Protein AF-A0A4Q5TQE7-F1 (afdb_monomer)

pLDDT: mean 91.33, std 13.81, range [28.2, 98.81]

Radius of gyration: 34.15 Å; Cα contacts (8 Å, |Δi|>4): 765; chains: 1; bounding box: 81×43×86 Å

Structure (mmCIF, N/CA/C/O backbone):
data_AF-A0A4Q5TQE7-F1
#
_entry.id   AF-A0A4Q5TQE7-F1
#
loop_
_atom_site.group_PDB
_atom_site.id
_atom_site.type_symbol
_atom_site.label_atom_id
_atom_site.label_alt_id
_atom_site.label_comp_id
_atom_site.label_asym_id
_atom_site.label_entity_id
_atom_site.label_seq_id
_atom_site.pdbx_PDB_ins_code
_atom_site.Cartn_x
_atom_site.Cartn_y
_atom_site.Cartn_z
_atom_site.occupancy
_atom_site.B_iso_or_equiv
_atom_site.auth_seq_id
_atom_site.auth_comp_id
_atom_site.auth_asym_id
_atom_site.auth_atom_id
_atom_site.pdbx_PDB_model_num
ATOM 1 N N . ASN A 1 1 ? -11.757 -1.627 -10.798 1.00 28.20 1 ASN A N 1
ATOM 2 C CA . ASN A 1 1 ? -10.310 -1.887 -10.986 1.00 28.20 1 ASN A CA 1
ATOM 3 C C . ASN A 1 1 ? -9.568 -0.627 -11.418 1.00 28.20 1 ASN A C 1
ATOM 5 O O . ASN A 1 1 ? -8.958 -0.612 -12.473 1.00 28.20 1 ASN A O 1
ATOM 9 N N . GLY A 1 2 ? -9.623 0.434 -10.612 1.00 31.34 2 GLY A N 1
ATOM 10 C CA . GLY A 1 2 ? -8.894 1.675 -10.873 1.00 31.34 2 GLY A CA 1
ATOM 11 C C . GLY A 1 2 ? -8.555 2.325 -9.541 1.00 31.34 2 GLY A C 1
ATOM 12 O O . GLY A 1 2 ? -9.414 2.954 -8.931 1.00 31.34 2 GLY A O 1
ATOM 13 N N . ILE A 1 3 ? -7.339 2.070 -9.067 1.00 38.50 3 ILE A N 1
ATOM 14 C CA . ILE A 1 3 ? -6.726 2.737 -7.919 1.00 38.50 3 ILE A CA 1
ATOM 15 C C . ILE A 1 3 ? -6.162 4.043 -8.476 1.00 38.50 3 ILE A C 1
ATOM 17 O O . ILE A 1 3 ? -5.287 4.001 -9.335 1.00 38.50 3 ILE A O 1
ATOM 21 N N . ASN A 1 4 ? -6.691 5.188 -8.051 1.00 32.50 4 ASN A N 1
ATOM 22 C CA . ASN A 1 4 ? -6.177 6.493 -8.465 1.00 32.50 4 ASN A CA 1
ATOM 23 C C . ASN A 1 4 ? -5.589 7.206 -7.241 1.00 32.50 4 ASN A C 1
ATOM 25 O O . ASN A 1 4 ? -6.216 8.098 -6.673 1.00 32.50 4 ASN A O 1
ATOM 29 N N . LEU A 1 5 ? -4.416 6.737 -6.803 1.00 35.62 5 LEU A N 1
ATOM 30 C CA . LEU A 1 5 ? -3.681 7.266 -5.644 1.00 35.62 5 LEU A CA 1
ATOM 31 C C . LEU A 1 5 ? -2.597 8.294 -6.020 1.00 35.62 5 LEU A C 1
ATOM 33 O O . LEU A 1 5 ? -1.941 8.823 -5.134 1.00 35.62 5 LEU A O 1
ATOM 37 N N . PHE A 1 6 ? -2.417 8.642 -7.300 1.00 34.91 6 PHE A N 1
ATOM 38 C CA . PHE A 1 6 ? -1.355 9.569 -7.715 1.00 34.91 6 PHE A CA 1
ATOM 39 C C . PHE A 1 6 ? -1.934 10.846 -8.333 1.00 34.91 6 PHE A C 1
ATOM 41 O O . PHE A 1 6 ? -2.705 10.803 -9.290 1.00 34.91 6 PHE A O 1
ATOM 48 N N . SER A 1 7 ? -1.612 12.010 -7.759 1.00 37.62 7 SER A N 1
ATOM 49 C CA . SER A 1 7 ? -1.875 13.312 -8.380 1.00 37.62 7 SER A CA 1
ATOM 50 C C . SER A 1 7 ? -0.689 13.754 -9.219 1.00 37.62 7 SER A C 1
ATOM 52 O O . SER A 1 7 ? 0.422 13.857 -8.707 1.00 37.62 7 SER A O 1
ATOM 54 N N . GLN A 1 8 ? -0.963 14.132 -10.462 1.00 31.59 8 GLN A N 1
ATOM 55 C CA . GLN A 1 8 ? -0.310 15.296 -11.046 1.00 31.59 8 GLN A CA 1
ATOM 56 C C . GLN A 1 8 ? -1.082 16.525 -10.582 1.00 31.59 8 GLN A C 1
ATOM 58 O O . GLN A 1 8 ? -2.304 16.560 -10.736 1.00 31.59 8 GLN A O 1
ATOM 63 N N . ASP A 1 9 ? -0.381 17.493 -9.999 1.00 33.38 9 ASP A N 1
ATOM 64 C C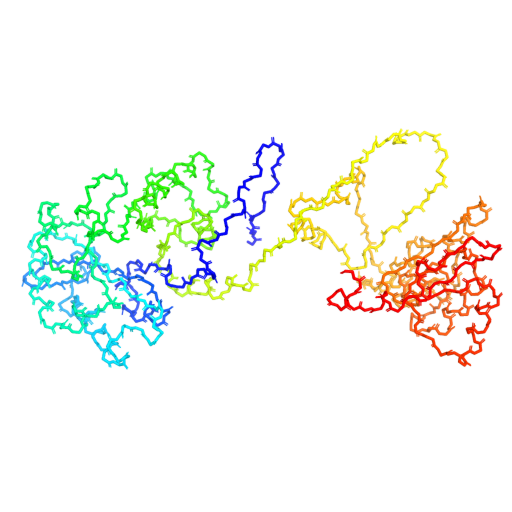A . ASP A 1 9 ? -0.919 18.830 -9.787 1.00 33.38 9 ASP A CA 1
ATOM 65 C C . ASP A 1 9 ? -0.184 19.801 -10.716 1.00 33.38 9 ASP A C 1
ATOM 67 O O . ASP A 1 9 ? 1.046 19.899 -10.691 1.00 33.38 9 ASP A O 1
ATOM 71 N N . ASN A 1 10 ? -0.939 20.490 -11.570 1.00 34.06 10 ASN A N 1
ATOM 72 C CA . ASN A 1 10 ? -0.434 21.429 -12.573 1.00 34.06 10 ASN A CA 1
ATOM 73 C C . ASN A 1 10 ? -0.220 22.820 -11.959 1.00 34.06 10 ASN A C 1
ATOM 75 O O . ASN A 1 10 ? -0.750 23.819 -12.440 1.00 34.06 10 ASN A O 1
ATOM 79 N N . GLY A 1 11 ? 0.613 22.885 -10.920 1.00 33.53 11 GLY A N 1
ATOM 80 C CA . GLY A 1 11 ? 1.135 24.149 -10.410 1.00 33.53 11 GLY A CA 1
ATOM 81 C C . GLY A 1 11 ? 0.276 24.836 -9.352 1.00 33.53 11 GLY A C 1
ATOM 82 O O . GLY A 1 11 ? -0.170 25.956 -9.552 1.00 33.53 11 GLY A O 1
ATOM 83 N N . SER A 1 12 ? 0.164 24.228 -8.175 1.00 32.38 12 SER A N 1
ATOM 84 C CA . SER A 1 12 ? 0.087 24.940 -6.892 1.00 32.38 12 SER A CA 1
ATOM 85 C C . SER A 1 12 ? 0.246 23.911 -5.785 1.00 32.38 12 SER A C 1
ATOM 87 O O . SER A 1 12 ? -0.692 23.174 -5.544 1.00 32.38 12 SER A O 1
ATOM 89 N N . SER A 1 13 ? 1.429 23.842 -5.158 1.00 31.39 13 SER A N 1
ATOM 90 C CA . SER A 1 13 ? 1.765 22.929 -4.049 1.00 31.39 13 SER A CA 1
ATOM 91 C C . SER A 1 13 ? 1.321 21.479 -4.261 1.00 31.39 13 SER A C 1
ATOM 93 O O . SER A 1 13 ? 0.159 21.159 -4.044 1.00 31.39 13 SER A O 1
ATOM 95 N N . LEU A 1 14 ? 2.273 20.593 -4.588 1.00 31.75 14 LEU A N 1
ATOM 96 C CA . LEU A 1 14 ? 2.092 19.143 -4.443 1.00 31.75 14 LEU A CA 1
ATOM 97 C C . LEU A 1 14 ? 1.197 18.872 -3.220 1.00 31.75 14 LEU A C 1
ATOM 99 O O . LEU A 1 14 ? 1.532 19.385 -2.139 1.00 31.75 14 LEU A O 1
ATOM 103 N N . PRO A 1 15 ? 0.085 18.117 -3.333 1.00 32.72 15 PRO A N 1
ATOM 104 C CA . PRO A 1 15 ? -0.553 17.627 -2.127 1.00 32.72 15 PRO A CA 1
ATOM 105 C C . PRO A 1 15 ? 0.552 16.946 -1.331 1.00 32.72 15 PRO A C 1
ATOM 107 O O . PRO A 1 15 ? 1.422 16.297 -1.915 1.00 32.72 15 PRO A O 1
ATOM 110 N N . LYS A 1 16 ? 0.583 17.179 -0.019 1.00 37.72 16 LYS A N 1
ATOM 111 C CA . LYS A 1 16 ? 1.512 16.523 0.898 1.00 37.72 16 LYS A CA 1
ATOM 112 C C . LYS A 1 16 ? 1.279 15.006 0.825 1.00 37.72 16 LYS A C 1
ATOM 114 O O . LYS A 1 16 ? 0.685 14.431 1.718 1.00 37.72 16 LYS A O 1
ATOM 119 N N . THR A 1 17 ? 1.751 14.343 -0.225 1.00 36.19 17 THR A N 1
ATOM 120 C CA . THR A 1 17 ? 1.826 12.884 -0.336 1.00 36.19 17 THR A CA 1
ATOM 121 C C . THR A 1 17 ? 2.969 12.344 0.522 1.00 36.19 17 THR A C 1
ATOM 123 O O . THR A 1 17 ? 3.237 11.152 0.529 1.00 36.19 17 THR A O 1
ATOM 126 N N . GLY A 1 18 ? 3.642 13.218 1.276 1.00 36.81 18 GLY A N 1
ATOM 127 C CA . GLY A 1 18 ? 4.531 12.869 2.371 1.00 36.81 18 GLY A CA 1
ATOM 128 C C . GLY A 1 18 ? 3.796 12.772 3.705 1.00 36.81 18 GLY A C 1
ATOM 129 O O . GLY A 1 18 ? 4.273 13.353 4.678 1.00 36.81 18 GLY A O 1
ATOM 130 N N . PHE A 1 19 ? 2.660 12.067 3.783 1.00 38.88 19 PHE A N 1
ATOM 131 C CA . PHE A 1 19 ? 2.235 11.562 5.088 1.00 38.88 19 PHE A CA 1
ATOM 132 C C . PHE A 1 19 ? 3.173 10.414 5.462 1.00 38.88 19 PHE A C 1
ATOM 134 O O . PHE A 1 19 ? 2.956 9.247 5.150 1.00 38.88 19 PHE A O 1
ATOM 141 N N . THR A 1 20 ? 4.290 10.762 6.091 1.00 39.00 20 THR A N 1
ATOM 142 C CA . THR A 1 20 ? 5.040 9.809 6.899 1.00 39.00 20 THR A CA 1
ATOM 143 C C . THR A 1 20 ? 4.219 9.579 8.156 1.00 39.00 20 THR A C 1
ATOM 145 O O . THR A 1 20 ? 4.071 10.504 8.959 1.00 39.00 20 THR A O 1
ATOM 148 N N . TRP A 1 21 ? 3.666 8.375 8.314 1.00 41.41 21 TRP A N 1
ATOM 149 C CA . TRP A 1 21 ? 2.956 8.007 9.536 1.00 41.41 21 TRP A CA 1
ATOM 150 C C . TRP A 1 21 ? 3.863 8.313 10.747 1.00 41.41 21 TRP A C 1
ATOM 152 O O . TRP A 1 21 ? 5.041 7.940 10.721 1.00 41.41 21 TRP A O 1
ATOM 162 N N . PRO A 1 22 ? 3.388 9.035 11.778 1.00 36.44 22 PRO A N 1
ATOM 163 C CA . PRO A 1 22 ? 4.200 9.378 12.942 1.00 36.44 22 PRO A CA 1
ATOM 164 C C . PRO A 1 22 ? 4.472 8.127 13.796 1.00 36.44 22 PRO A C 1
ATOM 166 O O . PRO A 1 22 ? 3.787 7.849 14.773 1.00 36.44 22 PRO A O 1
ATOM 169 N N . GLY A 1 23 ? 5.473 7.337 13.406 1.00 46.06 23 GLY A N 1
ATOM 170 C CA . GLY A 1 23 ? 5.858 6.081 14.051 1.00 46.06 23 GLY A CA 1
ATOM 171 C C . GLY A 1 23 ? 6.638 5.175 13.095 1.00 46.06 23 GLY A C 1
ATOM 172 O O . GLY A 1 23 ? 6.450 5.223 11.886 1.00 46.06 23 GLY A O 1
ATOM 173 N N . ALA A 1 24 ? 7.542 4.350 13.621 1.00 49.88 24 ALA A N 1
ATOM 174 C CA . ALA A 1 24 ? 8.486 3.549 12.832 1.00 49.88 24 ALA A CA 1
ATOM 175 C C . ALA A 1 24 ? 7.873 2.297 12.148 1.00 49.88 24 ALA A C 1
ATOM 177 O O . ALA A 1 24 ? 8.554 1.280 12.028 1.00 49.88 24 ALA A O 1
ATOM 178 N N . GLY A 1 25 ? 6.605 2.325 11.715 1.00 66.94 25 GLY A N 1
ATOM 179 C CA . GLY A 1 25 ? 5.953 1.164 11.096 1.00 66.94 25 GLY A CA 1
ATOM 180 C C . GLY A 1 25 ? 4.619 1.463 10.409 1.00 66.94 25 GLY A C 1
ATOM 181 O O . GLY A 1 25 ? 3.989 2.487 10.661 1.00 66.94 25 GLY A O 1
ATOM 182 N N . PHE A 1 26 ? 4.194 0.549 9.532 1.00 80.69 26 PHE A N 1
ATOM 183 C CA . PHE A 1 26 ? 2.882 0.602 8.883 1.00 80.69 26 PHE A CA 1
ATOM 184 C C . PHE A 1 26 ? 1.746 0.436 9.908 1.00 80.69 26 PHE A C 1
ATOM 186 O O . PHE A 1 26 ? 1.907 -0.326 10.868 1.00 80.69 26 PHE A O 1
ATOM 193 N N . PRO A 1 27 ? 0.589 1.098 9.711 1.00 89.88 27 PRO A N 1
ATOM 194 C CA . PRO A 1 27 ? -0.587 0.852 10.532 1.00 89.88 27 PRO A CA 1
ATOM 195 C C . PRO A 1 27 ? -1.030 -0.608 10.394 1.00 89.88 27 PRO A C 1
ATOM 197 O O . PRO A 1 27 ? -0.822 -1.255 9.366 1.00 89.88 27 PRO A O 1
ATOM 200 N N . THR A 1 28 ? -1.630 -1.137 11.456 1.00 94.75 28 THR A N 1
ATOM 201 C CA . THR A 1 28 ? -2.046 -2.544 11.532 1.00 94.75 28 THR A CA 1
ATOM 202 C C . THR A 1 28 ? -3.508 -2.635 11.949 1.00 94.75 28 THR A C 1
ATOM 204 O O . THR A 1 28 ? -4.171 -1.624 12.165 1.00 94.75 28 THR A O 1
ATOM 207 N N . THR A 1 29 ? -4.017 -3.843 12.173 1.00 97.38 29 THR A N 1
ATOM 208 C CA . THR A 1 29 ? -5.332 -4.043 12.795 1.00 97.38 29 THR A CA 1
ATOM 209 C C . THR A 1 29 ? -5.450 -3.398 14.190 1.00 97.38 29 THR A C 1
ATOM 211 O O . THR A 1 29 ? -6.561 -3.144 14.648 1.00 97.38 29 THR A O 1
ATOM 214 N N . ALA A 1 30 ? -4.347 -2.995 14.838 1.00 96.81 30 ALA A N 1
ATOM 215 C CA . ALA A 1 30 ? -4.381 -2.125 16.021 1.00 96.81 30 ALA A CA 1
ATOM 216 C C . ALA A 1 30 ? -5.012 -0.737 15.755 1.00 96.81 30 ALA A C 1
ATOM 218 O O . ALA A 1 30 ? -5.426 -0.064 16.696 1.00 96.81 30 ALA A O 1
ATOM 219 N N . ASN A 1 31 ? -5.106 -0.320 14.491 1.00 97.19 31 ASN A N 1
ATOM 220 C CA . ASN A 1 31 ? -5.781 0.888 14.014 1.00 97.19 31 ASN A CA 1
ATOM 221 C C . ASN A 1 31 ? -7.196 0.602 13.483 1.00 97.19 31 ASN A C 1
ATOM 223 O O . ASN A 1 31 ? -7.820 1.484 12.904 1.00 97.19 31 ASN A O 1
ATOM 227 N N . ALA A 1 32 ? -7.718 -0.615 13.640 1.00 98.38 32 ALA A N 1
ATOM 228 C CA . ALA A 1 32 ? -9.077 -0.960 13.238 1.00 98.38 32 ALA A CA 1
ATOM 229 C C . ALA A 1 32 ? -10.036 -0.907 14.433 1.00 98.38 32 ALA A C 1
ATOM 231 O O . ALA A 1 32 ? -9.680 -1.270 15.561 1.00 98.38 32 ALA A O 1
ATOM 232 N N . HIS A 1 33 ? -11.266 -0.481 14.159 1.00 98.69 33 HIS A N 1
ATOM 233 C CA . HIS A 1 33 ? -12.383 -0.513 15.090 1.00 98.69 33 HIS A CA 1
ATOM 234 C C . HIS A 1 33 ? -13.510 -1.375 14.505 1.00 98.69 33 HIS A C 1
ATOM 236 O O . HIS A 1 33 ? -14.077 -1.025 13.468 1.00 98.69 33 HIS A O 1
ATOM 242 N N . SER A 1 34 ? -13.805 -2.506 15.159 1.00 98.56 34 SER A N 1
ATOM 243 C CA . SER A 1 34 ? -14.894 -3.415 14.775 1.00 98.56 34 SER A CA 1
ATOM 244 C C . SER A 1 34 ? -16.223 -2.806 15.211 1.00 98.56 34 SER A C 1
ATOM 246 O O . SER A 1 34 ? -16.585 -2.870 16.388 1.00 98.56 34 SER A O 1
ATOM 248 N N . HIS A 1 35 ? -16.904 -2.170 14.266 1.00 98.00 35 HIS A N 1
ATOM 249 C CA . HIS A 1 35 ? -18.215 -1.572 14.457 1.00 98.00 35 HIS A CA 1
ATOM 250 C C . HIS A 1 35 ? -19.307 -2.634 14.304 1.00 98.00 35 HIS A C 1
ATOM 252 O O . HIS A 1 35 ? -19.145 -3.608 13.550 1.00 98.00 35 HIS A O 1
ATOM 258 N N . ASN A 1 36 ? -20.403 -2.465 15.056 1.00 97.00 36 ASN A N 1
ATOM 259 C CA . ASN A 1 36 ? -21.481 -3.450 15.161 1.00 97.00 36 ASN A CA 1
ATOM 260 C C . ASN A 1 36 ? -20.934 -4.879 15.311 1.00 97.00 36 ASN A C 1
ATOM 262 O O . ASN A 1 36 ? -21.361 -5.811 14.624 1.00 97.00 36 ASN A O 1
ATOM 266 N N . ASP A 1 37 ? -19.910 -5.051 16.148 1.00 98.25 37 ASP A N 1
ATOM 267 C CA . ASP A 1 37 ? -19.210 -6.329 16.275 1.00 98.25 37 ASP A CA 1
ATOM 268 C C . ASP A 1 37 ? -20.153 -7.438 16.776 1.00 98.25 37 ASP A C 1
ATOM 270 O O . ASP A 1 37 ? -20.055 -8.604 16.397 1.00 98.25 37 ASP A O 1
ATOM 274 N N . TYR A 1 38 ? -21.152 -7.043 17.556 1.00 97.00 38 TYR A N 1
ATOM 275 C CA . TYR A 1 38 ? -22.182 -7.920 18.084 1.00 97.00 38 TYR A CA 1
ATOM 276 C C . TYR A 1 38 ? -23.117 -8.489 17.005 1.00 97.00 38 TYR A C 1
ATOM 278 O O . TYR A 1 38 ? -23.716 -9.540 17.228 1.00 97.00 38 TYR A O 1
ATOM 286 N N . GLU A 1 39 ? -23.210 -7.856 15.832 1.00 96.12 39 GLU A N 1
ATOM 287 C CA . GLU A 1 39 ? -23.959 -8.357 14.669 1.00 96.12 39 GLU A CA 1
ATOM 288 C C . GLU A 1 39 ? -23.159 -9.393 13.859 1.00 96.12 39 GLU A C 1
ATOM 290 O O . GLU A 1 39 ? -23.687 -10.025 12.938 1.00 96.12 39 GLU A O 1
ATOM 295 N N . LYS A 1 40 ? -21.862 -9.583 14.152 1.00 94.12 40 LYS A N 1
ATOM 296 C CA . LYS A 1 40 ? -21.052 -10.592 13.457 1.00 94.12 40 LYS A CA 1
ATOM 297 C C . LYS A 1 40 ? -21.422 -11.996 13.943 1.00 94.12 40 LYS A C 1
ATOM 299 O O . LYS A 1 40 ? -21.982 -12.195 15.018 1.00 94.12 40 LYS A O 1
ATOM 304 N N . LYS A 1 41 ? -21.064 -13.007 13.143 1.00 93.12 41 LYS A N 1
ATOM 305 C CA . LYS A 1 41 ? -21.345 -14.420 13.459 1.00 93.12 41 LYS A CA 1
ATOM 306 C C . LYS A 1 41 ? -20.666 -14.886 14.747 1.00 93.12 41 LYS A C 1
ATOM 308 O O . LYS A 1 41 ? -21.235 -15.707 15.458 1.00 93.12 41 LYS A O 1
ATOM 313 N N . ALA A 1 42 ? -19.467 -14.378 15.021 1.00 94.50 42 ALA A N 1
ATOM 314 C CA . ALA A 1 42 ? -18.714 -14.664 16.231 1.00 94.50 42 ALA A CA 1
ATOM 315 C C . ALA A 1 42 ? -18.295 -13.341 16.898 1.00 94.50 42 ALA A C 1
ATOM 317 O O . ALA A 1 42 ? -17.152 -12.906 16.711 1.00 94.50 42 ALA A O 1
ATOM 318 N N . PRO A 1 43 ? -19.211 -12.692 17.653 1.00 97.19 43 PRO A N 1
ATOM 319 C CA . PRO A 1 43 ? -18.910 -11.473 18.398 1.00 97.19 43 PRO A CA 1
ATOM 320 C C . PRO A 1 43 ? -17.650 -11.641 19.239 1.00 97.19 43 PRO A C 1
ATOM 322 O O . PRO A 1 43 ? -17.370 -12.739 19.735 1.00 97.19 43 PRO A O 1
ATOM 325 N N . PHE A 1 44 ? -16.881 -10.562 19.354 1.00 98.44 44 PHE A N 1
ATOM 326 C CA . PHE A 1 44 ? -15.541 -10.469 19.925 1.00 98.44 44 PHE A CA 1
ATOM 327 C C . PHE A 1 44 ? -14.471 -11.283 19.180 1.00 98.44 44 PHE A C 1
ATOM 329 O O . PHE A 1 44 ? -13.382 -10.779 18.918 1.00 98.44 44 PHE A O 1
ATOM 336 N N . THR A 1 45 ? -14.769 -12.529 18.820 1.00 97.88 45 THR A N 1
ATOM 337 C CA . THR A 1 45 ? -13.798 -13.547 18.411 1.00 97.88 45 THR A CA 1
ATOM 338 C C . THR A 1 45 ? -13.080 -13.195 17.116 1.00 97.88 45 THR A C 1
ATOM 340 O O . THR A 1 45 ? -11.855 -13.286 17.073 1.00 97.88 45 THR A O 1
ATOM 343 N N . ASP A 1 46 ? -13.803 -12.773 16.076 1.00 97.56 46 ASP A N 1
ATOM 344 C CA . ASP A 1 46 ? -13.197 -12.510 14.764 1.00 97.56 46 ASP A CA 1
ATOM 345 C C . ASP A 1 46 ? -12.244 -11.303 14.819 1.00 97.56 46 ASP A C 1
ATOM 347 O O . ASP A 1 46 ? -11.098 -11.375 14.365 1.00 97.56 46 ASP A O 1
ATOM 351 N N . ALA A 1 47 ? -12.688 -10.201 15.430 1.00 98.31 47 ALA A N 1
ATOM 352 C CA . ALA A 1 47 ? -11.879 -8.995 15.596 1.00 98.31 47 ALA A CA 1
ATOM 353 C C . ALA A 1 47 ? -10.708 -9.216 16.571 1.00 98.31 47 ALA A C 1
ATOM 355 O O . ALA A 1 47 ? -9.589 -8.763 16.313 1.00 98.31 47 ALA A O 1
ATOM 356 N N . TYR A 1 48 ? -10.931 -9.967 17.655 1.00 98.44 48 TYR A N 1
ATOM 357 C CA . TYR A 1 48 ? -9.885 -10.375 18.592 1.00 98.44 48 TYR A CA 1
ATOM 358 C C . TYR A 1 48 ? -8.817 -11.242 17.915 1.00 98.44 48 TYR A C 1
ATOM 360 O O . TYR A 1 48 ? -7.626 -10.971 18.055 1.00 98.44 48 TYR A O 1
ATOM 368 N N . ALA A 1 49 ? -9.214 -12.253 17.139 1.00 97.44 49 ALA A N 1
ATOM 369 C CA . ALA A 1 49 ? -8.281 -13.117 16.418 1.00 97.44 49 ALA A CA 1
ATOM 370 C C . ALA A 1 49 ? -7.450 -12.329 15.393 1.00 97.44 49 ALA A C 1
ATOM 372 O O . ALA A 1 49 ? -6.267 -12.609 15.212 1.00 97.44 49 ALA A O 1
ATOM 373 N N . ALA A 1 50 ? -8.043 -11.300 14.781 1.00 97.25 50 ALA A N 1
ATOM 374 C CA . ALA A 1 50 ? -7.346 -10.361 13.907 1.00 97.25 50 ALA A CA 1
ATOM 375 C C . ALA A 1 50 ? -6.483 -9.321 14.657 1.00 97.25 50 ALA A C 1
ATOM 377 O O . ALA A 1 50 ? -5.777 -8.535 14.023 1.00 97.25 50 ALA A O 1
ATOM 378 N N . GLY A 1 51 ? -6.518 -9.293 15.993 1.00 97.50 51 GLY A N 1
ATOM 379 C CA . GLY A 1 51 ? -5.728 -8.398 16.840 1.00 97.50 51 GLY A CA 1
ATOM 380 C C . GLY A 1 51 ? -6.198 -6.941 16.833 1.00 97.50 51 GLY A C 1
ATOM 381 O O . GLY A 1 51 ? -5.363 -6.036 16.924 1.00 97.50 51 GLY A O 1
ATOM 382 N N . PHE A 1 52 ? -7.504 -6.701 16.682 1.00 98.44 52 PHE A N 1
ATOM 383 C CA . PHE A 1 52 ? -8.073 -5.355 16.588 1.00 98.44 52 PHE A CA 1
ATOM 384 C C . PHE A 1 52 ? -7.753 -4.481 17.803 1.00 98.44 52 PHE A C 1
ATOM 386 O O . PHE A 1 52 ? -7.751 -4.937 18.949 1.00 98.44 52 PHE A O 1
ATOM 393 N N . GLY A 1 53 ? -7.521 -3.192 17.551 1.00 98.12 53 GLY A N 1
ATOM 394 C CA . GLY A 1 53 ? -7.291 -2.216 18.615 1.00 98.12 53 GLY A CA 1
ATOM 395 C C . GLY A 1 53 ? -8.572 -1.770 19.317 1.00 98.12 53 GLY A C 1
ATOM 396 O O . GLY A 1 53 ? -8.517 -1.365 20.479 1.00 98.12 53 GLY A O 1
ATOM 397 N N . SER A 1 54 ? -9.729 -1.857 18.652 1.00 98.62 54 SER A N 1
ATOM 398 C CA . SER A 1 54 ? -11.018 -1.514 19.252 1.00 98.62 54 SER A CA 1
ATOM 399 C C . SER A 1 54 ? -12.174 -2.375 18.734 1.00 98.62 54 SER A C 1
ATOM 401 O O . SER A 1 54 ? -12.201 -2.754 17.564 1.00 98.62 54 SER A O 1
ATOM 403 N N . ILE A 1 55 ? -13.126 -2.678 19.618 1.00 98.81 55 ILE A N 1
ATOM 404 C CA . ILE A 1 55 ? -14.339 -3.460 19.342 1.00 98.81 55 ILE A CA 1
ATOM 405 C C . ILE A 1 55 ? -15.531 -2.769 20.015 1.00 98.81 55 ILE A C 1
ATOM 407 O O . ILE A 1 55 ? -15.391 -2.326 21.156 1.00 98.81 55 ILE A O 1
ATOM 411 N N . GLU A 1 56 ? -16.671 -2.673 19.330 1.00 98.62 56 GLU A N 1
ATOM 412 C CA . GLU A 1 56 ? -17.887 -2.004 19.814 1.00 98.62 56 GLU A CA 1
ATOM 413 C C . GLU A 1 56 ? -19.015 -2.976 20.190 1.00 98.62 56 GLU A C 1
ATOM 415 O O . GLU A 1 56 ? -19.308 -3.918 19.455 1.00 98.62 56 GLU A O 1
ATOM 420 N N . ALA A 1 57 ? -19.698 -2.691 21.302 1.00 98.62 57 ALA A N 1
ATOM 421 C CA . ALA A 1 57 ? -20.942 -3.336 21.705 1.00 98.62 57 ALA A CA 1
ATOM 422 C C . ALA A 1 57 ? -22.025 -2.296 22.032 1.00 98.62 57 ALA A C 1
ATOM 424 O O . ALA A 1 57 ? -21.827 -1.465 22.921 1.00 98.62 57 ALA A O 1
ATOM 425 N N . ASP A 1 58 ? -23.183 -2.397 21.379 1.00 98.69 58 ASP A N 1
ATOM 426 C CA . ASP A 1 58 ? -24.379 -1.636 21.747 1.00 98.69 58 ASP A CA 1
ATOM 427 C C . ASP A 1 58 ? -25.052 -2.289 22.953 1.00 98.69 58 ASP A C 1
ATOM 429 O O . ASP A 1 58 ? -25.376 -3.475 22.915 1.00 98.69 58 ASP A O 1
ATOM 433 N N . VAL A 1 59 ? -25.260 -1.530 24.031 1.00 98.75 59 VAL A N 1
ATOM 434 C CA . VAL A 1 59 ? -25.759 -2.060 25.306 1.00 98.75 59 VAL A CA 1
ATOM 435 C C . VAL A 1 59 ? -27.009 -1.333 25.779 1.00 98.75 59 VAL A C 1
ATOM 437 O O . VAL A 1 59 ? -27.041 -0.108 25.929 1.00 98.75 59 VAL A O 1
ATOM 440 N N . PHE A 1 60 ? -28.024 -2.130 26.102 1.00 98.62 60 PHE A N 1
ATOM 441 C CA . PHE A 1 60 ? -29.256 -1.711 26.754 1.00 98.62 60 PHE A CA 1
ATOM 442 C C . PHE A 1 60 ? -29.306 -2.249 28.187 1.00 98.62 60 PHE A C 1
ATOM 444 O O . PHE A 1 60 ? -29.078 -3.437 28.419 1.00 98.62 60 PHE A O 1
ATOM 451 N N . LEU A 1 61 ? -29.669 -1.397 29.146 1.00 98.19 61 LEU A N 1
ATOM 452 C CA . LEU A 1 61 ? -30.068 -1.831 30.482 1.00 98.19 61 LEU A CA 1
ATOM 453 C C . LEU A 1 61 ? -31.558 -2.195 30.482 1.00 98.19 61 LEU A C 1
ATOM 455 O O . LEU A 1 61 ? -32.415 -1.318 30.386 1.00 98.19 61 LEU A O 1
ATOM 459 N N . GLU A 1 62 ? -31.868 -3.479 30.644 1.00 97.25 62 GLU A N 1
ATOM 460 C CA . GLU A 1 62 ? -33.239 -3.994 30.689 1.00 97.25 62 GLU A CA 1
ATOM 461 C C . GLU A 1 62 ? -33.388 -4.946 31.881 1.00 97.25 62 GLU A C 1
ATOM 463 O O . GLU A 1 62 ? -32.698 -5.959 31.976 1.00 97.25 62 GLU A O 1
ATOM 468 N N . LYS A 1 63 ? -34.286 -4.619 32.822 1.00 93.50 63 LYS A N 1
ATOM 469 C CA . LYS A 1 63 ? -34.570 -5.434 34.026 1.00 93.50 63 LYS A CA 1
ATOM 470 C C . LYS A 1 63 ? -33.312 -5.840 34.820 1.00 93.50 63 LYS A C 1
ATOM 472 O O . LYS A 1 63 ? -33.246 -6.932 35.374 1.00 93.50 63 LYS A O 1
ATOM 477 N N . GLY A 1 64 ? -32.316 -4.952 34.874 1.00 92.50 64 GLY A N 1
ATOM 478 C CA . GLY A 1 64 ? -31.044 -5.179 35.570 1.00 92.50 64 GLY A CA 1
ATOM 479 C C . GLY A 1 64 ? -29.991 -5.948 34.764 1.00 92.50 64 GLY A C 1
ATOM 480 O O . GLY A 1 64 ? -28.873 -6.106 35.245 1.00 92.50 64 GLY A O 1
ATOM 481 N N . LEU A 1 65 ? -30.310 -6.395 33.545 1.00 96.69 65 LEU A N 1
ATOM 482 C CA . LEU A 1 65 ? -29.371 -7.038 32.628 1.00 96.69 65 LEU A CA 1
ATOM 483 C C . LEU A 1 65 ? -28.807 -6.024 31.629 1.00 96.69 65 LEU A C 1
ATOM 485 O O . LEU A 1 65 ? -29.523 -5.144 31.156 1.00 96.69 65 LEU A O 1
ATOM 489 N N . LEU A 1 66 ? -27.530 -6.186 31.281 1.00 98.50 66 LEU A N 1
ATOM 490 C CA . LEU A 1 66 ? -26.870 -5.456 30.198 1.00 98.50 66 LEU A CA 1
ATOM 491 C C . LEU A 1 66 ? -26.955 -6.300 28.925 1.00 98.50 66 LEU A C 1
ATOM 493 O O . LEU A 1 66 ? -26.105 -7.161 28.688 1.00 98.50 66 LEU A O 1
ATOM 497 N N . LEU A 1 67 ? -28.020 -6.098 28.153 1.00 98.62 67 LEU A N 1
ATOM 498 C CA . LEU A 1 67 ? -28.278 -6.824 26.911 1.00 98.62 67 LEU A CA 1
ATOM 499 C C . LEU A 1 67 ? -27.554 -6.159 25.743 1.00 98.62 67 LEU A C 1
ATOM 501 O O . LEU A 1 67 ? -27.508 -4.931 25.667 1.00 98.62 67 LEU A O 1
ATOM 505 N N . VAL A 1 68 ? -27.018 -6.971 24.833 1.00 98.56 68 VAL A N 1
ATOM 506 C CA . VAL A 1 68 ? -26.318 -6.509 23.631 1.00 98.56 68 VAL A CA 1
ATOM 507 C C . VAL A 1 68 ? -27.195 -6.718 22.403 1.00 98.56 68 VAL A C 1
ATOM 509 O O . VAL A 1 68 ? -27.507 -7.858 22.048 1.00 98.56 68 VAL A O 1
ATOM 512 N N . ALA A 1 69 ? -27.570 -5.624 21.750 1.00 96.69 69 ALA A N 1
ATOM 513 C CA . ALA A 1 69 ? -28.454 -5.622 20.586 1.00 96.69 69 ALA A CA 1
ATOM 514 C C . ALA A 1 69 ? -28.359 -4.288 19.837 1.00 96.69 69 ALA A C 1
ATOM 516 O O . ALA A 1 69 ? -28.001 -3.282 20.444 1.00 96.69 69 ALA A O 1
ATOM 517 N N . HIS A 1 70 ? -28.760 -4.253 18.564 1.00 94.38 70 HIS A N 1
ATOM 518 C CA . HIS A 1 70 ? -28.922 -2.997 17.826 1.00 94.38 70 HIS A CA 1
ATOM 519 C C . HIS A 1 70 ? -30.201 -2.260 18.253 1.00 94.38 70 HIS A C 1
ATOM 521 O O . HIS A 1 70 ? -30.236 -1.037 18.406 1.00 94.38 70 HIS A O 1
ATOM 527 N N . SER A 1 71 ? -31.273 -3.022 18.476 1.00 94.19 71 SER A N 1
ATOM 528 C CA . SER A 1 71 ? -32.601 -2.513 18.814 1.00 94.19 71 SER A CA 1
ATOM 529 C C . SER A 1 71 ? -33.346 -3.450 19.769 1.00 94.19 71 SER A C 1
ATOM 531 O O . SER A 1 71 ? -32.995 -4.616 19.947 1.00 94.19 71 SER A O 1
ATOM 533 N N . LYS A 1 72 ? -34.397 -2.933 20.422 1.00 93.81 72 LYS A N 1
ATOM 534 C CA . LYS A 1 72 ? -35.127 -3.659 21.479 1.00 93.81 72 LYS A CA 1
ATOM 535 C C . LYS A 1 72 ? -35.814 -4.944 21.005 1.00 93.81 72 LYS A C 1
ATOM 537 O O . LYS A 1 72 ? -36.013 -5.855 21.799 1.00 93.81 72 LYS A O 1
ATOM 542 N N . ASP A 1 73 ? -36.190 -5.024 19.734 1.00 94.25 73 ASP A N 1
ATOM 543 C CA . ASP A 1 73 ? -36.808 -6.206 19.123 1.00 94.25 73 ASP A CA 1
ATOM 544 C C . ASP A 1 73 ? -35.839 -7.389 18.963 1.00 94.25 73 ASP A C 1
ATOM 546 O O . ASP A 1 73 ? -36.287 -8.522 18.806 1.00 94.25 73 ASP A O 1
ATOM 550 N N . GLN A 1 74 ? -34.530 -7.150 19.078 1.00 93.44 74 GLN A N 1
ATOM 551 C CA . GLN A 1 74 ? -33.489 -8.179 19.030 1.00 93.44 74 GLN A CA 1
ATOM 552 C C . GLN A 1 74 ? -33.064 -8.674 20.423 1.00 93.44 74 GLN A C 1
ATOM 554 O O . GLN A 1 74 ? -32.070 -9.390 20.550 1.00 93.44 74 GLN A O 1
ATOM 559 N N . PHE A 1 75 ? -33.766 -8.266 21.486 1.00 96.75 75 PHE A N 1
ATOM 560 C CA . PHE A 1 75 ? -33.414 -8.664 22.845 1.00 96.75 75 PHE A CA 1
ATOM 561 C C . PHE A 1 75 ? -33.453 -10.181 23.016 1.00 96.75 75 PHE A C 1
ATOM 563 O O . PHE A 1 75 ? -34.488 -10.827 22.861 1.00 96.75 75 PHE A O 1
ATOM 570 N N . ASP A 1 76 ? -32.314 -10.720 23.431 1.00 95.31 76 ASP A N 1
ATOM 571 C CA . ASP A 1 76 ? -32.132 -12.111 23.804 1.00 95.31 76 ASP A CA 1
ATOM 572 C C . ASP A 1 76 ? -31.452 -12.148 25.174 1.00 95.31 76 ASP A C 1
ATOM 574 O O . ASP A 1 76 ? -30.371 -11.588 25.364 1.00 95.31 76 ASP A O 1
ATOM 578 N N . ALA A 1 77 ? -32.089 -12.809 26.141 1.00 93.75 77 ALA A N 1
ATOM 579 C CA . ALA A 1 77 ? -31.577 -12.924 27.503 1.00 93.75 77 ALA A CA 1
ATOM 580 C C . ALA A 1 77 ? -30.229 -13.666 27.577 1.00 93.75 77 ALA A C 1
ATOM 582 O O . ALA A 1 77 ? -29.497 -13.493 28.550 1.00 93.75 77 ALA A O 1
ATOM 583 N N . ALA A 1 78 ? -29.887 -14.467 26.562 1.00 95.56 78 ALA A N 1
ATOM 584 C CA . ALA A 1 78 ? -28.589 -15.122 26.456 1.00 95.56 78 ALA A CA 1
ATOM 585 C C . ALA A 1 78 ? -27.488 -14.193 25.920 1.00 95.56 78 ALA A C 1
ATOM 587 O O . ALA A 1 78 ? -26.310 -14.486 26.105 1.00 95.56 78 ALA A O 1
ATOM 588 N N . ARG A 1 79 ? -27.842 -13.074 25.273 1.00 97.44 79 ARG A N 1
ATOM 589 C CA . ARG A 1 79 ? -26.902 -12.134 24.643 1.00 97.44 79 ARG A CA 1
ATOM 590 C C . ARG A 1 79 ? -26.634 -10.940 25.551 1.00 97.44 79 ARG A C 1
ATOM 592 O O . ARG A 1 79 ? -27.069 -9.817 25.312 1.00 97.44 79 ARG A O 1
ATOM 599 N N . THR A 1 80 ? -25.896 -11.202 26.620 1.00 98.50 80 THR A N 1
ATOM 600 C CA . THR A 1 80 ? -25.457 -10.180 27.581 1.00 98.50 80 THR A CA 1
ATOM 601 C C . THR A 1 80 ? -24.056 -9.668 27.259 1.00 98.50 80 THR A C 1
ATOM 603 O O . THR A 1 80 ? -23.256 -10.373 26.633 1.00 98.50 80 THR A O 1
ATOM 606 N N . LEU A 1 81 ? -23.719 -8.474 27.755 1.00 98.81 81 LEU A N 1
ATOM 607 C CA . LEU A 1 81 ? -22.364 -7.918 27.671 1.00 98.81 81 LEU A CA 1
ATOM 608 C C . LEU A 1 81 ? -21.326 -8.881 28.272 1.00 98.81 81 LEU A C 1
ATOM 610 O O . LEU A 1 81 ? -20.239 -9.047 27.719 1.00 98.81 81 LEU A O 1
ATOM 614 N N . GLN A 1 82 ? -21.681 -9.552 29.371 1.00 98.56 82 GLN A N 1
ATOM 615 C CA . GLN A 1 82 ? -20.877 -10.605 29.985 1.00 98.56 82 GLN A CA 1
ATOM 616 C C . GLN A 1 82 ? -20.585 -11.728 28.990 1.00 98.56 82 GLN A C 1
ATOM 618 O O . GLN A 1 82 ? -19.430 -11.936 28.627 1.00 98.56 82 GLN A O 1
ATOM 623 N N . SER A 1 83 ? -21.639 -12.373 28.485 1.00 98.25 83 SER A N 1
ATOM 624 C CA . SER A 1 83 ? -21.521 -13.563 27.636 1.00 98.25 83 SER A CA 1
ATOM 625 C C . SER A 1 83 ? -20.793 -13.315 26.313 1.00 98.25 83 SER A C 1
ATOM 627 O O . SER A 1 83 ? -20.053 -14.181 25.851 1.00 98.25 83 SER A O 1
ATOM 629 N N . LEU A 1 84 ? -20.993 -12.146 25.694 1.00 98.56 84 LEU A N 1
ATOM 630 C CA . LEU A 1 84 ? -20.431 -11.851 24.376 1.00 98.56 84 LEU A CA 1
ATOM 631 C C . LEU A 1 84 ? -19.044 -11.209 24.447 1.00 98.56 84 LEU A C 1
ATOM 633 O O . LEU A 1 84 ? -18.267 -11.371 23.510 1.00 98.56 84 LEU A O 1
ATOM 637 N N . TYR A 1 85 ? -18.721 -10.493 25.531 1.00 98.81 85 TYR A N 1
ATOM 638 C CA . TYR A 1 85 ? -17.499 -9.689 25.605 1.00 98.81 85 TYR A CA 1
ATOM 639 C C . TYR A 1 85 ? -16.700 -9.897 26.888 1.00 98.81 85 TYR A C 1
ATOM 641 O O . TYR A 1 85 ? -15.521 -10.231 26.806 1.00 98.81 85 TYR A O 1
ATOM 649 N N . LEU A 1 86 ? -17.279 -9.715 28.078 1.00 98.81 86 LEU A N 1
ATOM 650 C CA . LEU A 1 86 ? -16.468 -9.726 29.307 1.00 98.81 86 LEU A CA 1
ATOM 651 C C . LEU A 1 86 ? -15.932 -11.123 29.645 1.00 98.81 86 LEU A C 1
ATOM 653 O O . LEU A 1 86 ? -14.755 -11.251 29.977 1.00 98.81 86 LEU A O 1
ATOM 657 N N . ASP A 1 87 ? -16.740 -12.171 29.500 1.00 98.69 87 ASP A N 1
ATOM 658 C CA . ASP A 1 87 ? -16.311 -13.557 29.708 1.00 98.69 87 ASP A CA 1
ATOM 659 C C . ASP A 1 87 ? -15.174 -13.961 28.749 1.00 98.69 87 ASP A C 1
ATOM 661 O O . ASP A 1 87 ? -14.124 -14.409 29.231 1.00 98.69 87 ASP A O 1
ATOM 665 N N . PRO A 1 88 ? -15.288 -13.765 27.416 1.00 98.62 88 PRO A N 1
ATOM 666 C CA . PRO A 1 88 ? -14.204 -14.126 26.509 1.00 98.62 88 PRO A CA 1
ATOM 667 C C . PRO A 1 88 ? -12.974 -13.209 26.628 1.00 98.62 88 PRO A C 1
ATOM 669 O O . PRO A 1 88 ? -11.852 -13.702 26.495 1.00 98.62 88 PRO A O 1
ATOM 672 N N . ILE A 1 89 ? -13.126 -11.919 26.967 1.00 98.75 89 ILE A N 1
ATOM 673 C CA . ILE A 1 89 ? -11.989 -11.038 27.300 1.00 98.75 89 ILE A CA 1
ATOM 674 C C . ILE A 1 89 ? -11.258 -11.561 28.539 1.00 98.75 89 ILE A C 1
ATOM 676 O O . ILE A 1 89 ? -10.030 -11.653 28.535 1.00 98.75 89 ILE A O 1
ATOM 680 N N . ASN A 1 90 ? -11.985 -11.927 29.595 1.00 98.56 90 ASN A N 1
ATOM 681 C CA . ASN A 1 90 ? -11.392 -12.453 30.820 1.00 98.56 90 ASN A CA 1
ATOM 682 C C . ASN A 1 90 ? -10.640 -13.766 30.553 1.00 98.56 90 ASN A C 1
ATOM 684 O O . ASN A 1 90 ? -9.496 -13.918 30.981 1.00 98.56 90 ASN A O 1
ATOM 688 N N . ALA A 1 91 ? -11.226 -14.669 29.759 1.00 98.50 91 ALA A N 1
ATOM 689 C CA . ALA A 1 91 ? -10.570 -15.902 29.328 1.00 98.50 91 ALA A CA 1
ATOM 690 C C . ALA A 1 91 ? -9.296 -15.636 28.503 1.00 98.50 91 ALA A C 1
ATOM 692 O O . ALA A 1 91 ? -8.267 -16.277 28.728 1.00 98.50 91 ALA A O 1
ATOM 693 N N . ALA A 1 92 ? -9.333 -14.666 27.584 1.00 98.56 92 ALA A N 1
ATOM 694 C CA . ALA A 1 92 ? -8.173 -14.250 26.800 1.00 98.56 92 ALA A CA 1
ATOM 695 C C . ALA A 1 92 ? -7.049 -13.680 27.683 1.00 98.56 92 ALA A C 1
ATOM 697 O O . ALA A 1 92 ? -5.887 -14.051 27.510 1.00 98.56 92 ALA A O 1
ATOM 698 N N . ILE A 1 93 ? -7.394 -12.850 28.674 1.00 98.50 93 ILE A N 1
ATOM 699 C CA . ILE A 1 93 ? -6.446 -12.309 29.658 1.00 98.50 93 ILE A CA 1
ATOM 700 C C . ILE A 1 93 ? -5.782 -13.429 30.457 1.00 98.50 93 ILE A C 1
ATOM 702 O O . ILE A 1 93 ? -4.556 -13.446 30.589 1.00 98.50 93 ILE A O 1
ATOM 706 N N . SER A 1 94 ? -6.566 -14.383 30.967 1.00 97.25 94 SER A N 1
ATOM 707 C CA . SER A 1 94 ? -6.033 -15.535 31.700 1.00 97.25 94 SER A CA 1
ATOM 708 C C . SER A 1 94 ? -5.109 -16.387 30.828 1.00 97.25 94 SER A C 1
ATOM 710 O O . SER A 1 94 ? -4.029 -16.770 31.275 1.00 97.25 94 SER A O 1
ATOM 712 N N . LYS A 1 95 ? -5.491 -16.637 29.570 1.00 97.56 95 LYS A N 1
ATOM 713 C CA . LYS A 1 95 ? -4.697 -17.417 28.611 1.00 97.56 95 LYS A CA 1
ATOM 714 C C . LYS A 1 95 ? -3.348 -16.767 28.291 1.00 97.56 95 LYS A C 1
ATOM 716 O O . LYS A 1 95 ? -2.356 -17.471 28.134 1.00 97.56 95 LYS A O 1
ATOM 721 N N . ASN A 1 96 ? -3.304 -15.441 28.207 1.00 97.56 96 ASN A N 1
ATOM 722 C CA . ASN A 1 96 ? -2.131 -14.681 27.767 1.00 97.56 96 ASN A CA 1
ATOM 723 C C . ASN A 1 96 ? -1.361 -14.045 28.942 1.00 97.56 96 ASN A C 1
ATOM 725 O O . ASN A 1 96 ? -0.737 -12.994 28.791 1.00 97.56 96 ASN A O 1
ATOM 729 N N . GLY A 1 97 ? -1.413 -14.657 30.131 1.00 95.50 97 GLY A N 1
ATOM 730 C CA . GLY A 1 97 ? -0.585 -14.254 31.272 1.00 95.50 97 GLY A CA 1
ATOM 731 C C . GLY A 1 97 ? -0.904 -12.863 31.833 1.00 95.50 97 GLY A C 1
ATOM 732 O O . GLY A 1 97 ? 0.004 -12.141 32.233 1.00 95.50 97 GLY A O 1
ATOM 733 N N . GLY A 1 98 ? -2.181 -12.465 31.848 1.00 96.94 98 GLY A N 1
ATOM 734 C CA . GLY A 1 98 ? -2.635 -11.179 32.398 1.00 96.94 98 GLY A CA 1
ATOM 735 C C . GLY A 1 98 ? -2.786 -10.052 31.368 1.00 96.94 98 GLY A C 1
ATOM 736 O O . GLY A 1 98 ? -3.022 -8.896 31.739 1.00 96.94 98 GLY A O 1
ATOM 737 N N . ARG A 1 99 ? -2.684 -10.366 30.072 1.00 97.50 99 ARG A N 1
ATOM 738 C CA . ARG A 1 99 ? -2.813 -9.408 28.963 1.00 97.50 99 ARG A CA 1
ATOM 739 C C . ARG A 1 99 ? -3.874 -9.845 27.967 1.00 97.50 99 ARG A C 1
ATOM 741 O O . ARG A 1 99 ? -4.042 -11.028 27.756 1.00 97.50 99 ARG A O 1
ATOM 748 N N . ILE A 1 100 ? -4.547 -8.925 27.284 1.00 98.00 100 ILE A N 1
ATOM 749 C CA . ILE A 1 100 ? -5.559 -9.310 26.286 1.00 98.00 100 ILE A CA 1
ATOM 750 C C . ILE A 1 100 ? -4.959 -10.065 25.090 1.00 98.00 100 ILE A C 1
ATOM 752 O O . ILE A 1 100 ? -5.512 -11.072 24.651 1.00 98.00 100 ILE A O 1
ATOM 756 N N . TYR A 1 101 ? -3.785 -9.644 24.622 1.00 98.19 101 TYR A N 1
ATOM 757 C CA . TYR A 1 101 ? -3.045 -10.266 23.525 1.00 98.19 101 TYR A CA 1
ATOM 758 C C . TYR A 1 101 ? -1.702 -10.815 24.016 1.00 98.19 101 TYR A C 1
ATOM 760 O O . TYR A 1 101 ? -1.092 -10.248 24.926 1.00 98.19 101 TYR A O 1
ATOM 768 N N . ALA A 1 102 ? -1.228 -11.890 23.377 1.00 96.50 102 ALA A N 1
ATOM 769 C CA . ALA A 1 102 ? 0.106 -12.444 23.619 1.00 96.50 102 ALA A CA 1
ATOM 770 C C . ALA A 1 102 ? 1.226 -11.471 23.198 1.00 96.50 102 ALA A C 1
ATOM 772 O O . ALA A 1 102 ? 2.253 -11.377 23.866 1.00 96.50 102 ALA A O 1
ATOM 773 N N . ASP A 1 103 ? 1.007 -10.711 22.122 1.00 95.00 103 ASP A N 1
ATOM 774 C CA . ASP A 1 103 ? 1.876 -9.607 21.713 1.00 95.00 103 ASP A CA 1
ATOM 775 C C . ASP A 1 103 ? 1.745 -8.436 22.703 1.00 95.00 103 ASP A C 1
ATOM 777 O O . ASP A 1 103 ? 0.680 -7.831 22.869 1.00 95.00 103 ASP A O 1
ATOM 781 N N . SER A 1 104 ? 2.849 -8.108 23.376 1.00 93.56 104 SER A N 1
ATOM 782 C CA . SER A 1 104 ? 2.894 -7.083 24.419 1.00 93.56 104 SER A CA 1
ATOM 783 C C . SER A 1 104 ? 2.790 -5.649 23.894 1.00 93.56 104 SER A C 1
ATOM 785 O O . SER A 1 104 ? 2.508 -4.741 24.681 1.00 93.56 104 SER A O 1
ATOM 787 N N . SER A 1 105 ? 2.948 -5.435 22.587 1.00 91.94 105 SER A N 1
ATOM 788 C CA . SER A 1 105 ? 2.716 -4.137 21.948 1.00 91.94 105 SER A CA 1
ATOM 789 C C . SER A 1 105 ? 1.227 -3.843 21.725 1.00 91.94 105 SER A C 1
ATOM 791 O O . SER A 1 105 ? 0.843 -2.693 21.505 1.00 91.94 105 SER A O 1
ATOM 793 N N . ARG A 1 106 ? 0.365 -4.865 21.824 1.00 94.94 106 ARG A N 1
ATOM 794 C CA . ARG A 1 106 ? -1.069 -4.752 21.551 1.00 94.94 106 ARG A CA 1
ATOM 795 C C . ARG A 1 106 ? -1.879 -4.495 22.819 1.00 94.94 106 ARG A C 1
ATOM 797 O O . ARG A 1 106 ? -1.565 -4.966 23.916 1.00 94.94 106 ARG A O 1
ATOM 804 N N . SER A 1 107 ? -2.974 -3.768 22.631 1.00 96.88 107 SER A N 1
ATOM 805 C CA . SER A 1 107 ? -4.006 -3.501 23.634 1.00 96.88 107 SER A CA 1
ATOM 806 C C . SER A 1 107 ? -5.374 -3.464 22.958 1.00 96.88 107 SER A C 1
ATOM 808 O O . SER A 1 107 ? -5.448 -3.308 21.739 1.00 96.88 107 SER A O 1
ATOM 810 N N . LEU A 1 108 ? -6.439 -3.618 23.742 1.00 98.38 108 LEU A N 1
ATOM 811 C CA . LEU A 1 108 ? -7.815 -3.598 23.264 1.00 98.38 108 LEU A CA 1
ATOM 812 C C . LEU A 1 108 ? -8.616 -2.496 23.957 1.00 98.38 108 LEU A C 1
ATOM 814 O O . LEU A 1 108 ? -8.631 -2.378 25.181 1.00 98.38 108 LEU A O 1
ATOM 818 N N . GLN A 1 109 ? -9.349 -1.728 23.164 1.00 98.38 109 GLN A N 1
ATOM 819 C CA . GLN A 1 109 ? -10.433 -0.878 23.624 1.00 98.38 109 GLN A CA 1
ATOM 820 C C . GLN A 1 109 ? -11.775 -1.576 23.397 1.00 98.38 109 GLN A C 1
ATOM 822 O O . GLN A 1 109 ? -12.226 -1.676 22.255 1.00 98.38 109 GLN A O 1
ATOM 827 N N . LEU A 1 110 ? -12.431 -1.997 24.480 1.00 98.75 110 LEU A N 1
ATOM 828 C CA . LEU A 1 110 ? -13.843 -2.368 24.438 1.00 98.75 110 LEU A CA 1
ATOM 829 C C . LEU A 1 110 ? -14.670 -1.084 24.529 1.00 98.75 110 LEU A C 1
ATOM 831 O O . LEU A 1 110 ? -14.725 -0.447 25.584 1.00 98.75 110 LEU A O 1
ATOM 835 N N . MET A 1 111 ? -15.264 -0.684 23.410 1.00 98.81 111 MET A N 1
ATOM 836 C CA . MET A 1 111 ? -16.193 0.433 23.351 1.00 98.81 111 MET A CA 1
ATOM 837 C C . MET A 1 111 ? -17.604 -0.073 23.643 1.00 98.81 111 MET A C 1
ATOM 839 O O . MET A 1 111 ? -18.088 -0.978 22.974 1.00 98.81 111 MET A O 1
ATOM 843 N N . ILE A 1 112 ? -18.248 0.497 24.654 1.00 98.81 112 ILE A N 1
ATOM 844 C CA . ILE A 1 112 ? -19.610 0.151 25.050 1.00 98.81 112 ILE A CA 1
ATOM 845 C C . ILE A 1 112 ? -20.492 1.357 24.750 1.00 98.81 112 ILE A C 1
ATOM 847 O O . ILE A 1 112 ? -20.370 2.396 25.403 1.00 98.81 112 ILE A O 1
ATOM 851 N N . ASP A 1 113 ? -21.354 1.233 23.751 1.00 98.62 113 ASP A N 1
ATOM 852 C CA . ASP A 1 113 ? -22.281 2.284 23.354 1.00 98.62 113 ASP A CA 1
ATOM 853 C C . ASP A 1 113 ? -23.593 2.130 24.129 1.00 98.62 113 ASP A C 1
ATOM 855 O O . ASP A 1 113 ? -24.325 1.148 23.988 1.00 98.62 113 ASP A O 1
ATOM 859 N N . PHE A 1 114 ? -23.871 3.074 25.027 1.00 98.62 114 PHE A N 1
ATOM 860 C CA . PHE A 1 114 ? -25.081 3.027 25.840 1.00 98.62 114 PHE A CA 1
ATOM 861 C C . PHE A 1 114 ? -26.300 3.476 25.037 1.00 98.62 114 PHE A C 1
ATOM 863 O O . PHE A 1 114 ? -26.388 4.629 24.610 1.00 98.62 114 PHE A O 1
ATOM 870 N N . LYS A 1 115 ? -27.292 2.589 24.924 1.00 98.06 115 LYS A N 1
ATOM 871 C CA . LYS A 1 115 ? -28.586 2.866 24.277 1.00 98.06 115 LYS A CA 1
ATOM 872 C C . LYS A 1 115 ? -29.700 3.241 25.256 1.00 98.06 115 LYS A C 1
ATOM 874 O O . LYS A 1 115 ? -30.768 3.693 24.847 1.00 98.06 115 LYS A O 1
ATOM 879 N N . THR A 1 116 ? -29.454 3.088 26.553 1.00 97.50 116 THR A N 1
ATOM 880 C CA . THR A 1 116 ? -30.331 3.503 27.663 1.00 97.50 116 THR A CA 1
ATOM 881 C C . THR A 1 116 ? -29.717 4.665 28.444 1.00 97.50 116 THR A C 1
ATOM 883 O O . THR A 1 116 ? -28.673 5.177 28.056 1.00 97.50 116 THR A O 1
ATOM 886 N N . ASP A 1 117 ? -30.373 5.135 29.509 1.00 97.69 117 ASP A N 1
ATOM 887 C CA . ASP A 1 117 ? -29.871 6.243 30.331 1.00 97.69 117 ASP A CA 1
ATOM 888 C C . ASP A 1 117 ? -28.450 5.976 30.860 1.00 97.69 117 ASP A C 1
ATOM 890 O O . ASP A 1 117 ? -28.163 4.913 31.416 1.00 97.69 117 ASP A O 1
ATOM 894 N N . GLY A 1 118 ? -27.561 6.957 30.709 1.00 96.81 118 GLY A N 1
ATOM 895 C CA . GLY A 1 118 ? -26.140 6.779 30.983 1.00 96.81 118 GLY A CA 1
ATOM 896 C C . GLY A 1 118 ? -25.800 6.551 32.447 1.00 96.81 118 GLY A C 1
ATOM 897 O O . GLY A 1 118 ? -24.920 5.748 32.749 1.00 96.81 118 GLY A O 1
ATOM 898 N N . GLY A 1 119 ? -26.494 7.228 33.365 1.00 96.50 119 GLY A N 1
ATOM 899 C CA . GLY A 1 119 ? -26.226 7.111 34.798 1.00 96.50 119 GLY A CA 1
ATOM 900 C C . GLY A 1 119 ? -26.588 5.728 35.334 1.00 96.50 119 GLY A C 1
ATOM 901 O O . GLY A 1 119 ? -25.764 5.060 35.960 1.00 96.50 119 GLY A O 1
ATOM 902 N N . THR A 1 120 ? -27.806 5.274 35.039 1.00 97.25 120 THR A N 1
ATOM 903 C CA . THR A 1 120 ? -28.303 3.955 35.460 1.00 97.25 120 THR A CA 1
ATOM 904 C C . THR A 1 120 ? -27.558 2.810 34.774 1.00 97.25 120 THR A C 1
ATOM 906 O O . THR A 1 120 ? -27.160 1.854 35.444 1.00 97.25 120 THR A O 1
ATOM 909 N N . THR A 1 121 ? -27.282 2.926 33.471 1.00 98.38 121 THR A N 1
ATOM 910 C CA . THR A 1 121 ? -26.516 1.915 32.718 1.00 98.38 121 THR A CA 1
ATOM 911 C C . THR A 1 121 ? -25.073 1.823 33.218 1.00 98.38 121 THR A C 1
ATOM 913 O O . THR A 1 121 ? -24.565 0.719 33.409 1.00 98.38 121 THR A O 1
ATOM 916 N N . MET A 1 122 ? -24.427 2.957 33.527 1.00 98.00 122 MET A N 1
ATOM 917 C CA . MET A 1 122 ? -23.096 2.972 34.145 1.00 98.00 122 MET A CA 1
ATOM 918 C C . MET A 1 122 ? -23.096 2.274 35.506 1.00 98.00 122 MET A C 1
ATOM 920 O O . MET A 1 122 ? -22.214 1.463 35.768 1.00 98.00 122 MET A O 1
ATOM 924 N N . ALA A 1 123 ? -24.073 2.558 36.374 1.00 97.25 123 ALA A N 1
ATOM 925 C CA . ALA A 1 123 ? -24.151 1.918 37.687 1.00 97.25 123 ALA A CA 1
ATOM 926 C C . ALA A 1 123 ? -24.257 0.385 37.572 1.00 97.25 123 ALA A C 1
ATOM 928 O O . ALA A 1 123 ? -23.536 -0.334 38.264 1.00 97.25 123 ALA A O 1
ATOM 929 N N . ALA A 1 124 ? -25.087 -0.111 36.648 1.00 98.44 124 ALA A N 1
ATOM 930 C CA . ALA A 1 124 ? -25.200 -1.541 36.364 1.00 98.44 124 ALA A CA 1
ATOM 931 C C . ALA A 1 124 ? -23.897 -2.132 35.791 1.00 98.44 124 ALA A C 1
ATOM 933 O O . ALA A 1 124 ? -23.464 -3.199 36.226 1.00 98.44 124 ALA A O 1
ATOM 934 N N . LEU A 1 125 ? -23.229 -1.426 34.870 1.00 98.56 125 LEU A N 1
ATOM 935 C CA . LEU A 1 125 ? -21.930 -1.838 34.328 1.00 98.56 125 LEU A CA 1
ATOM 936 C C . LEU A 1 125 ? -20.867 -1.957 35.423 1.00 98.56 125 LEU A C 1
ATOM 938 O O . LEU A 1 125 ? -20.145 -2.951 35.469 1.00 98.56 125 LEU A O 1
ATOM 942 N N . LEU A 1 126 ? -20.779 -0.976 36.320 1.00 98.06 126 LEU A N 1
ATOM 943 C CA . LEU A 1 126 ? -19.826 -1.007 37.427 1.00 98.06 126 LEU A CA 1
ATOM 944 C C . LEU A 1 126 ? -20.087 -2.176 38.381 1.00 98.06 126 LEU A C 1
ATOM 946 O O . LEU A 1 126 ? -19.128 -2.774 38.863 1.00 98.06 126 LEU A O 1
ATOM 950 N N . GLU A 1 127 ? -21.350 -2.532 38.627 1.00 98.12 127 GLU A N 1
ATOM 951 C CA . GLU A 1 127 ? -21.694 -3.707 39.433 1.00 98.12 127 GLU A CA 1
ATOM 952 C C . GLU A 1 127 ? -21.226 -5.004 38.767 1.00 98.12 127 GLU A C 1
ATOM 954 O O . GLU A 1 127 ? -20.582 -5.833 39.407 1.00 98.12 127 GLU A O 1
ATOM 959 N N . VAL A 1 128 ? -21.472 -5.150 37.462 1.00 98.31 128 VAL A N 1
ATOM 960 C CA . VAL A 1 128 ? -21.013 -6.309 36.685 1.00 98.31 128 VAL A CA 1
ATOM 961 C C . VAL A 1 128 ? -19.486 -6.415 36.708 1.00 98.31 128 VAL A C 1
ATOM 963 O O . VAL A 1 128 ? -18.955 -7.493 36.973 1.00 98.31 128 VAL A O 1
ATOM 966 N N . LEU A 1 129 ? -18.772 -5.305 36.491 1.00 98.38 129 LEU A N 1
ATOM 967 C CA . LEU A 1 129 ? -17.308 -5.273 36.399 1.00 98.38 129 LEU A CA 1
ATOM 968 C C . LEU A 1 129 ? -16.583 -5.642 37.699 1.00 98.38 129 LEU A C 1
ATOM 970 O O . LEU A 1 129 ? -15.431 -6.071 37.629 1.00 98.38 129 LEU A O 1
ATOM 974 N N . LYS A 1 130 ? -17.239 -5.569 38.867 1.00 97.62 130 LYS A N 1
ATOM 975 C CA . LYS A 1 130 ? -16.675 -6.088 40.131 1.00 97.62 130 LYS A CA 1
ATOM 976 C C . LYS A 1 130 ? -16.307 -7.570 40.041 1.00 97.62 130 LYS A C 1
ATOM 978 O O . LYS A 1 130 ? -15.371 -8.004 40.707 1.00 97.62 130 LYS A O 1
ATOM 983 N N . ASN A 1 131 ? -16.999 -8.326 39.187 1.00 98.19 131 ASN A N 1
ATOM 984 C CA . ASN A 1 131 ? -16.743 -9.748 38.967 1.00 98.19 131 ASN A CA 1
ATOM 985 C C . ASN A 1 131 ? -15.608 -10.020 37.962 1.00 98.19 131 ASN A C 1
ATOM 987 O O . ASN A 1 131 ? -15.250 -11.176 37.751 1.00 98.19 131 ASN A O 1
ATOM 991 N N . TYR A 1 132 ? -15.010 -8.980 37.367 1.00 98.38 132 TYR A N 1
ATOM 992 C CA . TYR A 1 132 ? -13.972 -9.096 36.335 1.00 98.38 132 TYR A CA 1
ATOM 993 C C . TYR A 1 132 ? -12.677 -8.356 36.719 1.00 98.38 132 TYR A C 1
ATOM 995 O O . TYR A 1 132 ? -12.218 -7.474 35.979 1.00 98.38 132 TYR A O 1
ATOM 1003 N N . PRO A 1 133 ? -12.029 -8.706 37.850 1.00 97.38 133 PRO A N 1
ATOM 1004 C CA . PRO A 1 133 ? -10.833 -8.010 38.316 1.00 97.38 133 PRO A CA 1
ATOM 1005 C C . PRO A 1 133 ? -9.715 -8.006 37.268 1.00 97.38 133 PRO A C 1
ATOM 1007 O O . PRO A 1 133 ? -9.088 -6.968 37.081 1.00 97.38 133 PRO A O 1
ATOM 1010 N N . ALA A 1 134 ? -9.536 -9.098 36.512 1.00 97.38 134 ALA A N 1
ATOM 1011 C CA . ALA A 1 134 ? -8.503 -9.199 35.479 1.00 97.38 134 ALA A CA 1
ATOM 1012 C C . ALA A 1 134 ? -8.664 -8.151 34.360 1.00 97.38 134 ALA A C 1
ATOM 1014 O O . ALA A 1 134 ? -7.666 -7.645 33.852 1.00 97.38 134 ALA A O 1
ATOM 1015 N N . ILE A 1 135 ? -9.909 -7.795 34.013 1.00 98.06 135 ILE A N 1
ATOM 1016 C CA . ILE A 1 135 ? -10.221 -6.725 33.053 1.00 98.06 135 ILE A CA 1
ATOM 1017 C C . ILE A 1 135 ? -9.937 -5.360 33.679 1.00 98.06 135 ILE A C 1
ATOM 1019 O O . ILE A 1 135 ? -9.290 -4.519 33.064 1.00 98.06 135 ILE A O 1
ATOM 1023 N N . THR A 1 136 ? -10.397 -5.138 34.911 1.00 96.94 136 THR A N 1
ATOM 1024 C CA . THR A 1 136 ? -10.283 -3.826 35.573 1.00 96.94 136 THR A CA 1
ATOM 1025 C C . THR A 1 136 ? -8.864 -3.473 36.032 1.00 96.94 136 THR A C 1
ATOM 1027 O O . THR A 1 136 ? -8.572 -2.297 36.243 1.00 96.94 136 THR A O 1
ATOM 1030 N N . SER A 1 137 ? -7.975 -4.462 36.187 1.00 95.38 137 SER A N 1
ATOM 1031 C CA . SER A 1 137 ? -6.601 -4.260 36.661 1.00 95.38 137 SER A CA 1
ATOM 1032 C C . SER A 1 137 ? -5.543 -4.292 35.557 1.00 95.38 137 SER A C 1
ATOM 1034 O O . SER A 1 137 ? -4.409 -3.879 35.796 1.00 95.38 137 SER A O 1
ATOM 1036 N N . THR A 1 138 ? -5.854 -4.818 34.366 1.00 95.31 138 THR A N 1
ATOM 1037 C CA . THR A 1 138 ? -4.873 -4.904 33.275 1.00 95.31 138 THR A CA 1
ATOM 1038 C C . THR A 1 138 ? -4.746 -3.570 32.542 1.00 95.31 138 THR A C 1
ATOM 1040 O O . THR A 1 138 ? -5.733 -2.938 32.189 1.00 95.31 138 THR A O 1
ATOM 1043 N N . ALA A 1 139 ? -3.516 -3.156 32.229 1.00 94.06 139 ALA A N 1
ATOM 1044 C CA . ALA A 1 139 ? -3.276 -1.989 31.371 1.00 94.06 139 ALA A CA 1
ATOM 1045 C C . ALA A 1 139 ? -3.541 -2.278 29.879 1.00 94.06 139 ALA A C 1
ATOM 1047 O O . ALA A 1 139 ? -3.519 -1.371 29.050 1.00 94.06 139 ALA A O 1
ATOM 1048 N N . SER A 1 140 ? -3.739 -3.552 29.523 1.00 96.06 140 SER A N 1
ATOM 1049 C CA . SER A 1 140 ? -3.895 -3.993 28.134 1.00 96.06 140 SER A CA 1
ATOM 1050 C C . SER A 1 140 ? -5.335 -3.917 27.618 1.00 96.06 140 SER A C 1
ATOM 1052 O O . SER A 1 140 ? -5.541 -4.036 26.413 1.00 96.06 140 SER A O 1
ATOM 1054 N N . VAL A 1 141 ? -6.314 -3.685 28.499 1.00 97.38 141 VAL A N 1
ATOM 1055 C CA . VAL A 1 141 ? -7.719 -3.460 28.147 1.00 97.38 141 VAL A CA 1
ATOM 1056 C C . VAL A 1 141 ? -8.154 -2.111 28.691 1.00 97.38 141 VAL A C 1
ATOM 1058 O O . VAL A 1 141 ? -7.846 -1.763 29.827 1.00 97.38 141 VAL A O 1
ATOM 1061 N N . ARG A 1 142 ? -8.906 -1.358 27.891 1.00 95.81 142 ARG A N 1
ATOM 1062 C CA . ARG A 1 142 ? -9.676 -0.213 28.379 1.00 95.81 142 ARG A CA 1
ATOM 1063 C C . ARG A 1 142 ? -11.145 -0.367 28.047 1.00 95.81 142 ARG A C 1
ATOM 1065 O O . ARG A 1 142 ? -11.487 -0.843 26.966 1.00 95.81 142 ARG A O 1
ATOM 1072 N N . ILE A 1 143 ? -11.989 0.105 28.955 1.00 98.56 143 ILE A N 1
ATOM 1073 C CA . ILE A 1 143 ? -13.428 0.208 28.741 1.00 98.56 143 ILE A CA 1
ATOM 1074 C C . ILE A 1 143 ? -13.736 1.662 28.408 1.00 98.56 143 ILE A C 1
ATOM 1076 O O . ILE A 1 143 ? -13.418 2.559 29.189 1.00 98.56 143 ILE A O 1
ATOM 1080 N N . VAL A 1 144 ? -14.316 1.897 27.235 1.00 98.62 144 VAL A N 1
ATOM 1081 C CA . VAL A 1 144 ? -14.641 3.235 26.731 1.00 98.62 144 VAL A CA 1
ATOM 1082 C C . VAL A 1 144 ? -16.136 3.333 26.513 1.00 98.62 144 VAL A C 1
ATOM 1084 O O . VAL A 1 144 ? -16.693 2.547 25.761 1.00 98.62 144 VAL A O 1
ATOM 1087 N N . ILE A 1 145 ? -16.789 4.298 27.148 1.00 98.69 145 ILE A N 1
ATOM 1088 C CA . ILE A 1 145 ? -18.234 4.478 27.015 1.00 98.69 145 ILE A CA 1
ATOM 1089 C C . ILE A 1 145 ? -18.540 5.479 25.908 1.00 98.69 145 ILE A C 1
ATOM 1091 O O . ILE A 1 145 ? -17.992 6.584 25.910 1.00 98.69 145 ILE A O 1
ATOM 1095 N N . SER A 1 146 ? -19.437 5.098 25.002 1.00 98.19 146 SER A N 1
ATOM 1096 C CA . SER A 1 146 ? -20.018 5.954 23.963 1.00 98.19 146 SER A CA 1
ATOM 1097 C C . SER A 1 146 ? -21.551 5.982 24.078 1.00 98.19 146 SER A C 1
ATOM 1099 O O . SER A 1 146 ? -22.108 5.573 25.102 1.00 98.19 146 SER A O 1
ATOM 1101 N N . GLY A 1 147 ? -22.244 6.533 23.084 1.00 96.88 147 GLY A N 1
ATOM 1102 C CA . GLY A 1 147 ? -23.700 6.687 23.102 1.00 96.88 147 GLY A CA 1
ATOM 1103 C C . GLY A 1 147 ? -24.175 7.652 24.193 1.00 96.88 147 GLY A C 1
ATOM 1104 O O . GLY A 1 147 ? -23.590 8.732 24.387 1.00 96.88 147 GLY A O 1
ATOM 1105 N N . ASN A 1 148 ? -25.219 7.251 24.925 1.00 97.19 148 ASN A N 1
ATOM 1106 C CA . ASN A 1 148 ? -25.806 7.969 26.062 1.00 97.19 148 ASN A CA 1
ATOM 1107 C C . ASN A 1 148 ? -24.877 7.940 27.290 1.00 97.19 148 ASN A C 1
ATOM 1109 O O . ASN A 1 148 ? -25.174 7.325 28.311 1.00 97.19 148 ASN A O 1
ATOM 1113 N N . ARG A 1 149 ? -23.718 8.591 27.192 1.00 96.06 149 ARG A N 1
ATOM 1114 C CA . ARG A 1 149 ? -22.721 8.700 28.267 1.00 96.06 149 ARG A CA 1
ATOM 1115 C C . ARG A 1 149 ? -23.318 9.366 29.522 1.00 96.06 149 ARG A C 1
ATOM 1117 O O . ARG A 1 149 ? -24.200 10.215 29.394 1.00 96.06 149 ARG A O 1
ATOM 1124 N N . PRO A 1 150 ? -22.822 9.044 30.734 1.00 94.81 150 PRO A N 1
ATOM 1125 C CA . PRO A 1 150 ? -23.167 9.803 31.936 1.00 94.81 150 PRO A CA 1
ATOM 1126 C C . PRO A 1 150 ? -22.833 11.290 31.785 1.00 94.81 150 PRO A C 1
ATOM 1128 O O . PRO A 1 150 ? -21.940 11.650 31.010 1.00 94.81 150 PRO A O 1
ATOM 1131 N N . ASP A 1 151 ? -23.492 12.135 32.582 1.00 92.94 151 ASP A N 1
ATOM 1132 C CA . ASP A 1 151 ? -23.221 13.575 32.617 1.00 92.94 151 ASP A CA 1
ATOM 1133 C C . ASP A 1 151 ? -21.722 13.861 32.806 1.00 92.94 151 ASP A C 1
ATOM 1135 O O . ASP A 1 151 ? -21.027 13.185 33.572 1.00 92.94 151 ASP A O 1
ATOM 1139 N N . VAL A 1 152 ? -21.222 14.879 32.105 1.00 90.62 152 VAL A N 1
ATOM 1140 C CA . VAL A 1 152 ? -19.802 15.251 32.103 1.00 90.62 152 VAL A CA 1
ATOM 1141 C C . VAL A 1 152 ? -19.283 15.557 33.515 1.00 90.62 152 VAL A C 1
ATOM 1143 O O . VAL A 1 152 ? -18.116 15.292 33.813 1.00 90.62 152 VAL A O 1
ATOM 1146 N N . ALA A 1 153 ? -20.133 16.057 34.416 1.00 89.75 153 ALA A N 1
ATOM 1147 C CA . ALA A 1 153 ? -19.781 16.304 35.812 1.00 89.75 153 ALA A CA 1
ATOM 1148 C C . ALA A 1 153 ? -19.418 15.018 36.580 1.00 89.75 153 ALA A C 1
ATOM 1150 O O . ALA A 1 153 ? -18.621 15.068 37.519 1.00 89.75 153 ALA A O 1
ATOM 1151 N N . ALA A 1 154 ? -19.943 13.857 36.172 1.00 90.50 154 ALA A N 1
ATOM 1152 C CA . ALA A 1 154 ? -19.648 12.574 36.809 1.00 90.50 154 ALA A CA 1
ATOM 1153 C C . ALA A 1 154 ? -18.296 11.974 36.383 1.00 90.50 154 ALA A C 1
ATOM 1155 O O . ALA A 1 154 ? -17.781 11.089 37.068 1.00 90.50 154 ALA A O 1
ATOM 1156 N N . TRP A 1 155 ? -17.683 12.448 35.291 1.00 93.25 155 TRP A N 1
ATOM 1157 C CA . TRP A 1 155 ? -16.518 11.786 34.688 1.00 93.25 155 TRP A CA 1
ATOM 1158 C C . TRP A 1 155 ? -15.285 11.761 35.594 1.00 93.25 155 TRP A C 1
ATOM 1160 O O . TRP A 1 155 ? -14.513 10.802 35.575 1.00 93.25 155 TRP A O 1
ATOM 1170 N N . ASN A 1 156 ? -15.111 12.788 36.428 1.00 87.62 156 ASN A N 1
ATOM 1171 C CA . ASN A 1 156 ? -13.976 12.872 37.347 1.00 87.62 156 ASN A CA 1
ATOM 1172 C C . ASN A 1 156 ? -14.002 11.768 38.415 1.00 87.62 156 ASN A C 1
ATOM 1174 O O . ASN A 1 156 ? -12.940 11.334 38.861 1.00 87.62 156 ASN A O 1
ATOM 1178 N N . ASN A 1 157 ? -15.194 11.273 38.759 1.00 89.62 157 ASN A N 1
ATOM 1179 C CA . ASN A 1 157 ? -15.409 10.267 39.799 1.00 89.62 157 ASN A CA 1
ATOM 1180 C C . ASN A 1 157 ? -15.444 8.832 39.251 1.00 89.62 157 ASN A C 1
ATOM 1182 O O . ASN A 1 157 ? -15.670 7.890 40.009 1.00 89.62 157 ASN A O 1
ATOM 1186 N N . LEU A 1 158 ? -15.237 8.645 37.943 1.00 93.19 158 LEU A N 1
ATOM 1187 C CA . LEU A 1 158 ? -15.228 7.317 37.341 1.00 93.19 158 LEU A CA 1
ATOM 1188 C C . LEU A 1 158 ? -13.997 6.514 37.792 1.00 93.19 158 LEU A C 1
ATOM 1190 O O . LEU A 1 158 ? -12.901 7.081 37.923 1.00 93.19 158 LEU A O 1
ATOM 1194 N N . PRO A 1 159 ? -14.127 5.185 37.963 1.00 94.12 159 PRO A N 1
ATOM 1195 C CA . PRO A 1 159 ? -12.978 4.320 38.199 1.00 94.12 159 PRO A CA 1
ATOM 1196 C C . PRO A 1 159 ? -11.887 4.506 37.129 1.00 94.12 159 PRO A C 1
ATOM 1198 O O . PRO A 1 159 ? -12.192 4.860 35.989 1.00 94.12 159 PRO A O 1
ATOM 1201 N N . PRO A 1 160 ? -10.603 4.284 37.454 1.00 91.69 160 PRO A N 1
ATOM 1202 C CA . PRO A 1 160 ? -9.484 4.577 36.549 1.00 91.69 160 PRO A CA 1
ATOM 1203 C C . PRO A 1 160 ? -9.485 3.748 35.252 1.00 91.69 160 PRO A C 1
ATOM 1205 O O . PRO A 1 160 ? -8.874 4.161 34.272 1.00 91.69 160 PRO A O 1
ATOM 1208 N N . TYR A 1 161 ? -10.177 2.606 35.232 1.00 91.50 161 TYR A N 1
ATOM 1209 C CA . TYR A 1 161 ? -10.315 1.731 34.062 1.00 91.50 161 TYR A CA 1
ATOM 1210 C C . TYR A 1 161 ? -11.495 2.100 33.141 1.00 91.50 161 TYR A C 1
ATOM 1212 O O . TYR A 1 161 ? -11.646 1.492 32.080 1.00 91.50 161 TYR A O 1
ATOM 1220 N N . ILE A 1 162 ? -12.321 3.083 33.528 1.00 96.88 162 ILE A N 1
ATOM 1221 C CA . ILE A 1 162 ? -13.424 3.605 32.716 1.00 96.88 162 ILE A CA 1
ATOM 1222 C C . ILE A 1 162 ? -13.003 4.915 32.051 1.00 96.88 162 ILE A C 1
ATOM 1224 O O . ILE A 1 162 ? -12.576 5.875 32.699 1.00 96.88 162 ILE A O 1
ATOM 1228 N N . PHE A 1 163 ? -13.186 4.946 30.740 1.00 97.88 163 PHE A N 1
ATOM 1229 C CA . PHE A 1 163 ? -12.886 6.058 29.854 1.00 97.88 163 PHE A CA 1
ATOM 1230 C C . PHE A 1 163 ? -14.128 6.433 29.042 1.00 97.88 163 PHE A C 1
ATOM 1232 O O . PHE A 1 163 ? -15.104 5.685 28.996 1.00 97.88 163 PHE A O 1
ATOM 1239 N N . ILE A 1 164 ? -14.088 7.587 28.383 1.00 98.19 164 ILE A N 1
ATOM 1240 C CA . ILE A 1 164 ? -15.208 8.129 27.612 1.00 98.19 164 ILE A CA 1
ATOM 1241 C C . ILE A 1 164 ? -14.770 8.404 26.174 1.00 98.19 164 ILE A C 1
ATOM 1243 O O . ILE A 1 164 ? -13.757 9.063 25.955 1.00 98.19 164 ILE A O 1
ATOM 1247 N N . ASP A 1 165 ? -15.541 7.931 25.198 1.00 98.19 165 ASP A N 1
ATOM 1248 C CA . ASP A 1 165 ? -15.443 8.392 23.813 1.00 98.19 165 ASP A CA 1
ATOM 1249 C C . ASP A 1 165 ? -15.970 9.830 23.763 1.00 98.19 165 ASP A C 1
ATOM 1251 O O . ASP A 1 165 ? -17.124 10.090 24.114 1.00 98.19 165 ASP A O 1
ATOM 1255 N N . GLY A 1 166 ? -15.113 10.796 23.440 1.00 97.19 166 GLY A N 1
ATOM 1256 C CA . GLY A 1 166 ? -15.505 12.204 23.400 1.00 97.19 166 GLY A CA 1
ATOM 1257 C C . GLY A 1 166 ? -16.089 12.591 22.041 1.00 97.19 166 GLY A C 1
ATOM 1258 O O . GLY A 1 166 ? -15.816 11.956 21.032 1.00 97.19 166 GLY A O 1
ATOM 1259 N N . GLU A 1 167 ? -16.881 13.656 21.998 1.00 96.12 167 GLU A N 1
ATOM 1260 C CA . GLU A 1 167 ? -17.388 14.226 20.744 1.00 96.12 167 GLU A CA 1
ATOM 1261 C C . GLU A 1 167 ? -16.392 15.238 20.197 1.00 96.12 167 GLU A C 1
ATOM 1263 O O . GLU A 1 167 ? -15.952 16.150 20.904 1.00 96.12 167 GLU A O 1
ATOM 1268 N N . LEU A 1 168 ? -16.045 15.089 18.926 1.00 95.31 168 LEU A N 1
ATOM 1269 C CA . LEU A 1 168 ? -14.984 15.859 18.289 1.00 95.31 168 LEU A CA 1
ATOM 1270 C C . LEU A 1 168 ? -15.343 17.354 18.138 1.00 95.31 168 LEU A C 1
ATOM 1272 O O . LEU A 1 168 ? -14.477 18.236 18.157 1.00 95.31 168 LEU A O 1
ATOM 1276 N N . GLU A 1 169 ? -16.633 17.669 18.083 1.00 92.19 169 GLU A N 1
ATOM 1277 C CA . GLU A 1 169 ? -17.192 19.019 18.017 1.00 92.19 169 GLU A CA 1
ATOM 1278 C C . GLU A 1 169 ? -17.075 19.762 19.346 1.00 92.19 169 GLU A C 1
ATOM 1280 O O . GLU A 1 169 ? -16.942 20.988 19.360 1.00 92.19 169 GLU A O 1
ATOM 1285 N N . LYS A 1 170 ? -17.082 19.037 20.468 1.00 92.94 170 LYS A N 1
ATOM 1286 C CA . LYS A 1 170 ? -17.067 19.631 21.806 1.00 92.94 170 LYS A CA 1
ATOM 1287 C C . LYS A 1 170 ? -15.664 20.094 22.206 1.00 92.94 170 LYS A C 1
ATOM 1289 O O . LYS A 1 170 ? -14.653 19.792 21.564 1.00 92.94 170 LYS A O 1
ATOM 1294 N N . SER A 1 171 ? -15.626 20.889 23.269 1.00 91.62 171 SER A N 1
ATOM 1295 C CA . SER A 1 171 ? -14.403 21.334 23.933 1.00 91.62 171 SER A CA 1
ATOM 1296 C C . SER A 1 171 ? -14.393 20.787 25.350 1.00 91.62 171 SER A C 1
ATOM 1298 O O . SER A 1 171 ? -15.422 20.778 26.024 1.00 91.62 171 SER A O 1
ATOM 1300 N N . TYR A 1 172 ? -13.220 20.354 25.795 1.00 93.44 172 TYR A N 1
ATOM 1301 C CA . TYR A 1 172 ? -13.037 19.689 27.076 1.00 93.44 172 TYR A CA 1
ATOM 1302 C C . TYR A 1 172 ? -11.917 20.368 27.856 1.00 93.44 172 TYR A C 1
ATOM 1304 O O . TYR A 1 172 ? -10.909 20.778 27.281 1.00 93.44 172 TYR A O 1
ATOM 1312 N N . ASN A 1 173 ? -12.083 20.475 29.172 1.00 93.38 173 ASN A N 1
ATOM 1313 C CA . ASN A 1 173 ? -11.002 20.906 30.054 1.00 93.38 173 ASN A CA 1
ATOM 1314 C C . ASN A 1 173 ? -9.998 19.763 30.295 1.00 93.38 173 ASN A C 1
ATOM 1316 O O . ASN A 1 173 ? -10.246 18.607 29.951 1.00 93.38 173 ASN A O 1
ATOM 1320 N N . THR A 1 174 ? -8.864 20.069 30.927 1.00 92.69 174 THR A N 1
ATOM 1321 C CA . THR A 1 174 ? -7.781 19.102 31.173 1.00 92.69 174 THR A CA 1
ATOM 1322 C C . THR A 1 174 ? -8.239 17.855 31.938 1.00 92.69 174 THR A C 1
ATOM 1324 O O . THR A 1 174 ? -7.839 16.743 31.592 1.00 92.69 174 THR A O 1
ATOM 1327 N N . ALA A 1 175 ? -9.101 18.012 32.949 1.00 92.00 175 ALA A N 1
ATOM 1328 C CA . ALA A 1 175 ? -9.601 16.888 33.740 1.00 92.00 175 ALA A CA 1
ATOM 1329 C C . ALA A 1 175 ? -10.479 15.954 32.891 1.00 92.00 175 ALA A C 1
ATOM 1331 O O . ALA A 1 175 ? -10.275 14.743 32.893 1.00 92.00 175 ALA A O 1
ATOM 1332 N N . GLN A 1 176 ? -11.379 16.515 32.082 1.00 94.25 176 GLN A N 1
ATOM 1333 C CA . GLN A 1 176 ? -12.211 15.754 31.146 1.00 94.25 176 GLN A CA 1
ATOM 1334 C C . GLN A 1 176 ? -11.363 15.069 30.069 1.00 94.25 176 GLN A C 1
ATOM 1336 O O . GLN A 1 176 ? -11.532 13.879 29.817 1.00 94.25 176 GLN A O 1
ATOM 1341 N N . LEU A 1 177 ? -10.394 15.783 29.484 1.00 94.38 177 LEU A N 1
ATOM 1342 C CA . LEU A 1 177 ? -9.474 15.218 28.495 1.00 94.38 177 LEU A CA 1
ATOM 1343 C C . LEU A 1 177 ? -8.688 14.033 29.058 1.00 94.38 177 LEU A C 1
ATOM 1345 O O . LEU A 1 177 ? -8.411 13.100 28.312 1.00 94.38 177 LEU A O 1
ATOM 1349 N N . SER A 1 178 ? -8.355 14.003 30.351 1.00 93.88 178 SER A N 1
ATOM 1350 C CA . SER A 1 178 ? -7.673 12.845 30.955 1.00 93.88 178 SER A CA 1
ATOM 1351 C C . SER A 1 178 ? -8.492 11.544 30.885 1.00 93.88 178 SER A C 1
ATOM 1353 O O . SER A 1 178 ? -7.916 10.458 30.874 1.00 93.88 178 SER A O 1
ATOM 1355 N N . ARG A 1 179 ? -9.825 11.647 30.764 1.00 95.56 179 ARG A N 1
ATOM 1356 C CA . ARG A 1 179 ? -10.758 10.515 30.631 1.00 95.56 179 ARG A CA 1
ATOM 1357 C C . ARG A 1 179 ? -11.096 10.156 29.189 1.00 95.56 179 ARG A C 1
ATOM 1359 O O . ARG A 1 179 ? -11.740 9.135 28.966 1.00 95.56 179 ARG A O 1
ATOM 1366 N N . ILE A 1 180 ? -10.651 10.955 28.223 1.00 96.88 180 ILE A N 1
ATOM 1367 C CA . ILE A 1 180 ? -10.930 10.757 26.801 1.00 96.88 180 ILE A CA 1
ATOM 1368 C C . ILE A 1 180 ? -9.691 10.156 26.125 1.00 96.88 180 ILE A C 1
ATOM 1370 O O . ILE A 1 180 ? -8.665 10.837 26.036 1.00 96.88 180 ILE A O 1
ATOM 1374 N N . PRO A 1 181 ? -9.733 8.907 25.630 1.00 96.75 181 PRO A N 1
ATOM 1375 C CA . PRO A 1 181 ? -8.653 8.334 24.834 1.00 96.75 181 PRO A CA 1
ATOM 1376 C C . PRO A 1 181 ? -8.812 8.644 23.337 1.00 96.75 181 PRO A C 1
ATOM 1378 O O . PRO A 1 181 ? -7.826 8.624 22.601 1.00 96.75 181 PRO A O 1
ATOM 1381 N N . MET A 1 182 ? -10.040 8.928 22.896 1.00 97.62 182 MET A N 1
ATOM 1382 C CA . MET A 1 182 ? -10.424 9.101 21.499 1.00 97.62 182 MET A CA 1
ATOM 1383 C C . MET A 1 182 ? -11.589 10.086 21.383 1.00 97.62 182 MET A C 1
ATOM 1385 O O . MET A 1 182 ? -12.447 10.131 22.262 1.00 97.62 182 MET A O 1
ATOM 1389 N N . LEU A 1 183 ? -11.595 10.863 20.303 1.00 98.31 183 LEU A N 1
ATOM 1390 C CA . LEU A 1 183 ? -12.696 11.720 19.891 1.00 98.31 183 LEU A CA 1
ATOM 1391 C C . LEU A 1 183 ? -13.348 11.134 18.636 1.00 98.31 183 LEU A C 1
ATOM 1393 O O . LEU A 1 183 ? -12.656 10.836 17.660 1.00 98.31 183 LEU A O 1
ATOM 1397 N N . SER A 1 184 ? -14.670 11.004 18.661 1.00 98.50 184 SER A N 1
ATOM 1398 C CA . SER A 1 184 ? -15.471 10.487 17.557 1.00 98.50 184 SER A CA 1
ATOM 1399 C C . SER A 1 184 ? -16.454 11.520 17.017 1.00 98.50 184 SER A C 1
ATOM 1401 O O . SER A 1 184 ? -16.940 12.382 17.751 1.00 98.50 184 SER A O 1
ATOM 1403 N N . THR A 1 185 ? -16.790 11.405 15.733 1.00 98.19 185 THR A N 1
ATOM 1404 C CA . THR A 1 185 ? -17.919 12.121 15.114 1.00 98.19 185 THR A CA 1
ATOM 1405 C C . THR A 1 185 ? -18.481 11.358 13.904 1.00 98.19 185 THR A C 1
ATOM 1407 O O . THR A 1 185 ? -17.859 10.426 13.390 1.00 98.19 185 THR A O 1
ATOM 1410 N N . ASN A 1 186 ? -19.674 11.752 13.459 1.00 98.12 186 ASN A N 1
ATOM 1411 C CA . ASN A 1 186 ? -20.325 11.280 12.245 1.00 98.12 186 ASN A CA 1
ATOM 1412 C C . ASN A 1 186 ? -19.624 11.845 11.006 1.00 98.12 186 ASN A C 1
ATOM 1414 O O . ASN A 1 186 ? -19.700 13.044 10.730 1.00 98.12 186 ASN A O 1
ATOM 1418 N N . PHE A 1 187 ? -19.022 10.981 10.195 1.00 98.38 187 PHE A N 1
ATOM 1419 C CA . PHE A 1 187 ? -18.436 11.386 8.920 1.00 98.38 187 PHE A CA 1
ATOM 1420 C C . PHE A 1 187 ? -19.459 12.064 7.996 1.00 98.38 187 PHE A C 1
ATOM 1422 O O . PHE A 1 187 ? -19.170 13.086 7.369 1.00 98.38 187 PHE A O 1
ATOM 1429 N N . ALA A 1 188 ? -20.682 11.527 7.946 1.00 97.75 188 ALA A N 1
ATOM 1430 C CA . ALA A 1 188 ? -21.721 11.961 7.016 1.00 97.75 188 ALA A CA 1
ATOM 1431 C C . ALA A 1 188 ? -22.272 13.371 7.299 1.00 97.75 188 ALA A C 1
ATOM 1433 O O . ALA A 1 188 ? -23.033 13.905 6.479 1.00 97.75 188 ALA A O 1
ATOM 1434 N N . THR A 1 189 ? -21.904 13.967 8.439 1.00 97.88 189 THR A N 1
ATOM 1435 C CA . THR A 1 189 ? -22.139 15.385 8.745 1.00 97.88 189 THR A CA 1
ATOM 1436 C C . THR A 1 189 ? -21.290 16.292 7.855 1.00 97.88 189 THR A C 1
ATOM 1438 O O . THR A 1 189 ? -21.759 17.354 7.451 1.00 97.88 189 THR A O 1
ATOM 1441 N N . TYR A 1 190 ? -20.069 15.872 7.518 1.00 97.31 190 TYR A N 1
ATOM 1442 C CA . TYR A 1 190 ? -19.071 16.713 6.846 1.00 97.31 190 TYR A CA 1
ATOM 1443 C C . TYR A 1 190 ? -18.877 16.372 5.375 1.00 97.31 190 TYR A C 1
ATOM 1445 O O . TYR A 1 190 ? -18.439 17.220 4.603 1.00 97.31 190 TYR A O 1
ATOM 1453 N N . SER A 1 191 ? -19.199 15.142 4.979 1.00 97.31 191 SER A N 1
ATOM 1454 C CA . SER A 1 191 ? -18.977 14.680 3.617 1.00 97.31 191 SER A CA 1
ATOM 1455 C C . SER A 1 191 ? -20.054 13.698 3.168 1.00 97.31 191 SER A C 1
ATOM 1457 O O . SER A 1 191 ? -20.539 12.872 3.940 1.00 97.31 191 SER A O 1
ATOM 1459 N N . LYS A 1 192 ? -20.431 13.779 1.887 1.00 96.38 192 LYS A N 1
ATOM 1460 C CA . LYS A 1 192 ? -21.250 12.759 1.202 1.00 96.38 192 LYS A CA 1
ATOM 1461 C C . LYS A 1 192 ? -20.405 11.837 0.327 1.00 96.38 192 LYS A C 1
ATOM 1463 O O . LYS A 1 192 ? -20.945 11.062 -0.465 1.00 96.38 192 LYS A O 1
ATOM 1468 N N . TRP A 1 193 ? -19.082 11.926 0.448 1.00 97.00 193 TRP A N 1
ATOM 1469 C CA . TRP A 1 193 ? -18.157 11.075 -0.271 1.00 97.00 193 TRP A CA 1
ATOM 1470 C C . TRP A 1 193 ? -18.429 9.611 0.054 1.00 97.00 193 TRP A C 1
ATOM 1472 O O . TRP A 1 193 ? -18.549 9.227 1.211 1.00 97.00 193 TRP A O 1
ATOM 1482 N N . ASN A 1 194 ? -18.523 8.785 -0.983 1.00 94.25 194 ASN A N 1
ATOM 1483 C CA . ASN A 1 194 ? -18.857 7.365 -0.872 1.00 94.25 194 ASN A CA 1
ATOM 1484 C C . ASN A 1 194 ? -17.612 6.459 -0.879 1.00 94.25 194 ASN A C 1
ATOM 1486 O O . ASN A 1 194 ? -17.719 5.264 -1.154 1.00 94.25 194 ASN A O 1
ATOM 1490 N N . GLY A 1 195 ? -16.425 7.032 -0.665 1.00 93.19 195 GLY A N 1
ATOM 1491 C CA . GLY A 1 195 ? -15.149 6.321 -0.712 1.00 93.19 195 GLY A CA 1
ATOM 1492 C C . GLY A 1 195 ? -14.583 6.107 -2.121 1.00 93.19 195 GLY A C 1
ATOM 1493 O O . GLY A 1 195 ? -13.484 5.577 -2.259 1.00 93.19 195 GLY A O 1
ATOM 1494 N N . LYS A 1 196 ? -15.298 6.470 -3.197 1.00 90.06 196 LYS A N 1
ATOM 1495 C CA . LYS A 1 196 ? -14.810 6.318 -4.581 1.00 90.06 196 LYS A CA 1
ATOM 1496 C C . LYS A 1 196 ? -14.202 7.619 -5.095 1.00 90.06 196 LYS A C 1
ATOM 1498 O O . LYS A 1 196 ? -14.732 8.700 -4.862 1.00 90.06 196 LYS A O 1
ATOM 1503 N N . GLY A 1 197 ? -13.118 7.510 -5.861 1.00 87.81 197 GLY A N 1
ATOM 1504 C CA . GLY A 1 197 ? -12.362 8.686 -6.294 1.00 87.81 197 GLY A CA 1
ATOM 1505 C C . GLY A 1 197 ? -11.701 9.381 -5.104 1.00 87.81 197 GLY A C 1
ATOM 1506 O O . GLY A 1 197 ? -11.385 8.728 -4.115 1.00 87.81 197 GLY A O 1
ATOM 1507 N N . ARG A 1 198 ? -11.492 10.693 -5.204 1.00 86.69 198 ARG A N 1
ATOM 1508 C CA . ARG A 1 198 ? -10.930 11.494 -4.112 1.00 86.69 198 ARG A CA 1
ATOM 1509 C C . ARG A 1 198 ? -12.029 12.082 -3.244 1.00 86.69 198 ARG A C 1
ATOM 1511 O O . ARG A 1 198 ? -13.086 12.447 -3.761 1.00 86.69 198 ARG A O 1
ATOM 1518 N N . LEU A 1 199 ? -11.733 12.221 -1.957 1.00 89.12 199 LEU A N 1
ATOM 1519 C CA . LEU A 1 199 ? -12.505 13.071 -1.061 1.00 89.12 199 LEU A CA 1
ATOM 1520 C C . LEU A 1 199 ? -12.475 14.511 -1.616 1.00 89.12 199 LEU A C 1
ATOM 1522 O O . LEU A 1 199 ? -11.381 14.998 -1.917 1.00 89.12 199 LEU A O 1
ATOM 1526 N N . PRO A 1 200 ? -13.627 15.181 -1.818 1.00 92.81 200 PRO A N 1
ATOM 1527 C CA . PRO A 1 200 ? -13.650 16.545 -2.340 1.00 92.81 200 PRO A CA 1
ATOM 1528 C C . PRO A 1 200 ? -12.806 17.486 -1.476 1.00 92.81 200 PRO A C 1
ATOM 1530 O O . PRO A 1 200 ? -12.955 17.494 -0.259 1.00 92.81 200 PRO A O 1
ATOM 1533 N N . GLU A 1 201 ? -11.942 18.295 -2.095 1.00 90.81 201 GLU A N 1
ATOM 1534 C CA . GLU A 1 201 ? -10.902 19.050 -1.372 1.00 90.81 201 GLU A CA 1
ATOM 1535 C C . GLU A 1 201 ? -11.470 19.979 -0.285 1.00 90.81 201 GLU A C 1
ATOM 1537 O O . GLU A 1 201 ? -10.919 20.069 0.808 1.00 90.81 201 GLU A O 1
ATOM 1542 N N . ALA A 1 202 ? -12.613 20.623 -0.537 1.00 94.25 202 ALA A N 1
ATOM 1543 C CA . ALA A 1 202 ? -13.272 21.466 0.460 1.00 94.25 202 ALA A CA 1
ATOM 1544 C C . ALA A 1 202 ? -13.746 20.673 1.694 1.00 94.25 202 ALA A C 1
ATOM 1546 O O . ALA A 1 202 ? -13.585 21.133 2.820 1.00 94.25 202 ALA A O 1
ATOM 1547 N N . GLU A 1 203 ? -14.301 19.476 1.488 1.00 96.25 203 GLU A N 1
ATOM 1548 C CA . GLU A 1 203 ? -14.752 18.583 2.565 1.00 96.25 203 GLU A CA 1
ATOM 1549 C C . GLU A 1 203 ? -13.552 17.985 3.306 1.00 96.25 203 GLU A C 1
ATOM 1551 O O . GLU A 1 203 ? -13.525 17.948 4.536 1.00 96.25 203 GLU A O 1
ATOM 1556 N N . ARG A 1 204 ? -12.524 17.587 2.548 1.00 95.50 204 ARG A N 1
ATOM 1557 C CA . ARG A 1 204 ? -11.241 17.110 3.060 1.00 95.50 204 ARG A CA 1
ATOM 1558 C C . ARG A 1 204 ? -10.617 18.118 4.014 1.00 95.50 204 ARG A C 1
ATOM 1560 O O . ARG A 1 204 ? -10.352 17.743 5.143 1.00 95.50 204 ARG A O 1
ATOM 1567 N N . MET A 1 205 ? -10.475 19.390 3.628 1.00 95.00 205 MET A N 1
ATOM 1568 C CA . MET A 1 205 ? -9.906 20.426 4.505 1.00 95.00 205 MET A CA 1
ATOM 1569 C C . MET A 1 205 ? -10.647 20.557 5.845 1.00 95.00 205 MET A C 1
ATOM 1571 O O . MET A 1 205 ? -10.016 20.777 6.880 1.00 95.00 205 MET A O 1
ATOM 1575 N N . VAL A 1 206 ? -11.977 20.412 5.847 1.00 95.75 206 VAL A N 1
ATOM 1576 C CA . VAL A 1 206 ? -12.772 20.414 7.086 1.00 95.75 206 VAL A CA 1
ATOM 1577 C C . VAL A 1 206 ? -12.436 19.189 7.936 1.00 95.75 206 VAL A C 1
ATOM 1579 O O . VAL A 1 206 ? -12.169 19.329 9.129 1.00 95.75 206 VAL A O 1
ATOM 1582 N N . ILE A 1 207 ? -12.399 18.004 7.326 1.00 96.19 207 ILE A N 1
ATOM 1583 C CA . ILE A 1 207 ? -12.050 16.744 7.994 1.00 96.19 207 ILE A CA 1
ATOM 1584 C C . ILE A 1 207 ? -10.618 16.786 8.550 1.00 96.19 207 ILE A C 1
ATOM 1586 O O . ILE A 1 207 ? -10.425 16.460 9.720 1.00 96.19 207 ILE A O 1
ATOM 1590 N N . SER A 1 208 ? -9.631 17.263 7.787 1.00 95.25 208 SER A N 1
ATOM 1591 C CA . SER A 1 208 ? -8.251 17.415 8.264 1.00 95.25 208 SER A CA 1
ATOM 1592 C C . SER A 1 208 ? -8.181 18.383 9.450 1.00 95.25 208 SER A C 1
ATOM 1594 O O . SER A 1 208 ? -7.513 18.105 10.439 1.00 95.25 208 SER A O 1
ATOM 1596 N N . GLY A 1 209 ? -8.929 19.494 9.414 1.00 95.06 209 GLY A N 1
ATOM 1597 C CA . GLY A 1 209 ? -8.988 20.444 10.531 1.00 95.06 209 GLY A CA 1
ATOM 1598 C C . GLY A 1 209 ? -9.574 19.846 11.819 1.00 95.06 209 GLY A C 1
ATOM 1599 O O . GLY A 1 209 ? -9.127 20.176 12.921 1.00 95.06 209 GLY A O 1
ATOM 1600 N N . LEU A 1 210 ? -10.550 18.943 11.691 1.00 95.75 210 LEU A N 1
ATOM 1601 C CA . LEU A 1 210 ? -11.105 18.167 12.802 1.00 95.75 210 LEU A CA 1
ATOM 1602 C C . LEU A 1 210 ? -10.064 17.193 13.376 1.00 95.75 210 LEU A C 1
ATOM 1604 O O . LEU A 1 210 ? -9.876 17.141 14.595 1.00 95.75 210 LEU A O 1
ATOM 1608 N N . ILE A 1 211 ? -9.349 16.477 12.508 1.00 96.25 211 ILE A N 1
ATOM 1609 C CA . ILE A 1 211 ? -8.276 15.558 12.909 1.00 96.25 211 ILE A CA 1
ATOM 1610 C C . ILE A 1 211 ? -7.168 16.322 13.649 1.00 96.25 211 ILE A C 1
ATOM 1612 O O . ILE A 1 211 ? -6.837 15.987 14.789 1.00 96.25 211 ILE A O 1
ATOM 1616 N N . ASP A 1 212 ? -6.700 17.435 13.082 1.00 94.56 212 ASP A N 1
ATOM 1617 C CA . ASP A 1 212 ? -5.695 18.312 13.688 1.00 94.56 212 ASP A CA 1
ATOM 1618 C C . ASP A 1 212 ? -6.115 18.812 15.077 1.00 94.56 212 ASP A C 1
ATOM 1620 O O . ASP A 1 212 ? -5.290 18.899 15.991 1.00 94.56 212 ASP A O 1
ATOM 1624 N N . LYS A 1 213 ? -7.395 19.162 15.268 1.00 93.31 213 LYS A N 1
ATOM 1625 C CA . LYS A 1 213 ? -7.928 19.604 16.569 1.00 93.31 213 LYS A CA 1
ATOM 1626 C C . LYS A 1 213 ? -7.774 18.508 17.630 1.00 93.31 213 LYS A C 1
ATOM 1628 O O . LYS A 1 213 ? -7.371 18.796 18.763 1.00 93.31 213 LYS A O 1
ATOM 1633 N N . ALA A 1 214 ? -8.087 17.265 17.276 1.00 95.00 214 ALA A N 1
ATOM 1634 C CA . ALA A 1 214 ? -7.970 16.127 18.178 1.00 95.00 214 ALA A CA 1
ATOM 1635 C C . ALA A 1 214 ? -6.505 15.787 18.482 1.00 95.00 214 ALA A C 1
ATOM 1637 O O . ALA A 1 214 ? -6.132 15.670 19.654 1.00 95.00 214 ALA A O 1
ATOM 1638 N N . HIS A 1 215 ? -5.654 15.733 17.455 1.00 95.75 215 HIS A N 1
ATOM 1639 C CA . HIS A 1 215 ? -4.225 15.450 17.606 1.00 95.75 215 HIS A CA 1
ATOM 1640 C C . HIS A 1 215 ? -3.497 16.521 18.423 1.00 95.75 215 HIS A C 1
ATOM 1642 O O . HIS A 1 215 ? -2.699 16.177 19.293 1.00 95.75 215 HIS A O 1
ATOM 1648 N N . LYS A 1 216 ? -3.835 17.811 18.262 1.00 93.75 216 LYS A N 1
ATOM 1649 C CA . LYS A 1 216 ? -3.332 18.903 19.128 1.00 93.75 216 LYS A CA 1
ATOM 1650 C C . LYS A 1 216 ? -3.697 18.722 20.603 1.00 93.75 216 LYS A C 1
ATOM 1652 O O . LYS A 1 216 ? -2.985 19.210 21.474 1.00 93.75 216 LYS A O 1
ATOM 1657 N N . SER A 1 217 ? -4.786 18.009 20.882 1.00 92.31 217 SER A N 1
ATOM 1658 C CA . SER A 1 217 ? -5.219 17.651 22.239 1.00 92.31 217 SER A CA 1
ATOM 1659 C C . SER A 1 217 ? -4.648 16.302 22.711 1.00 92.31 217 SER A C 1
ATOM 1661 O O . SER A 1 217 ? -5.022 15.808 23.778 1.00 92.31 217 SER A O 1
ATOM 1663 N N . GLY A 1 218 ? -3.766 15.682 21.916 1.00 94.50 218 GLY A N 1
ATOM 1664 C CA . GLY A 1 218 ? -3.170 14.371 22.174 1.00 94.50 218 GLY A CA 1
ATOM 1665 C C . GLY A 1 218 ? -4.169 13.215 22.103 1.00 94.50 218 GLY A C 1
ATOM 1666 O O . GLY A 1 218 ? -3.979 12.213 22.795 1.00 94.50 218 GLY A O 1
ATOM 1667 N N . LYS A 1 219 ? -5.272 13.368 21.357 1.00 96.06 219 LYS A N 1
ATOM 1668 C CA . LYS A 1 219 ? -6.373 12.393 21.286 1.00 96.06 219 LYS A CA 1
ATOM 1669 C C . LYS A 1 219 ? -6.429 11.715 19.933 1.00 96.06 219 LYS A C 1
ATOM 1671 O O . LYS A 1 219 ? -6.240 12.370 18.917 1.00 96.06 219 LYS A O 1
ATOM 1676 N N . LYS A 1 220 ? -6.745 10.418 19.951 1.00 97.56 220 LYS A N 1
ATOM 1677 C CA . LYS A 1 220 ? -7.027 9.640 18.741 1.00 97.56 220 LYS A CA 1
ATOM 1678 C C . LYS A 1 220 ? -8.351 10.071 18.108 1.00 97.56 220 LYS A C 1
ATOM 1680 O O . LYS A 1 220 ? -9.231 10.554 18.821 1.00 97.56 220 LYS A O 1
ATOM 1685 N N . VAL A 1 221 ? -8.518 9.818 16.814 1.00 98.06 221 VAL A N 1
ATOM 1686 C CA . VAL A 1 221 ? -9.735 10.127 16.052 1.00 98.06 221 VAL A CA 1
ATOM 1687 C C . VAL A 1 221 ? -10.380 8.874 15.470 1.00 98.06 221 VAL A C 1
ATOM 1689 O O . VAL A 1 221 ? -9.693 7.999 14.940 1.00 98.06 221 VAL A O 1
ATOM 1692 N N . ARG A 1 222 ? -11.715 8.827 15.519 1.00 98.38 222 ARG A N 1
ATOM 1693 C CA . ARG A 1 222 ? -12.551 7.874 14.778 1.00 98.38 222 ARG A CA 1
ATOM 1694 C C . ARG A 1 222 ? -13.704 8.609 14.100 1.00 98.38 222 ARG A C 1
ATOM 1696 O O . ARG A 1 222 ? -14.328 9.485 14.691 1.00 98.38 222 ARG A O 1
ATOM 1703 N N . PHE A 1 223 ? -14.046 8.199 12.887 1.00 98.50 223 PHE A N 1
ATOM 1704 C CA . PHE A 1 223 ? -15.273 8.632 12.227 1.00 98.50 223 PHE A CA 1
ATOM 1705 C C . PHE A 1 223 ? -16.240 7.454 12.087 1.00 98.50 223 PHE A C 1
ATOM 1707 O O . PHE A 1 223 ? -15.872 6.430 11.515 1.00 98.50 223 PHE A O 1
ATOM 1714 N N . TRP A 1 224 ? -17.469 7.591 12.589 1.00 97.81 224 TRP A N 1
ATOM 1715 C CA . TRP A 1 224 ? -18.546 6.620 12.355 1.00 97.81 224 TRP A CA 1
ATOM 1716 C C . TRP A 1 224 ? -19.420 7.051 11.172 1.00 97.81 224 TRP A C 1
ATOM 1718 O O . TRP A 1 224 ? -19.392 8.216 10.768 1.00 97.81 224 TRP A O 1
ATOM 1728 N N . ASN A 1 225 ? -20.170 6.109 10.582 1.00 97.12 225 ASN A N 1
ATOM 1729 C CA . ASN A 1 225 ? -20.941 6.323 9.343 1.00 97.12 225 ASN A CA 1
ATOM 1730 C C . ASN A 1 225 ? -20.076 6.881 8.188 1.00 97.12 225 ASN A C 1
ATOM 1732 O O . ASN A 1 225 ? -20.495 7.719 7.387 1.00 97.12 225 ASN A O 1
ATOM 1736 N N . ALA A 1 226 ? -18.827 6.416 8.148 1.00 97.00 226 ALA A N 1
ATOM 1737 C CA . ALA A 1 226 ? -17.863 6.669 7.091 1.00 97.00 226 ALA A CA 1
ATOM 1738 C C . ALA A 1 226 ? -17.936 5.556 6.028 1.00 97.00 226 ALA A C 1
ATOM 1740 O O . ALA A 1 226 ? -18.305 4.427 6.356 1.00 97.00 226 ALA A O 1
ATOM 1741 N N . PRO A 1 227 ? -17.561 5.821 4.764 1.00 97.56 227 PRO A N 1
ATOM 1742 C CA . PRO A 1 227 ? -17.411 4.767 3.769 1.00 97.56 227 PRO A CA 1
ATOM 1743 C C . PRO A 1 227 ? -16.431 3.684 4.228 1.00 97.56 227 PRO A C 1
ATOM 1745 O O . PRO A 1 227 ? -15.309 3.987 4.631 1.00 97.56 227 PRO A O 1
ATOM 1748 N N . ASP A 1 228 ? -16.826 2.423 4.087 1.00 97.50 228 ASP A N 1
ATOM 1749 C CA . ASP A 1 228 ? -16.050 1.259 4.523 1.00 97.50 228 ASP A CA 1
ATOM 1750 C C . ASP A 1 228 ? -15.605 0.428 3.309 1.00 97.50 228 ASP A C 1
ATOM 1752 O O . ASP A 1 228 ? -16.172 -0.614 2.993 1.00 97.50 228 ASP A O 1
ATOM 1756 N N . ILE A 1 229 ? -14.643 0.941 2.539 1.00 95.81 229 ILE A N 1
ATOM 1757 C CA . ILE A 1 229 ? -14.085 0.267 1.361 1.00 95.81 229 ILE A CA 1
ATOM 1758 C C . ILE A 1 229 ? -12.585 0.549 1.238 1.00 95.81 229 ILE A C 1
ATOM 1760 O O . ILE A 1 229 ? -12.076 1.526 1.775 1.00 95.81 229 ILE A O 1
ATOM 1764 N N . LEU A 1 230 ? -11.878 -0.252 0.435 1.00 93.38 230 LEU A N 1
ATOM 1765 C CA . LEU A 1 230 ? -10.423 -0.148 0.246 1.00 93.38 230 LEU A CA 1
ATOM 1766 C C . LEU A 1 230 ? -9.911 1.287 0.019 1.00 93.38 230 LEU A C 1
ATOM 1768 O O . LEU A 1 230 ? -8.941 1.710 0.639 1.00 93.38 230 LEU A O 1
ATOM 1772 N N . ASN A 1 231 ? -10.564 2.041 -0.867 1.00 91.44 231 ASN A N 1
ATOM 1773 C CA . ASN A 1 231 ? -10.145 3.403 -1.198 1.00 91.44 231 ASN A CA 1
ATOM 1774 C C . ASN A 1 231 ? -10.355 4.390 -0.039 1.00 91.44 231 ASN A C 1
ATOM 1776 O O . ASN A 1 231 ? -9.542 5.296 0.127 1.00 91.44 231 ASN A O 1
ATOM 1780 N N . SER A 1 232 ? -11.424 4.235 0.750 1.00 95.19 232 SER A N 1
ATOM 1781 C CA . SER A 1 232 ? -11.642 5.099 1.910 1.00 95.19 232 SER A CA 1
ATOM 1782 C C . SER A 1 232 ? -10.682 4.770 3.038 1.00 95.19 232 SER A C 1
ATOM 1784 O O . SER A 1 232 ? -10.203 5.693 3.682 1.00 95.19 232 SER A O 1
ATOM 1786 N N . TRP A 1 233 ? -10.308 3.501 3.221 1.00 95.31 233 TRP A N 1
ATOM 1787 C CA . TRP A 1 233 ? -9.275 3.136 4.190 1.00 95.31 233 TRP A CA 1
ATOM 1788 C C . TRP A 1 233 ? -7.928 3.785 3.864 1.00 95.31 233 TRP A C 1
ATOM 1790 O O . TRP A 1 233 ? -7.331 4.373 4.758 1.00 95.31 233 TRP A O 1
ATOM 1800 N N . TYR A 1 234 ? -7.484 3.763 2.599 1.00 91.56 234 TYR A N 1
ATOM 1801 C CA . TYR A 1 234 ? -6.289 4.513 2.185 1.00 91.56 234 TYR A CA 1
ATOM 1802 C C . TYR A 1 234 ? -6.421 6.008 2.497 1.00 91.56 234 TYR A C 1
ATOM 1804 O O . TYR A 1 234 ? -5.567 6.557 3.181 1.00 91.56 234 TYR A O 1
ATOM 1812 N N . ALA A 1 235 ? -7.516 6.646 2.073 1.00 91.19 235 ALA A N 1
ATOM 1813 C CA . ALA A 1 235 ? -7.705 8.079 2.298 1.00 91.19 235 ALA A CA 1
ATOM 1814 C C . ALA A 1 235 ? -7.733 8.449 3.789 1.00 91.19 235 ALA A C 1
ATOM 1816 O O . ALA A 1 235 ? -7.155 9.451 4.184 1.00 91.19 235 ALA A O 1
ATOM 1817 N N . PHE A 1 236 ? -8.379 7.645 4.633 1.00 94.62 236 PHE A N 1
ATOM 1818 C CA . PHE A 1 236 ? -8.418 7.898 6.071 1.00 94.62 236 PHE A CA 1
ATOM 1819 C C . PHE A 1 236 ? -7.060 7.702 6.738 1.00 94.62 236 PHE A C 1
ATOM 1821 O O . PHE A 1 236 ? -6.726 8.470 7.637 1.00 94.62 236 PHE A O 1
ATOM 1828 N N . LEU A 1 237 ? -6.264 6.726 6.295 1.00 90.06 237 LEU A N 1
ATOM 1829 C CA . LEU A 1 237 ? -4.886 6.595 6.762 1.00 90.06 237 LEU A CA 1
ATOM 1830 C C . LEU A 1 237 ? -4.028 7.792 6.334 1.00 90.06 237 LEU A C 1
ATOM 1832 O O . LEU A 1 237 ? -3.288 8.307 7.167 1.00 90.06 237 LEU A O 1
ATOM 1836 N N . ASP A 1 238 ? -4.163 8.254 5.088 1.00 85.81 238 ASP A N 1
ATOM 1837 C CA . ASP A 1 238 ? -3.428 9.413 4.560 1.00 85.81 238 ASP A CA 1
ATOM 1838 C C . ASP A 1 238 ? -3.801 10.720 5.285 1.00 85.81 238 ASP A C 1
ATOM 1840 O O . ASP A 1 238 ? -2.947 11.579 5.500 1.00 85.81 238 ASP A O 1
ATOM 1844 N N . GLU A 1 239 ? -5.064 10.864 5.696 1.00 89.62 239 GLU A N 1
ATOM 1845 C CA . GLU A 1 239 ? -5.546 11.999 6.496 1.00 89.62 239 GLU A CA 1
ATOM 1846 C C . GLU A 1 239 ? -5.186 11.897 7.989 1.00 89.62 239 GLU A C 1
ATOM 1848 O O . GLU A 1 239 ? -5.369 12.861 8.729 1.00 89.62 239 GLU A O 1
ATOM 1853 N N . GLY A 1 240 ? -4.667 10.755 8.451 1.00 92.00 240 GLY A N 1
ATOM 1854 C CA . GLY A 1 240 ? -4.250 10.560 9.842 1.00 92.00 240 GLY A CA 1
ATOM 1855 C C . GLY A 1 240 ? -5.359 10.108 10.799 1.00 92.00 240 GLY A C 1
ATOM 1856 O O . GLY A 1 240 ? -5.262 10.344 12.001 1.00 92.00 240 GLY A O 1
ATOM 1857 N N . VAL A 1 241 ? -6.411 9.446 10.313 1.00 96.19 241 VAL A N 1
ATOM 1858 C CA . VAL A 1 241 ? -7.414 8.808 11.184 1.00 96.19 241 VAL A CA 1
ATOM 1859 C C . VAL A 1 241 ? -6.777 7.648 11.958 1.00 96.19 241 VAL A C 1
ATOM 1861 O O . VAL A 1 241 ? -6.192 6.738 11.372 1.00 96.19 241 VAL A O 1
ATOM 1864 N N . ASP A 1 242 ? -6.913 7.654 13.286 1.00 96.81 242 ASP A N 1
ATOM 1865 C CA . ASP A 1 242 ? -6.242 6.685 14.162 1.00 96.81 242 ASP A CA 1
ATOM 1866 C C . ASP A 1 242 ? -6.949 5.329 14.243 1.00 96.81 242 ASP A C 1
ATOM 1868 O O . ASP A 1 242 ? -6.281 4.292 14.317 1.00 96.81 242 ASP A O 1
ATOM 1872 N N . TYR A 1 243 ? -8.287 5.351 14.272 1.00 97.75 243 TYR A N 1
ATOM 1873 C CA . TYR A 1 243 ? -9.137 4.165 14.245 1.00 97.75 243 TYR A CA 1
ATOM 1874 C C . TYR A 1 243 ? -10.066 4.189 13.034 1.00 97.75 243 TYR A C 1
ATOM 1876 O O . TYR A 1 243 ? -11.015 4.974 12.967 1.00 97.75 243 TYR A O 1
ATOM 1884 N N . ILE A 1 244 ? -9.819 3.280 12.096 1.00 98.31 244 ILE A N 1
ATOM 1885 C CA . ILE A 1 244 ? -10.675 3.063 10.937 1.00 98.31 244 ILE A CA 1
ATOM 1886 C C . ILE A 1 244 ? -11.888 2.246 11.375 1.00 98.31 244 ILE A C 1
ATOM 1888 O O . ILE A 1 244 ? -11.768 1.077 11.753 1.00 98.31 244 ILE A O 1
ATOM 1892 N N . ASN A 1 245 ? -13.056 2.883 11.343 1.00 98.25 245 ASN A N 1
ATOM 1893 C CA . ASN A 1 245 ? -14.334 2.238 11.608 1.00 98.25 245 ASN A CA 1
ATOM 1894 C C . ASN A 1 245 ? -14.675 1.270 10.471 1.00 98.25 245 ASN A C 1
ATOM 1896 O O . ASN A 1 245 ? -14.673 1.678 9.310 1.00 98.25 245 ASN A O 1
ATOM 1900 N N . THR A 1 246 ? -14.993 0.017 10.790 1.00 98.31 246 THR A N 1
ATOM 1901 C CA . THR A 1 246 ? -15.346 -0.977 9.773 1.00 98.31 246 THR A CA 1
ATOM 1902 C C . THR A 1 246 ? -16.413 -1.943 10.260 1.00 98.31 246 THR A C 1
ATOM 1904 O O . THR A 1 246 ? -16.419 -2.347 11.422 1.00 98.31 246 THR A O 1
ATOM 1907 N N . ASP A 1 247 ? -17.272 -2.375 9.341 1.00 97.19 247 ASP A N 1
ATOM 1908 C CA . ASP A 1 247 ? -18.157 -3.519 9.545 1.00 97.19 247 ASP A CA 1
ATOM 1909 C C . ASP A 1 247 ? -17.579 -4.802 8.910 1.00 97.19 247 ASP A C 1
ATOM 1911 O O . ASP A 1 247 ? -18.168 -5.880 9.040 1.00 97.19 247 ASP A O 1
ATOM 1915 N N . GLN A 1 248 ? -16.426 -4.711 8.235 1.00 97.00 248 GLN A N 1
ATOM 1916 C CA . GLN A 1 248 ? -15.822 -5.761 7.412 1.00 97.00 248 GLN A CA 1
ATOM 1917 C C . GLN A 1 248 ? -14.471 -6.233 7.967 1.00 97.00 248 GLN A C 1
ATOM 1919 O O . GLN A 1 248 ? -13.430 -6.111 7.314 1.00 97.00 248 GLN A O 1
ATOM 1924 N N . VAL A 1 249 ? -14.505 -6.853 9.152 1.00 97.31 249 VAL A N 1
ATOM 1925 C CA . VAL A 1 249 ? -13.323 -7.337 9.893 1.00 97.31 249 VAL A CA 1
ATOM 1926 C C . VAL A 1 249 ? -12.314 -8.057 8.990 1.00 97.31 249 VAL A C 1
ATOM 1928 O O . VAL A 1 249 ? -11.165 -7.641 8.888 1.00 97.31 249 VAL A O 1
ATOM 1931 N N . ALA A 1 250 ? -12.739 -9.091 8.260 1.00 97.00 250 ALA A N 1
ATOM 1932 C CA . ALA A 1 250 ? -11.832 -9.874 7.418 1.00 97.00 250 ALA A CA 1
ATOM 1933 C C . ALA A 1 250 ? -11.200 -9.066 6.267 1.00 97.00 250 ALA A C 1
ATOM 1935 O O . ALA A 1 250 ? -10.056 -9.320 5.882 1.00 97.00 250 ALA A O 1
ATOM 1936 N N . ALA A 1 251 ? -11.936 -8.109 5.695 1.00 97.75 251 ALA A N 1
ATOM 1937 C CA . ALA A 1 251 ? -11.461 -7.338 4.554 1.00 97.75 251 ALA A CA 1
ATOM 1938 C C . ALA A 1 251 ? -10.431 -6.284 4.980 1.00 97.75 251 ALA A C 1
ATOM 1940 O O . ALA A 1 251 ? -9.390 -6.170 4.328 1.00 97.75 251 ALA A O 1
ATOM 1941 N N . ILE A 1 252 ? -10.672 -5.574 6.091 1.00 97.62 252 ILE A N 1
ATOM 1942 C CA . ILE A 1 252 ? -9.703 -4.601 6.602 1.00 97.62 252 ILE A CA 1
ATOM 1943 C C . ILE A 1 252 ? -8.446 -5.286 7.165 1.00 97.62 252 ILE A C 1
ATOM 1945 O O . ILE A 1 252 ? -7.347 -4.758 7.012 1.00 97.62 252 ILE A O 1
ATOM 1949 N N . SER A 1 253 ? -8.568 -6.486 7.753 1.00 97.38 253 SER A N 1
ATOM 1950 C CA . SER A 1 253 ? -7.403 -7.256 8.218 1.00 97.38 253 SER A CA 1
ATOM 1951 C C . SER A 1 253 ? -6.465 -7.573 7.067 1.00 97.38 253 SER A C 1
ATOM 1953 O O . SER A 1 253 ? -5.283 -7.243 7.121 1.00 97.38 253 SER A O 1
ATOM 1955 N N . ARG A 1 254 ? -7.015 -8.106 5.968 1.00 97.00 254 ARG A N 1
ATOM 1956 C CA . ARG A 1 254 ? -6.244 -8.384 4.753 1.00 97.00 254 ARG A CA 1
ATOM 1957 C C . ARG A 1 254 ? -5.622 -7.118 4.169 1.00 97.00 254 ARG A C 1
ATOM 1959 O O . ARG A 1 254 ? -4.524 -7.171 3.625 1.00 97.00 254 ARG A O 1
ATOM 1966 N N . PHE A 1 255 ? -6.326 -5.990 4.247 1.00 95.31 255 PHE A N 1
ATOM 1967 C CA . PHE A 1 255 ? -5.791 -4.706 3.812 1.00 95.31 255 PHE A CA 1
ATOM 1968 C C . PHE A 1 255 ? -4.541 -4.314 4.610 1.00 95.31 255 PHE A C 1
ATOM 1970 O O . PHE A 1 255 ? -3.511 -4.051 3.994 1.00 95.31 255 PHE A O 1
ATOM 1977 N N . PHE A 1 256 ? -4.600 -4.343 5.944 1.00 94.62 256 PHE A N 1
ATOM 1978 C CA . PHE A 1 256 ? -3.449 -4.020 6.791 1.00 94.62 256 PHE A CA 1
ATOM 1979 C C . PHE A 1 256 ? -2.293 -5.017 6.637 1.00 94.62 256 PHE A C 1
ATOM 1981 O O . PHE A 1 256 ? -1.141 -4.598 6.588 1.00 94.62 256 PHE A O 1
ATOM 1988 N N . GLU A 1 257 ? -2.578 -6.314 6.499 1.00 93.12 257 GLU A N 1
ATOM 1989 C CA . GLU A 1 257 ? -1.560 -7.346 6.243 1.00 93.12 257 GLU A CA 1
ATOM 1990 C C . GLU A 1 257 ? -0.800 -7.106 4.933 1.00 93.12 257 GLU A C 1
ATOM 1992 O O . GLU A 1 257 ? 0.409 -7.299 4.871 1.00 93.12 257 GLU A O 1
ATOM 1997 N N . GLN A 1 258 ? -1.502 -6.668 3.884 1.00 91.25 258 GLN A N 1
ATOM 1998 C CA . GLN A 1 258 ? -0.924 -6.440 2.556 1.00 91.25 258 GLN A CA 1
ATOM 1999 C C . GLN A 1 258 ? -0.317 -5.043 2.392 1.00 91.25 258 GLN A C 1
ATOM 2001 O O . GLN A 1 258 ? 0.306 -4.771 1.364 1.00 91.25 258 GLN A O 1
ATOM 2006 N N . LEU A 1 259 ? -0.530 -4.137 3.350 1.00 87.50 259 LEU A N 1
ATOM 2007 C CA . LEU A 1 259 ? -0.117 -2.743 3.233 1.00 87.50 259 LEU A CA 1
ATOM 2008 C C . LEU A 1 259 ? 1.409 -2.578 3.101 1.00 87.50 259 LEU A C 1
ATOM 2010 O O . LEU A 1 259 ? 1.805 -1.832 2.203 1.00 87.50 259 LEU A O 1
ATOM 2014 N N . PRO A 1 260 ? 2.266 -3.272 3.883 1.00 84.69 260 PRO A N 1
ATOM 2015 C CA . PRO A 1 260 ? 3.719 -3.159 3.738 1.00 84.69 260 PRO A CA 1
ATOM 2016 C C . PRO A 1 260 ? 4.218 -3.570 2.349 1.00 84.69 260 PRO A C 1
ATOM 2018 O O . PRO A 1 260 ? 5.024 -2.863 1.753 1.00 84.69 260 PRO A O 1
ATOM 2021 N N . ASP A 1 261 ? 3.673 -4.654 1.791 1.00 83.00 261 ASP A N 1
ATOM 2022 C CA . ASP A 1 261 ? 4.075 -5.182 0.478 1.00 83.00 261 ASP A CA 1
ATOM 2023 C C . ASP A 1 261 ? 3.573 -4.325 -0.695 1.00 83.00 261 ASP A C 1
ATOM 2025 O O . ASP A 1 261 ? 4.056 -4.434 -1.823 1.00 83.00 261 ASP A O 1
ATOM 2029 N N . ARG A 1 262 ? 2.564 -3.485 -0.448 1.00 81.12 262 ARG A N 1
ATOM 2030 C CA . ARG A 1 262 ? 1.929 -2.614 -1.449 1.00 81.12 262 ARG A CA 1
ATOM 2031 C C . ARG A 1 262 ? 2.332 -1.156 -1.334 1.00 81.12 262 ARG A C 1
ATOM 2033 O O . ARG A 1 262 ? 1.815 -0.329 -2.084 1.00 81.12 262 ARG A O 1
ATOM 2040 N N . SER A 1 263 ? 3.225 -0.843 -0.408 1.00 76.25 263 SER A N 1
ATOM 2041 C CA . SER A 1 263 ? 3.660 0.518 -0.149 1.00 76.25 263 SER A CA 1
ATOM 2042 C C . SER A 1 263 ? 5.137 0.651 -0.469 1.00 76.25 263 SER A C 1
ATOM 2044 O O . SER A 1 263 ? 5.957 -0.171 -0.072 1.00 76.25 263 SER A O 1
ATOM 2046 N N . PHE A 1 264 ? 5.483 1.714 -1.183 1.00 74.44 264 PHE A N 1
ATOM 2047 C CA . PHE A 1 264 ? 6.864 2.051 -1.481 1.00 74.44 264 PHE A CA 1
ATOM 2048 C C . PHE A 1 264 ? 7.058 3.551 -1.322 1.00 74.44 264 PHE A C 1
ATOM 2050 O O . PHE A 1 264 ? 6.329 4.344 -1.918 1.00 74.44 264 PHE A O 1
ATOM 2057 N N . THR A 1 265 ? 8.076 3.923 -0.555 1.00 73.31 265 THR A N 1
ATOM 2058 C CA . THR A 1 265 ? 8.524 5.307 -0.426 1.00 73.31 265 THR A CA 1
ATOM 2059 C C . THR A 1 265 ? 9.936 5.376 -0.970 1.00 73.31 265 THR A C 1
ATOM 2061 O O . THR A 1 265 ? 10.820 4.696 -0.452 1.00 73.31 265 THR A O 1
ATOM 2064 N N . ASN A 1 266 ? 10.161 6.193 -2.000 1.00 74.75 266 ASN A N 1
ATOM 2065 C CA . ASN A 1 266 ? 11.511 6.461 -2.476 1.00 74.75 266 ASN A CA 1
ATOM 2066 C C . ASN A 1 266 ? 12.167 7.518 -1.568 1.00 74.75 266 ASN A C 1
ATOM 2068 O O . ASN A 1 266 ? 11.733 8.672 -1.600 1.00 74.75 266 ASN A O 1
ATOM 2072 N N . PRO A 1 267 ? 13.197 7.172 -0.772 1.00 78.25 267 PRO A N 1
ATOM 2073 C CA . PRO A 1 267 ? 13.865 8.138 0.096 1.00 78.25 267 PRO A CA 1
ATOM 2074 C C . PRO A 1 267 ? 14.808 9.068 -0.681 1.00 78.25 267 PRO A C 1
ATOM 2076 O O . PRO A 1 267 ? 15.289 10.055 -0.127 1.00 78.25 267 PRO A O 1
ATOM 2079 N N . VAL A 1 268 ? 15.106 8.752 -1.946 1.00 81.06 268 VAL A N 1
ATOM 2080 C CA . VAL A 1 268 ? 16.008 9.547 -2.779 1.00 81.06 268 VAL A CA 1
ATOM 2081 C C . VAL A 1 268 ? 15.288 10.828 -3.218 1.00 81.06 268 VAL A C 1
ATOM 2083 O O . VAL A 1 268 ? 14.179 10.737 -3.755 1.00 81.06 268 VAL A O 1
ATOM 2086 N N . PRO A 1 269 ? 15.885 12.019 -3.016 1.00 82.62 269 PRO A N 1
ATOM 2087 C CA . PRO A 1 269 ? 15.323 13.272 -3.508 1.00 82.62 269 PRO A CA 1
ATOM 2088 C C . PRO A 1 269 ? 15.107 13.254 -5.023 1.00 82.62 269 PRO A C 1
ATOM 2090 O O . PRO A 1 269 ? 15.859 12.617 -5.761 1.00 82.62 26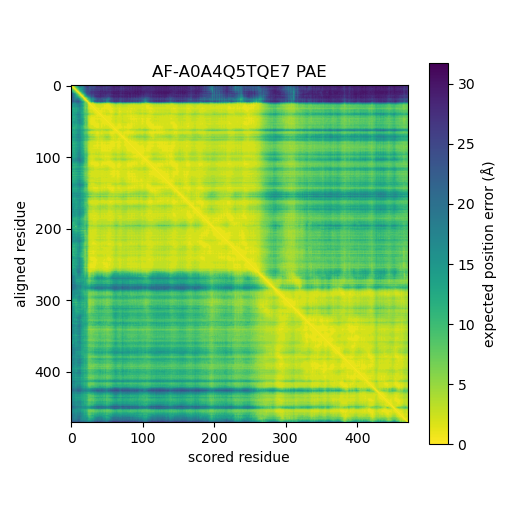9 PRO A O 1
ATOM 2093 N N . ALA A 1 270 ? 14.107 14.001 -5.493 1.00 83.38 270 ALA A N 1
ATOM 2094 C CA . ALA A 1 270 ? 13.890 14.189 -6.922 1.00 83.38 270 ALA A CA 1
ATOM 2095 C C . ALA A 1 270 ? 15.129 14.810 -7.584 1.00 83.38 270 ALA A C 1
ATOM 2097 O O . ALA A 1 270 ? 15.698 15.775 -7.067 1.00 83.38 270 ALA A O 1
ATOM 2098 N N . TYR A 1 271 ? 15.530 14.286 -8.743 1.00 83.25 271 TYR A N 1
ATOM 2099 C CA . TYR A 1 271 ? 16.588 14.911 -9.537 1.00 83.25 271 TYR A CA 1
ATOM 2100 C C . TYR A 1 271 ? 16.049 16.123 -10.323 1.00 83.25 271 TYR A C 1
ATOM 2102 O O . TYR A 1 271 ? 14.864 16.190 -10.661 1.00 83.25 271 TYR A O 1
ATOM 2110 N N . GLU A 1 272 ? 16.922 17.082 -10.650 1.00 87.50 272 GLU A N 1
ATOM 2111 C CA . GLU A 1 272 ? 16.536 18.258 -11.437 1.00 87.50 272 GLU A CA 1
ATOM 2112 C C . GLU A 1 272 ? 16.210 17.878 -12.890 1.00 87.50 272 GLU A C 1
ATOM 2114 O O . GLU A 1 272 ? 17.045 17.346 -13.626 1.00 87.50 272 GLU A O 1
ATOM 2119 N N . LEU A 1 273 ? 14.983 18.173 -13.322 1.00 90.44 273 LEU A N 1
ATOM 2120 C CA . LEU A 1 273 ? 14.552 17.889 -14.687 1.00 90.44 273 LEU A CA 1
ATOM 2121 C C . LEU A 1 273 ? 15.243 18.810 -15.695 1.00 90.44 273 LEU A C 1
ATOM 2123 O O . LEU A 1 273 ? 15.267 20.033 -15.545 1.00 90.44 273 LEU A O 1
ATOM 2127 N N . TYR A 1 274 ? 15.706 18.219 -16.794 1.00 90.81 274 TYR A N 1
ATOM 2128 C CA . TYR A 1 274 ? 16.176 18.973 -17.944 1.00 90.81 274 TYR A CA 1
ATOM 2129 C C . TYR A 1 274 ? 15.011 19.739 -18.578 1.00 90.81 274 TYR A C 1
ATOM 2131 O O . TYR A 1 274 ? 13.967 19.160 -18.893 1.00 90.81 274 TYR A O 1
ATOM 2139 N N . LYS A 1 275 ? 15.213 21.042 -18.799 1.00 90.56 275 LYS A N 1
ATOM 2140 C CA . LYS A 1 275 ? 14.260 21.935 -19.467 1.00 90.56 275 LYS A CA 1
ATOM 2141 C C . LYS A 1 275 ? 14.680 22.138 -20.928 1.00 90.56 275 LYS A C 1
ATOM 2143 O O . LYS A 1 275 ? 15.534 22.987 -21.199 1.00 90.56 275 LYS A O 1
ATOM 2148 N N . PRO A 1 276 ? 14.134 21.362 -21.879 1.00 89.69 276 PRO A N 1
ATOM 2149 C CA . PRO A 1 276 ? 14.439 21.542 -23.295 1.00 89.69 276 PRO A CA 1
ATOM 2150 C C . PRO A 1 276 ? 14.020 22.933 -23.787 1.00 89.69 276 PRO A C 1
ATOM 2152 O O . PRO A 1 276 ? 12.947 23.431 -23.467 1.00 89.69 276 PRO A O 1
ATOM 2155 N N . THR A 1 277 ? 14.873 23.557 -24.602 1.00 91.88 277 THR A N 1
ATOM 2156 C CA . THR A 1 277 ? 14.603 24.887 -25.187 1.00 91.88 277 THR A CA 1
ATOM 2157 C C . THR A 1 277 ? 13.733 24.834 -26.441 1.00 91.88 277 THR A C 1
ATOM 2159 O O . THR A 1 277 ? 13.266 25.871 -26.896 1.00 91.88 277 THR A O 1
ATOM 2162 N N . TYR A 1 278 ? 13.599 23.652 -27.055 1.00 89.44 278 TYR A N 1
ATOM 2163 C CA . TYR A 1 278 ? 12.909 23.422 -28.333 1.00 89.44 278 TYR A CA 1
ATOM 2164 C C . TYR A 1 278 ? 13.339 24.349 -29.482 1.00 89.44 278 TYR A C 1
ATOM 2166 O O . TYR A 1 278 ? 12.640 24.486 -30.477 1.00 89.44 278 TYR A O 1
ATOM 2174 N N . LYS A 1 279 ? 14.529 24.960 -29.395 1.00 88.62 279 LYS A N 1
ATOM 2175 C CA . LYS A 1 279 ? 14.975 26.027 -30.307 1.00 88.62 279 LYS A CA 1
ATOM 2176 C C . LYS A 1 279 ? 14.939 25.659 -31.799 1.00 88.62 279 LYS A C 1
ATOM 2178 O O . LYS A 1 279 ? 14.814 26.545 -32.637 1.00 88.62 279 LYS A O 1
ATOM 2183 N N . ASN A 1 280 ? 15.120 24.381 -32.131 1.00 86.31 280 ASN A N 1
ATOM 2184 C CA . ASN A 1 280 ? 15.150 23.900 -33.517 1.00 86.31 280 ASN A CA 1
ATOM 2185 C C . ASN A 1 280 ? 13.848 23.198 -33.942 1.00 86.31 280 ASN A C 1
ATOM 2187 O O . ASN A 1 280 ? 13.795 22.664 -35.051 1.00 86.31 280 ASN A O 1
ATOM 2191 N N . ASP A 1 281 ? 12.831 23.173 -33.081 1.00 87.62 281 ASP A N 1
ATOM 2192 C CA . ASP A 1 281 ? 11.554 22.525 -33.365 1.00 87.62 281 ASP A CA 1
ATOM 2193 C C . ASP A 1 281 ? 10.829 23.205 -34.540 1.00 87.62 281 ASP A C 1
ATOM 2195 O O . ASP A 1 281 ? 10.850 24.429 -34.669 1.00 87.62 281 ASP A O 1
ATOM 2199 N N . GLY A 1 282 ? 10.266 22.407 -35.449 1.00 84.62 282 GLY A N 1
ATOM 2200 C CA . GLY A 1 282 ? 9.608 22.883 -36.674 1.00 84.62 282 GLY A CA 1
ATOM 2201 C C . GLY A 1 282 ? 10.519 23.575 -37.703 1.00 84.62 282 GLY A C 1
ATOM 2202 O O . GLY A 1 282 ? 10.027 24.057 -38.723 1.00 84.62 282 GLY A O 1
ATOM 2203 N N . THR A 1 283 ? 11.838 23.643 -37.480 1.00 89.69 283 THR A N 1
ATOM 2204 C CA . THR A 1 283 ? 12.757 24.320 -38.412 1.00 89.69 283 THR A CA 1
ATOM 2205 C C . THR A 1 283 ? 13.192 23.409 -39.562 1.00 89.69 283 THR A C 1
ATOM 2207 O O . THR A 1 283 ? 13.492 22.233 -39.374 1.00 89.69 283 THR A O 1
ATOM 2210 N N . THR A 1 284 ? 13.328 23.963 -40.770 1.00 88.31 284 THR A N 1
ATOM 2211 C CA . THR A 1 284 ? 13.831 23.249 -41.959 1.00 88.31 284 THR A CA 1
ATOM 2212 C C . THR A 1 284 ? 15.362 23.267 -42.025 1.00 88.31 284 THR A C 1
ATOM 2214 O O . THR A 1 284 ? 15.957 23.708 -43.010 1.00 88.31 284 THR A O 1
ATOM 2217 N N . ARG A 1 285 ? 16.027 22.851 -40.943 1.00 89.19 285 ARG A N 1
ATOM 2218 C CA . ARG A 1 285 ? 17.494 22.755 -40.877 1.00 89.19 285 ARG A CA 1
ATOM 2219 C C . ARG A 1 285 ? 17.948 21.296 -40.955 1.00 89.19 285 ARG A C 1
ATOM 2221 O O . ARG A 1 285 ? 17.282 20.433 -40.388 1.00 89.19 285 ARG A O 1
ATOM 2228 N N . PRO A 1 286 ? 19.095 21.001 -41.594 1.00 85.94 286 PRO A N 1
ATOM 2229 C CA . PRO A 1 286 ? 19.645 19.650 -41.593 1.00 85.94 286 PRO A CA 1
ATOM 2230 C C . PRO A 1 286 ? 19.915 19.143 -40.170 1.00 85.94 286 PRO A C 1
ATOM 2232 O O . PRO A 1 286 ? 20.5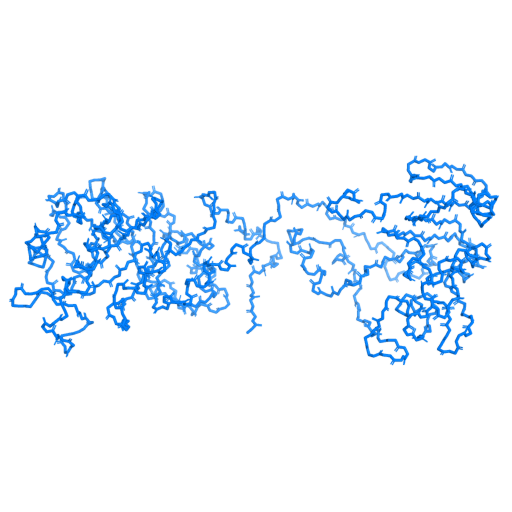37 19.838 -39.359 1.00 85.94 286 PRO A O 1
ATOM 2235 N N . ILE A 1 287 ? 19.482 17.914 -39.881 1.00 87.81 287 ILE A N 1
ATOM 2236 C CA . ILE A 1 287 ? 19.765 17.235 -38.614 1.00 87.81 287 ILE A CA 1
ATOM 2237 C C . ILE A 1 287 ? 21.251 16.878 -38.561 1.00 87.81 287 ILE A C 1
ATOM 2239 O O . ILE A 1 287 ? 21.757 16.165 -39.424 1.00 87.81 287 ILE A O 1
ATOM 2243 N N . ARG A 1 288 ? 21.951 17.382 -37.539 1.00 89.44 288 ARG A N 1
ATOM 2244 C CA . ARG A 1 288 ? 23.392 17.140 -37.353 1.00 89.44 288 ARG A CA 1
ATOM 2245 C C . ARG A 1 288 ? 23.694 15.865 -36.577 1.00 89.44 288 ARG A C 1
ATOM 2247 O O . ARG A 1 288 ? 24.692 15.221 -36.858 1.00 89.44 288 ARG A O 1
ATOM 2254 N N . ASN A 1 289 ? 22.853 15.531 -35.600 1.00 92.31 289 ASN A N 1
ATOM 2255 C CA . ASN A 1 289 ? 23.062 14.416 -34.682 1.00 92.31 289 ASN A CA 1
ATOM 2256 C C . ASN A 1 289 ? 21.737 13.693 -34.453 1.00 92.31 289 ASN A C 1
ATOM 2258 O O . ASN A 1 289 ? 20.697 14.343 -34.335 1.00 92.31 289 ASN A O 1
ATOM 2262 N N . VAL A 1 290 ? 21.794 12.369 -34.339 1.00 93.06 290 VAL A N 1
ATOM 2263 C CA . VAL A 1 290 ? 20.666 11.527 -33.933 1.00 93.06 290 VAL A CA 1
ATOM 2264 C C . VAL A 1 290 ? 21.131 10.705 -32.738 1.00 93.06 290 VAL A C 1
ATOM 2266 O O . VAL A 1 290 ? 22.134 10.003 -32.834 1.00 93.06 290 VAL A O 1
ATOM 2269 N N . ILE A 1 291 ? 20.422 10.816 -31.615 1.00 95.56 291 ILE A N 1
ATOM 2270 C CA . ILE A 1 291 ? 20.655 10.011 -30.412 1.00 95.56 291 ILE A CA 1
ATOM 2271 C C . ILE A 1 291 ? 19.402 9.170 -30.202 1.00 95.56 291 ILE A C 1
ATOM 2273 O O . ILE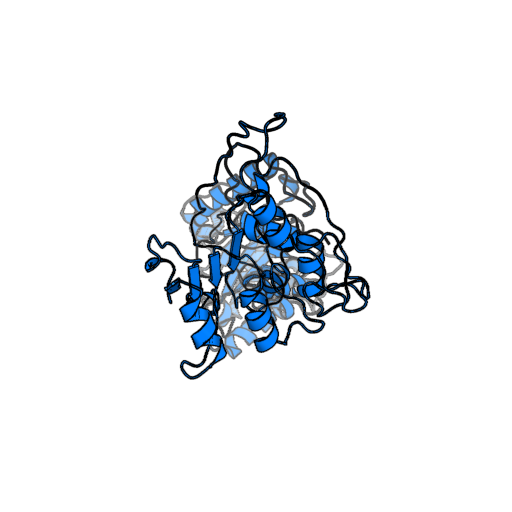 A 1 291 ? 18.313 9.720 -30.044 1.00 95.56 291 ILE A O 1
ATOM 2277 N N . ILE A 1 292 ? 19.559 7.849 -30.222 1.00 95.62 292 ILE A N 1
ATOM 2278 C CA . ILE A 1 292 ? 18.472 6.896 -29.989 1.00 95.62 292 ILE A CA 1
ATOM 2279 C C . ILE A 1 292 ? 18.685 6.297 -28.602 1.00 95.62 292 ILE A C 1
ATOM 2281 O O . ILE A 1 292 ? 19.715 5.679 -28.346 1.00 95.62 292 ILE A O 1
ATOM 2285 N N . LEU A 1 293 ? 17.717 6.499 -27.711 1.00 96.19 293 LEU A N 1
ATOM 2286 C CA . LEU A 1 293 ? 17.713 5.927 -26.367 1.00 96.19 293 LEU A CA 1
ATOM 2287 C C . LEU A 1 293 ? 16.685 4.798 -26.327 1.00 96.19 293 LEU A C 1
ATOM 2289 O O . LEU A 1 293 ? 15.510 5.027 -26.610 1.00 96.19 293 LEU A O 1
ATOM 2293 N N . ILE A 1 294 ? 17.126 3.589 -25.984 1.00 96.06 294 ILE A N 1
ATOM 2294 C CA . ILE A 1 294 ? 16.272 2.399 -25.930 1.00 96.06 294 ILE A CA 1
ATOM 2295 C C . ILE A 1 294 ? 16.189 1.928 -24.480 1.00 96.06 294 ILE A C 1
ATOM 2297 O O . ILE A 1 294 ? 17.194 1.536 -23.894 1.00 96.06 294 ILE A O 1
ATOM 2301 N N . GLY A 1 295 ? 14.983 1.963 -23.911 1.00 94.94 295 GLY A N 1
ATOM 2302 C CA . GLY A 1 295 ? 14.666 1.276 -22.662 1.00 94.94 295 GLY A CA 1
ATOM 2303 C C . GLY A 1 295 ? 14.158 -0.129 -22.966 1.00 94.94 295 GLY A C 1
ATOM 2304 O O . GLY A 1 295 ? 13.019 -0.281 -23.410 1.00 94.94 295 GLY A O 1
ATOM 2305 N N . ASP A 1 296 ? 15.002 -1.144 -22.778 1.00 94.19 296 ASP A N 1
ATOM 2306 C CA . ASP A 1 296 ? 14.613 -2.540 -23.007 1.00 94.19 296 ASP A CA 1
ATOM 2307 C C . ASP A 1 296 ? 13.518 -2.954 -22.006 1.00 94.19 296 ASP A C 1
ATOM 2309 O O . ASP A 1 296 ? 13.654 -2.750 -20.799 1.00 94.19 296 ASP A O 1
ATOM 2313 N N . GLY A 1 297 ? 12.395 -3.471 -22.511 1.00 93.25 297 GLY A N 1
ATOM 2314 C CA . GLY A 1 297 ? 11.218 -3.803 -21.700 1.00 93.25 297 GLY A CA 1
ATOM 2315 C C . GLY A 1 297 ? 10.458 -2.604 -21.104 1.00 93.25 297 GLY A C 1
ATOM 2316 O O . GLY A 1 297 ? 9.544 -2.805 -20.300 1.00 93.25 297 GLY A O 1
ATOM 2317 N N . THR A 1 298 ? 10.783 -1.361 -21.481 1.00 94.88 298 THR A N 1
ATOM 2318 C CA . THR A 1 298 ? 10.188 -0.158 -20.874 1.00 94.88 298 THR A CA 1
ATOM 2319 C C . THR A 1 298 ? 8.892 0.268 -21.570 1.00 94.88 298 THR A C 1
ATOM 2321 O O . THR A 1 298 ? 8.870 1.158 -22.423 1.00 94.88 298 THR A O 1
ATOM 2324 N N . GLY A 1 299 ? 7.781 -0.364 -21.189 1.00 94.69 299 GLY A N 1
ATOM 2325 C CA . GLY A 1 299 ? 6.436 0.040 -21.600 1.00 94.69 299 GLY A CA 1
ATOM 2326 C C . GLY A 1 299 ? 5.910 1.277 -20.858 1.00 94.69 299 GLY A C 1
ATOM 2327 O O . GLY A 1 299 ? 6.542 1.811 -19.946 1.00 94.69 299 GLY A O 1
ATOM 2328 N N . LEU A 1 300 ? 4.698 1.718 -21.219 1.00 94.44 300 LEU A N 1
ATOM 2329 C CA . LEU A 1 300 ? 4.012 2.824 -20.531 1.00 94.44 300 LEU A CA 1
ATOM 2330 C C . LEU A 1 300 ? 3.881 2.609 -19.007 1.00 94.44 300 LEU A C 1
ATOM 2332 O O . LEU A 1 300 ? 4.116 3.570 -18.273 1.00 94.44 300 LEU A O 1
ATOM 2336 N N . PRO A 1 301 ? 3.576 1.393 -18.497 1.00 94.81 301 PRO A N 1
ATOM 2337 C CA . PRO A 1 301 ? 3.539 1.157 -17.053 1.00 94.81 301 PRO A CA 1
ATOM 2338 C C . PRO A 1 301 ? 4.895 1.379 -16.372 1.00 94.81 301 PRO A C 1
ATOM 2340 O O . PRO A 1 301 ? 4.943 1.987 -15.307 1.00 94.81 301 PRO A O 1
ATOM 2343 N N . GLN A 1 302 ? 5.998 0.946 -16.991 1.00 94.88 302 GLN A N 1
ATOM 2344 C CA . GLN A 1 302 ? 7.351 1.147 -16.465 1.00 94.88 302 GLN A CA 1
ATOM 2345 C C . GLN A 1 302 ? 7.723 2.633 -16.444 1.00 94.88 302 GLN A C 1
ATOM 2347 O O . GLN A 1 302 ? 8.264 3.114 -15.449 1.00 94.88 302 GLN A O 1
ATOM 2352 N N . TRP A 1 303 ? 7.377 3.383 -17.497 1.00 93.62 303 TRP A N 1
ATOM 2353 C CA . TRP A 1 303 ? 7.589 4.832 -17.521 1.00 93.62 303 TRP A CA 1
ATOM 2354 C C . TRP A 1 303 ? 6.819 5.554 -16.416 1.00 93.62 303 TRP A C 1
ATOM 2356 O O . TRP A 1 303 ? 7.383 6.402 -15.726 1.00 93.62 303 TRP A O 1
ATOM 2366 N N . TYR A 1 304 ? 5.551 5.196 -16.207 1.00 90.69 304 TYR A N 1
ATOM 2367 C CA . TYR A 1 304 ? 4.733 5.813 -15.165 1.00 90.69 304 TYR A CA 1
ATOM 2368 C C . TYR A 1 304 ? 5.187 5.427 -13.748 1.00 90.69 304 TYR A C 1
ATOM 2370 O O . TYR A 1 304 ? 5.160 6.257 -12.838 1.00 90.69 304 TYR A O 1
ATOM 2378 N N . ALA A 1 305 ? 5.666 4.195 -13.557 1.00 88.38 305 ALA A N 1
ATOM 2379 C CA . ALA A 1 305 ? 6.271 3.771 -12.298 1.00 88.38 305 ALA A CA 1
ATOM 2380 C C . ALA A 1 305 ? 7.540 4.582 -11.987 1.00 88.38 305 ALA A C 1
ATOM 2382 O O . ALA A 1 305 ? 7.664 5.110 -10.886 1.00 88.38 305 ALA A O 1
ATOM 2383 N N . GLY A 1 306 ? 8.437 4.760 -12.965 1.00 87.38 306 GLY A N 1
ATOM 2384 C CA . GLY A 1 306 ? 9.635 5.596 -12.814 1.00 87.38 306 GLY A CA 1
ATOM 2385 C C . GLY A 1 306 ? 9.308 7.067 -12.538 1.00 87.38 306 GLY A C 1
ATOM 2386 O O . GLY A 1 306 ? 9.919 7.686 -11.672 1.00 87.38 306 GLY A O 1
ATOM 2387 N N . TYR A 1 307 ? 8.291 7.606 -13.213 1.00 88.88 307 TYR A N 1
ATOM 2388 C CA . TYR A 1 307 ? 7.756 8.943 -12.955 1.00 88.88 307 TYR A CA 1
ATOM 2389 C C . TYR A 1 307 ? 7.252 9.106 -11.515 1.00 88.88 307 TYR A C 1
ATOM 2391 O O . TYR A 1 307 ? 7.580 10.082 -10.845 1.00 88.88 307 TYR A O 1
ATOM 2399 N N . THR A 1 308 ? 6.488 8.127 -11.029 1.00 85.06 308 THR A N 1
ATOM 2400 C CA . THR A 1 308 ? 5.959 8.112 -9.659 1.00 85.06 308 THR A CA 1
ATOM 2401 C C . THR A 1 308 ? 7.088 8.001 -8.636 1.00 85.06 308 THR A C 1
ATOM 2403 O O . THR A 1 308 ? 7.125 8.764 -7.675 1.00 85.06 308 THR A O 1
ATOM 2406 N N . ALA A 1 309 ? 8.045 7.098 -8.868 1.00 83.25 309 ALA A N 1
ATOM 2407 C CA . ALA A 1 309 ? 9.201 6.907 -7.999 1.00 83.25 309 ALA A CA 1
ATOM 2408 C C . ALA A 1 309 ? 10.096 8.153 -7.934 1.00 83.25 309 ALA A C 1
ATOM 2410 O O . ALA A 1 309 ? 10.664 8.436 -6.883 1.00 83.25 309 ALA A O 1
ATOM 2411 N N . ASN A 1 310 ? 10.199 8.923 -9.019 1.00 85.25 310 ASN A N 1
ATOM 2412 C CA . ASN A 1 310 ? 10.919 10.195 -9.047 1.00 85.25 310 ASN A CA 1
ATOM 2413 C C . ASN A 1 310 ? 9.997 11.397 -8.780 1.00 85.25 310 ASN A C 1
ATOM 2415 O O . ASN A 1 310 ? 10.108 12.438 -9.427 1.00 85.25 310 ASN A O 1
ATOM 2419 N N . HIS A 1 311 ? 9.076 11.252 -7.824 1.00 85.38 311 HIS A N 1
ATOM 2420 C CA . HIS A 1 311 ? 8.272 12.356 -7.283 1.00 85.38 311 HIS A CA 1
ATOM 2421 C C . HIS A 1 311 ? 7.532 13.155 -8.358 1.00 85.38 311 HIS A C 1
ATOM 2423 O O . HIS A 1 311 ? 7.543 14.385 -8.362 1.00 85.38 311 HIS A O 1
ATOM 2429 N N . ALA A 1 312 ? 6.901 12.441 -9.289 1.00 87.50 312 ALA A N 1
ATOM 2430 C CA . ALA A 1 312 ? 6.150 13.028 -10.390 1.00 87.50 312 ALA A CA 1
ATOM 2431 C C . ALA A 1 312 ? 7.017 13.877 -11.352 1.00 87.50 312 ALA A C 1
ATOM 2433 O O . ALA A 1 312 ? 6.547 14.860 -11.935 1.00 87.50 312 ALA A O 1
ATOM 2434 N N . GLY A 1 313 ? 8.269 13.464 -11.580 1.00 88.56 313 GLY A N 1
ATOM 2435 C CA . GLY A 1 313 ? 9.165 14.057 -12.573 1.00 88.56 313 GLY A CA 1
ATOM 2436 C C . GLY A 1 313 ? 9.893 13.011 -13.416 1.00 88.56 313 GLY A C 1
ATOM 2437 O O . GLY A 1 313 ? 10.439 12.054 -12.882 1.00 88.56 313 GLY A O 1
ATOM 2438 N N . LEU A 1 314 ? 9.952 13.184 -14.742 1.00 90.50 314 LEU A N 1
ATOM 2439 C CA . LEU A 1 314 ? 10.782 12.336 -15.607 1.00 90.50 314 LEU A CA 1
ATOM 2440 C C . LEU A 1 314 ? 11.161 13.057 -16.909 1.00 90.50 314 LEU A C 1
ATOM 2442 O O . LEU A 1 314 ? 10.294 13.593 -17.591 1.00 90.50 314 LEU A O 1
ATOM 2446 N N . ASN A 1 315 ? 12.441 13.031 -17.300 1.00 91.62 315 ASN A N 1
ATOM 2447 C CA . ASN A 1 315 ? 12.937 13.780 -18.470 1.00 91.62 315 ASN A CA 1
ATOM 2448 C C . ASN A 1 315 ? 12.270 13.344 -19.782 1.00 91.62 315 ASN A C 1
ATOM 2450 O O . ASN A 1 315 ? 12.055 14.168 -20.665 1.00 91.62 315 ASN A O 1
ATOM 2454 N N . VAL A 1 316 ? 11.928 12.059 -19.912 1.00 91.94 316 VAL A N 1
ATOM 2455 C CA . VAL A 1 316 ? 11.259 11.533 -21.112 1.00 91.94 316 VAL A CA 1
ATOM 2456 C C . VAL A 1 316 ? 9.868 12.146 -21.311 1.00 91.94 316 VAL A C 1
ATOM 2458 O O . VAL A 1 316 ? 9.435 12.314 -22.444 1.00 91.94 316 VAL A O 1
ATOM 2461 N N . PHE A 1 317 ? 9.194 12.563 -20.232 1.00 91.50 317 PHE A N 1
ATOM 2462 C CA . PHE A 1 317 ? 7.894 13.236 -20.310 1.00 91.50 317 PHE A CA 1
ATOM 2463 C C . PHE A 1 317 ? 8.010 14.717 -20.697 1.00 91.50 317 PHE A C 1
ATOM 2465 O O . PHE A 1 317 ? 6.997 15.343 -20.988 1.00 91.50 317 PHE A O 1
ATOM 2472 N N . ASN A 1 318 ? 9.232 15.255 -20.793 1.00 91.00 318 ASN A N 1
ATOM 2473 C CA . ASN A 1 318 ? 9.497 16.571 -21.377 1.00 91.00 318 ASN A CA 1
ATOM 2474 C C . ASN A 1 318 ? 9.756 16.495 -22.898 1.00 91.00 318 ASN A C 1
ATOM 2476 O O . ASN A 1 318 ? 10.198 17.474 -23.490 1.00 91.00 318 ASN A O 1
ATOM 2480 N N . MET A 1 319 ? 9.552 15.352 -23.562 1.00 91.06 319 MET A N 1
ATOM 2481 C CA . MET A 1 319 ? 9.646 15.274 -25.025 1.00 91.06 319 MET A CA 1
ATOM 2482 C C . MET A 1 319 ? 8.353 15.795 -25.672 1.00 91.06 319 MET A C 1
ATOM 2484 O O . MET A 1 319 ? 7.268 15.321 -25.356 1.00 91.06 319 MET A O 1
ATOM 2488 N N . HIS A 1 320 ? 8.466 16.751 -26.604 1.00 88.56 320 HIS A N 1
ATOM 2489 C CA . HIS A 1 320 ? 7.304 17.420 -27.219 1.00 88.56 320 HIS A CA 1
ATOM 2490 C C . HIS A 1 320 ? 6.427 16.456 -28.036 1.00 88.56 320 HIS A C 1
ATOM 2492 O O . HIS A 1 320 ? 5.201 16.516 -27.982 1.00 88.56 320 HIS A O 1
ATOM 2498 N N . TYR A 1 321 ? 7.051 15.541 -28.779 1.00 89.94 321 TYR A N 1
ATOM 2499 C CA . TYR A 1 321 ? 6.343 14.609 -29.650 1.00 89.94 321 TYR A CA 1
ATOM 2500 C C . TYR A 1 321 ? 6.331 13.214 -29.043 1.00 89.94 321 TYR A C 1
ATOM 2502 O O . TYR A 1 321 ? 7.380 12.648 -28.741 1.00 89.94 321 TYR A O 1
ATOM 2510 N N . THR A 1 322 ? 5.131 12.651 -28.918 1.00 92.69 322 THR A N 1
ATOM 2511 C CA . THR A 1 322 ? 4.902 11.288 -28.434 1.00 92.69 322 THR A CA 1
ATOM 2512 C C . THR A 1 322 ? 4.115 10.503 -29.477 1.00 92.69 322 THR A C 1
ATOM 2514 O O . THR A 1 322 ? 3.178 11.020 -30.082 1.00 92.69 322 THR A O 1
ATOM 2517 N N . GLY A 1 323 ? 4.486 9.240 -29.677 1.00 94.00 323 GLY A N 1
ATOM 2518 C CA . GLY A 1 323 ? 3.800 8.317 -30.576 1.00 94.00 323 GLY A CA 1
ATOM 2519 C C . GLY A 1 323 ? 3.791 6.897 -30.018 1.00 94.00 323 GLY A C 1
ATOM 2520 O O . GLY A 1 323 ? 4.539 6.574 -29.097 1.00 94.00 323 GLY A O 1
ATOM 2521 N N . LEU A 1 324 ? 2.937 6.045 -30.585 1.00 95.12 324 LEU A N 1
ATOM 2522 C CA . LEU A 1 324 ? 2.853 4.624 -30.242 1.00 95.12 324 LEU A CA 1
ATOM 2523 C C . LEU A 1 324 ? 3.428 3.775 -31.378 1.00 95.12 324 LEU A C 1
ATOM 2525 O O . LEU A 1 324 ? 3.180 4.051 -32.550 1.00 95.12 324 LEU A O 1
ATOM 2529 N N . SER A 1 32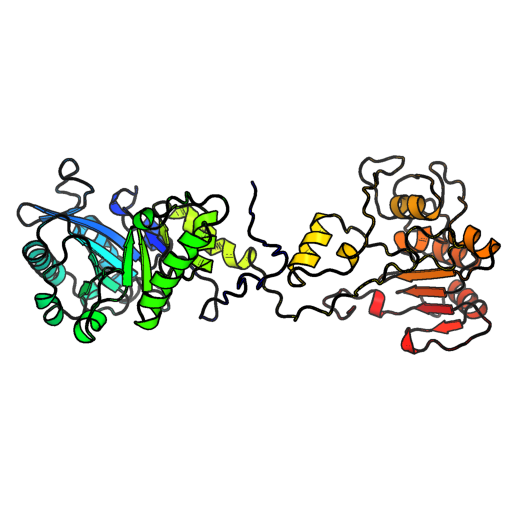5 ? 4.163 2.721 -31.022 1.00 93.88 325 SER A N 1
ATOM 2530 C CA . SER A 1 325 ? 4.769 1.783 -31.973 1.00 93.88 325 SER A CA 1
ATOM 2531 C C . SER A 1 325 ? 4.203 0.373 -31.792 1.00 93.88 325 SER A C 1
ATOM 2533 O O . SER A 1 325 ? 4.045 -0.096 -30.665 1.00 93.88 325 SER A O 1
ATOM 2535 N N . LYS A 1 326 ? 3.900 -0.314 -32.903 1.00 95.25 326 LYS A N 1
ATOM 2536 C CA . LYS A 1 326 ? 3.499 -1.731 -32.906 1.00 95.25 326 LYS A CA 1
ATOM 2537 C C . LYS A 1 326 ? 4.740 -2.611 -33.013 1.00 95.25 326 LYS A C 1
ATOM 2539 O O . LYS A 1 326 ? 5.379 -2.654 -34.062 1.00 95.25 326 LYS A O 1
ATOM 2544 N N . THR A 1 327 ? 5.026 -3.360 -31.957 1.00 96.44 327 THR A N 1
ATOM 2545 C CA . THR A 1 327 ? 6.323 -4.018 -31.760 1.00 96.44 327 THR A CA 1
ATOM 2546 C C . THR A 1 327 ? 6.364 -5.500 -32.116 1.00 96.44 327 THR A C 1
ATOM 2548 O O . THR A 1 327 ? 7.381 -6.120 -31.862 1.00 96.44 327 THR A O 1
ATOM 2551 N N . SER A 1 328 ? 5.315 -6.087 -32.705 1.00 97.50 328 SER A N 1
ATOM 2552 C CA . SER A 1 328 ? 5.345 -7.510 -33.091 1.00 97.50 328 SER A CA 1
ATOM 2553 C C . SER A 1 328 ? 6.547 -7.825 -33.994 1.00 97.50 328 SER A C 1
ATOM 2555 O O . SER A 1 328 ? 6.876 -7.011 -34.869 1.00 97.50 328 SER A O 1
ATOM 2557 N N . SER A 1 329 ? 7.153 -9.002 -33.829 1.00 97.81 329 SER A N 1
ATOM 2558 C CA . SER A 1 329 ? 8.148 -9.521 -34.773 1.00 97.81 329 SER A CA 1
ATOM 2559 C C . SER A 1 329 ? 7.452 -9.965 -36.072 1.00 97.81 329 SER A C 1
ATOM 2561 O O . SER A 1 329 ? 6.250 -9.734 -36.264 1.00 97.81 329 SER A O 1
ATOM 2563 N N . PHE A 1 330 ? 8.208 -10.540 -37.007 1.00 97.75 330 PHE A N 1
ATOM 2564 C CA . PHE A 1 330 ? 7.648 -11.123 -38.228 1.00 97.75 330 PHE A CA 1
ATOM 2565 C C . PHE A 1 330 ? 6.831 -12.393 -37.937 1.00 97.75 330 PHE A C 1
ATOM 2567 O O . PHE A 1 330 ? 5.767 -12.590 -38.518 1.00 97.75 330 PHE A O 1
ATOM 2574 N N . ASP A 1 331 ? 7.312 -13.224 -37.013 1.00 97.25 331 ASP A N 1
ATOM 2575 C CA . ASP A 1 331 ? 6.806 -14.563 -36.696 1.00 97.25 331 ASP A CA 1
ATOM 2576 C C . ASP A 1 331 ? 5.942 -14.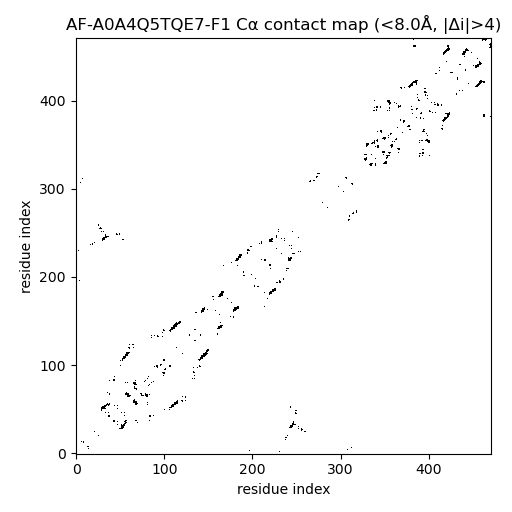634 -35.424 1.00 97.25 331 ASP A C 1
ATOM 2578 O O . ASP A 1 331 ? 5.241 -15.623 -35.209 1.00 97.25 331 ASP A O 1
ATOM 2582 N N . ASN A 1 332 ? 5.934 -13.589 -34.588 1.00 96.88 332 ASN A N 1
ATOM 2583 C CA . ASN A 1 332 ? 5.239 -13.591 -33.304 1.00 96.88 332 ASN A CA 1
ATOM 2584 C C . ASN A 1 332 ? 4.551 -12.257 -32.987 1.00 96.88 332 ASN A C 1
ATOM 2586 O O . ASN A 1 332 ? 5.035 -11.161 -33.273 1.00 96.88 332 ASN A O 1
ATOM 2590 N N . TYR A 1 333 ? 3.420 -12.353 -32.281 1.00 95.81 333 TYR A N 1
ATOM 2591 C CA . TYR A 1 333 ? 2.722 -11.185 -31.735 1.00 95.81 333 TYR A CA 1
ATOM 2592 C C . TYR A 1 333 ? 3.551 -10.470 -30.654 1.00 95.81 333 TYR A C 1
ATOM 2594 O O . TYR A 1 333 ? 3.536 -9.243 -30.570 1.00 95.81 333 TYR A O 1
ATOM 2602 N N . ILE A 1 334 ? 4.290 -11.243 -29.851 1.00 96.56 334 ILE A N 1
ATOM 2603 C CA . ILE A 1 334 ? 5.186 -10.752 -28.801 1.00 96.56 334 ILE A CA 1
ATOM 2604 C C . ILE A 1 334 ? 6.628 -10.952 -29.276 1.00 96.56 334 ILE A C 1
ATOM 2606 O O . ILE A 1 334 ? 7.089 -12.084 -29.428 1.00 96.56 334 ILE A O 1
ATOM 2610 N N . THR A 1 335 ? 7.309 -9.836 -29.522 1.00 95.62 335 THR A N 1
ATOM 2611 C CA . THR A 1 335 ? 8.724 -9.778 -29.908 1.00 95.62 335 THR A CA 1
ATOM 2612 C C . THR A 1 335 ? 9.639 -10.107 -28.730 1.00 95.62 335 THR A C 1
ATOM 2614 O O . THR A 1 335 ? 9.316 -9.767 -27.590 1.00 95.62 335 THR A O 1
ATOM 2617 N N . ASP A 1 336 ? 10.813 -10.679 -28.996 1.00 95.81 336 ASP A N 1
ATOM 2618 C CA . ASP A 1 336 ? 11.970 -10.528 -28.105 1.00 95.81 336 ASP A CA 1
ATOM 2619 C C . ASP A 1 336 ? 12.818 -9.299 -28.509 1.00 95.81 336 ASP A C 1
ATOM 2621 O O . ASP A 1 336 ? 12.492 -8.594 -29.469 1.00 95.81 336 ASP A O 1
ATOM 2625 N N . SER A 1 337 ? 13.888 -8.986 -27.765 1.00 97.19 337 SER A N 1
ATOM 2626 C CA . SER A 1 337 ? 14.689 -7.770 -28.012 1.00 97.19 337 SER A CA 1
ATOM 2627 C C . SER A 1 337 ? 15.353 -7.721 -29.401 1.00 97.19 337 SER A C 1
ATOM 2629 O O . SER A 1 337 ? 15.582 -6.635 -29.925 1.00 97.19 337 SER A O 1
ATOM 2631 N N . ALA A 1 338 ? 15.659 -8.875 -30.007 1.00 98.06 338 ALA A N 1
ATOM 2632 C CA . ALA A 1 338 ? 16.430 -8.972 -31.251 1.00 98.06 338 ALA A CA 1
ATOM 2633 C C . ALA A 1 338 ? 15.706 -8.415 -32.497 1.00 98.06 338 ALA A C 1
ATOM 2635 O O . ALA A 1 338 ? 16.189 -7.434 -33.074 1.00 98.06 338 ALA A O 1
ATOM 2636 N N . PRO A 1 339 ? 14.524 -8.919 -32.894 1.00 97.88 339 PRO A N 1
ATOM 2637 C CA . PRO A 1 339 ? 13.763 -8.339 -33.994 1.00 97.88 339 PRO A CA 1
ATOM 2638 C C . PRO A 1 339 ? 13.242 -6.937 -33.677 1.00 97.88 339 PRO A C 1
ATOM 2640 O O . PRO A 1 339 ? 13.125 -6.125 -34.592 1.00 97.88 339 PRO A O 1
ATOM 2643 N N . GLY A 1 340 ? 12.981 -6.616 -32.403 1.00 97.31 340 GLY A N 1
ATOM 2644 C CA . GLY A 1 340 ? 12.601 -5.265 -31.985 1.00 97.31 340 GLY A CA 1
ATOM 2645 C C . GLY A 1 340 ? 13.694 -4.241 -32.302 1.00 97.31 340 GLY A C 1
ATOM 2646 O O . GLY A 1 340 ? 13.435 -3.233 -32.962 1.00 97.31 340 GLY A O 1
ATOM 2647 N N . ALA A 1 341 ? 14.934 -4.525 -31.897 1.00 98.06 341 ALA A N 1
ATOM 2648 C CA . ALA A 1 341 ? 16.074 -3.666 -32.193 1.00 98.06 341 ALA A CA 1
ATOM 2649 C C . ALA A 1 341 ? 16.464 -3.700 -33.681 1.00 98.06 341 ALA A C 1
ATOM 2651 O O . ALA A 1 341 ? 16.795 -2.654 -34.235 1.00 98.06 341 ALA A O 1
ATOM 2652 N N . THR A 1 342 ? 16.337 -4.849 -34.356 1.00 98.50 342 THR A N 1
ATOM 2653 C CA . THR A 1 342 ? 16.557 -4.962 -35.811 1.00 98.50 342 THR A CA 1
ATOM 2654 C C . THR A 1 342 ? 15.569 -4.105 -36.600 1.00 98.50 342 THR A C 1
ATOM 2656 O O . THR A 1 342 ? 15.965 -3.412 -37.535 1.00 98.50 342 THR A O 1
ATOM 2659 N N . ALA A 1 343 ? 14.294 -4.069 -36.209 1.00 98.12 343 ALA A N 1
ATOM 2660 C CA . ALA A 1 343 ? 13.305 -3.211 -36.854 1.00 98.12 343 ALA A CA 1
ATOM 2661 C C . ALA A 1 343 ? 13.634 -1.719 -36.675 1.00 98.12 343 ALA A C 1
ATOM 2663 O O . ALA A 1 343 ? 13.468 -0.945 -37.615 1.00 98.12 343 ALA A O 1
ATOM 2664 N N . ILE A 1 344 ? 14.151 -1.316 -35.508 1.00 97.38 344 ILE A N 1
ATOM 2665 C CA . ILE A 1 344 ? 14.620 0.060 -35.266 1.00 97.38 344 ILE A CA 1
ATOM 2666 C C . ILE A 1 344 ? 15.854 0.377 -36.121 1.00 97.38 344 ILE A C 1
ATOM 2668 O O . ILE A 1 344 ? 15.947 1.465 -36.688 1.00 97.38 344 ILE A O 1
ATOM 2672 N N . SER A 1 345 ? 16.806 -0.553 -36.210 1.00 97.69 345 SER A N 1
ATOM 2673 C CA . SER A 1 345 ? 18.095 -0.323 -36.862 1.00 97.69 345 SER A CA 1
ATOM 2674 C C . SER A 1 345 ? 18.068 -0.483 -38.382 1.00 97.69 345 SER A C 1
ATOM 2676 O O . SER A 1 345 ? 18.933 0.076 -39.046 1.00 97.69 345 SER A O 1
ATOM 2678 N N . SER A 1 346 ? 17.107 -1.213 -38.947 1.00 97.56 346 SER A N 1
ATOM 2679 C CA . SER A 1 346 ? 17.029 -1.492 -40.392 1.00 97.56 346 SER A CA 1
ATOM 2680 C C . SER A 1 346 ? 15.733 -1.016 -41.051 1.00 97.56 346 SER A C 1
ATOM 2682 O O . SER A 1 346 ? 15.669 -0.892 -42.272 1.00 97.56 346 SER A O 1
ATOM 2684 N N . GLY A 1 347 ? 14.678 -0.769 -40.267 1.00 97.31 347 GLY A N 1
ATOM 2685 C CA . GLY A 1 347 ? 13.326 -0.536 -40.780 1.00 97.31 347 GLY A CA 1
ATOM 2686 C C . GLY A 1 347 ? 12.587 -1.806 -41.227 1.00 97.31 347 GLY A C 1
ATOM 2687 O O . GLY A 1 347 ? 11.467 -1.701 -41.724 1.00 97.31 347 GLY A O 1
ATOM 2688 N N . VAL A 1 348 ? 13.173 -2.997 -41.050 1.00 98.19 348 VAL A N 1
ATOM 2689 C CA . VAL A 1 348 ? 12.617 -4.281 -41.506 1.00 98.19 348 VAL A CA 1
ATOM 2690 C C . VAL A 1 348 ? 12.319 -5.194 -40.315 1.00 98.19 348 VAL A C 1
ATOM 2692 O O . VAL A 1 348 ? 13.146 -5.367 -39.422 1.00 98.19 348 VAL A O 1
ATOM 2695 N N . LYS A 1 349 ? 11.124 -5.798 -40.294 1.00 98.06 349 LYS A N 1
ATOM 2696 C CA . LYS A 1 349 ? 10.771 -6.824 -39.301 1.00 98.06 349 LYS A CA 1
ATOM 2697 C C . LYS A 1 349 ? 11.444 -8.154 -39.629 1.00 98.06 349 LYS A C 1
ATOM 2699 O O . LYS A 1 349 ? 11.545 -8.530 -40.793 1.00 98.06 349 LYS A O 1
ATOM 2704 N N . THR A 1 350 ? 11.827 -8.886 -38.590 1.00 98.44 350 THR A N 1
ATOM 2705 C CA . THR A 1 350 ? 12.450 -10.210 -38.701 1.00 98.44 350 THR A CA 1
ATOM 2706 C C . THR A 1 350 ? 11.912 -11.164 -37.635 1.00 98.44 350 THR A C 1
ATOM 2708 O O . THR A 1 350 ? 11.052 -10.775 -36.839 1.00 98.44 350 THR A O 1
ATOM 2711 N N . ASN A 1 351 ? 12.371 -12.410 -37.663 1.00 98.44 351 ASN A N 1
ATOM 2712 C CA . ASN A 1 351 ? 11.958 -13.465 -36.745 1.00 98.44 351 ASN A CA 1
ATOM 2713 C C . ASN A 1 351 ? 12.516 -13.230 -35.338 1.00 98.44 351 ASN A C 1
ATOM 2715 O O . ASN A 1 351 ? 13.551 -12.577 -35.163 1.00 98.44 351 ASN A O 1
ATOM 2719 N N . ASN A 1 352 ? 11.863 -13.798 -34.328 1.00 98.12 352 ASN A N 1
ATOM 2720 C CA . ASN A 1 352 ? 12.410 -13.829 -32.979 1.00 98.12 352 ASN A CA 1
ATOM 2721 C C . ASN A 1 352 ? 13.817 -14.432 -32.978 1.00 98.12 352 ASN A C 1
ATOM 2723 O O . ASN A 1 352 ? 14.134 -15.337 -33.750 1.00 98.12 352 ASN A O 1
ATOM 2727 N N . ARG A 1 353 ? 14.664 -13.914 -32.081 1.00 97.94 353 ARG A N 1
ATOM 2728 C CA . ARG A 1 353 ? 16.093 -14.251 -31.943 1.00 97.94 353 ARG A CA 1
ATOM 2729 C C . ARG A 1 353 ? 17.011 -13.747 -33.063 1.00 97.94 353 ARG A C 1
ATOM 2731 O O . ARG A 1 353 ? 18.217 -13.716 -32.836 1.00 97.94 353 ARG A O 1
ATOM 2738 N N . ALA A 1 354 ? 16.497 -13.320 -34.215 1.00 98.38 354 ALA A N 1
ATOM 2739 C CA . ALA A 1 354 ? 17.322 -12.855 -35.327 1.00 98.38 354 ALA A CA 1
ATOM 2740 C C . ALA A 1 354 ? 17.819 -11.408 -35.125 1.00 98.38 354 ALA A C 1
ATOM 2742 O O . ALA A 1 354 ? 17.073 -10.527 -34.696 1.00 98.38 354 ALA A O 1
ATOM 2743 N N . VAL A 1 355 ? 19.090 -11.162 -35.450 1.00 98.38 355 VAL A N 1
ATOM 2744 C CA . VAL A 1 355 ? 19.816 -9.899 -35.245 1.00 98.38 355 VAL A CA 1
ATOM 2745 C C . VAL A 1 355 ? 20.327 -9.396 -36.592 1.00 98.38 355 VAL A C 1
ATOM 2747 O O . VAL A 1 355 ? 21.147 -10.057 -37.223 1.00 98.38 355 VAL A O 1
ATOM 2750 N N . GLY A 1 356 ? 19.847 -8.241 -37.053 1.00 98.12 356 GLY A N 1
ATOM 2751 C CA . GLY A 1 356 ? 20.343 -7.572 -38.265 1.00 98.12 356 GLY A CA 1
ATOM 2752 C C . GLY A 1 356 ? 20.182 -8.361 -39.572 1.00 98.12 356 GLY A C 1
ATOM 2753 O O . GLY A 1 356 ? 20.839 -8.057 -40.570 1.00 98.12 356 GLY A O 1
ATOM 2754 N N . VAL A 1 357 ? 19.318 -9.372 -39.588 1.00 98.62 357 VAL A N 1
ATOM 2755 C CA . VAL A 1 357 ? 18.951 -10.149 -40.778 1.00 98.62 357 VAL A CA 1
ATOM 2756 C C . VAL A 1 357 ? 17.443 -10.105 -40.979 1.00 98.62 357 VAL A C 1
ATOM 2758 O O . VAL A 1 357 ? 16.701 -9.893 -40.021 1.00 98.62 357 VAL A O 1
ATOM 2761 N N . ASP A 1 358 ? 16.975 -10.293 -42.207 1.00 98.31 358 ASP A N 1
ATOM 2762 C CA . ASP A 1 358 ? 15.547 -10.400 -42.494 1.00 98.31 358 ASP A CA 1
ATOM 2763 C C . ASP A 1 358 ? 14.971 -11.758 -42.050 1.00 98.31 358 ASP A C 1
ATOM 2765 O O . ASP A 1 358 ? 15.686 -12.631 -41.554 1.00 98.31 358 ASP A O 1
ATOM 2769 N N . HIS A 1 359 ? 13.665 -11.949 -42.244 1.00 97.25 359 HIS A N 1
ATOM 2770 C CA . HIS A 1 359 ? 12.967 -13.187 -41.880 1.00 97.25 359 HIS A CA 1
ATOM 2771 C C . HIS A 1 359 ? 13.465 -14.455 -42.611 1.00 97.25 359 HIS A C 1
ATOM 2773 O O . HIS A 1 359 ? 13.085 -15.561 -42.229 1.00 97.25 359 HIS A O 1
ATOM 2779 N N . THR A 1 360 ? 14.304 -14.317 -43.646 1.00 97.62 360 THR A N 1
ATOM 2780 C CA . THR A 1 360 ? 14.945 -15.424 -44.379 1.00 97.62 360 THR A CA 1
ATOM 2781 C C . THR A 1 360 ? 16.399 -15.660 -43.954 1.00 97.62 360 THR A C 1
ATOM 2783 O O . THR A 1 360 ? 17.010 -16.644 -44.368 1.00 97.62 360 THR A O 1
ATOM 2786 N N . GLY A 1 361 ? 16.957 -14.783 -43.111 1.00 96.44 361 GLY A N 1
ATOM 2787 C CA . GLY A 1 361 ? 18.359 -14.801 -42.698 1.00 96.44 361 GLY A CA 1
ATOM 2788 C C . GLY A 1 361 ? 19.286 -13.969 -43.591 1.00 96.44 361 GLY A C 1
ATOM 2789 O O . GLY A 1 361 ? 20.502 -13.998 -43.394 1.00 96.44 361 GLY A O 1
ATOM 2790 N N . GLN A 1 362 ? 18.755 -13.208 -44.553 1.00 98.00 362 GLN A N 1
ATOM 2791 C CA . GLN A 1 362 ? 19.564 -12.329 -45.392 1.00 98.00 362 GLN A CA 1
ATOM 2792 C C . GLN A 1 362 ? 20.040 -11.106 -44.598 1.00 98.00 362 GLN A C 1
ATOM 2794 O O . GLN A 1 362 ? 19.261 -10.461 -43.898 1.00 98.00 362 GLN A O 1
ATOM 2799 N N . LYS A 1 363 ? 21.327 -10.757 -44.730 1.00 97.69 363 LYS A N 1
ATOM 2800 C CA . LYS A 1 363 ? 21.927 -9.565 -44.109 1.00 97.69 363 LYS A CA 1
ATOM 2801 C C . LYS A 1 363 ? 21.184 -8.289 -44.522 1.00 97.69 363 LYS A C 1
ATOM 2803 O O . LYS A 1 363 ? 21.058 -7.999 -45.709 1.00 97.69 363 LYS A O 1
ATOM 2808 N N . LEU A 1 364 ? 20.757 -7.512 -43.527 1.00 98.00 364 LEU A N 1
ATOM 2809 C CA . LEU A 1 364 ? 20.146 -6.198 -43.713 1.00 98.00 364 LEU A CA 1
ATOM 2810 C C . LEU A 1 364 ? 21.192 -5.084 -43.674 1.00 98.00 364 LEU A C 1
ATOM 2812 O O . LEU A 1 364 ? 22.268 -5.227 -43.103 1.00 98.00 364 LEU A O 1
ATOM 2816 N N . GLU A 1 365 ? 20.860 -3.937 -44.256 1.00 96.50 365 GLU A N 1
ATOM 2817 C CA . GLU A 1 365 ? 21.608 -2.705 -44.027 1.00 96.50 365 GLU A CA 1
ATOM 2818 C C . GLU A 1 365 ? 21.130 -2.038 -42.727 1.00 96.50 365 GLU A C 1
ATOM 2820 O O . GLU A 1 365 ? 19.934 -1.816 -42.544 1.00 96.50 365 GLU A O 1
ATOM 2825 N N . LEU A 1 366 ? 22.067 -1.716 -41.828 1.00 97.38 366 LEU A N 1
ATOM 2826 C CA . LEU A 1 366 ? 21.773 -1.144 -40.508 1.00 97.38 366 LEU A CA 1
ATOM 2827 C C . LEU A 1 366 ? 22.114 0.352 -40.450 1.00 97.38 366 LEU A C 1
ATOM 2829 O O . LEU A 1 366 ? 22.998 0.844 -41.160 1.00 97.38 366 LEU A O 1
ATOM 2833 N N . LEU A 1 367 ? 21.450 1.077 -39.546 1.00 95.81 367 LEU A N 1
ATOM 2834 C CA . LEU A 1 367 ? 21.576 2.524 -39.355 1.00 95.81 367 LEU A CA 1
ATOM 2835 C C . LEU A 1 367 ? 23.032 3.023 -39.278 1.00 95.81 367 LEU A C 1
ATOM 2837 O O . LEU A 1 367 ? 23.321 4.022 -39.944 1.00 95.81 367 LEU A O 1
ATOM 2841 N N . PRO A 1 368 ? 23.972 2.378 -38.550 1.00 94.94 368 PRO A N 1
ATOM 2842 C CA . PRO A 1 368 ? 25.360 2.840 -38.509 1.00 94.94 368 PRO A CA 1
ATOM 2843 C C . PRO A 1 368 ? 26.038 2.894 -39.881 1.00 94.94 368 PRO A C 1
ATOM 2845 O O . PRO A 1 368 ? 26.737 3.864 -40.176 1.00 94.94 368 PRO A O 1
ATOM 2848 N N . MET A 1 369 ? 25.774 1.926 -40.762 1.00 93.94 369 MET A N 1
ATOM 2849 C CA . MET A 1 369 ? 26.306 1.937 -42.127 1.00 93.94 369 MET A CA 1
ATOM 2850 C C . MET A 1 369 ? 25.721 3.099 -42.947 1.00 93.94 369 MET A C 1
ATOM 2852 O O . MET A 1 369 ? 26.457 3.803 -43.647 1.00 93.94 369 MET A O 1
ATOM 2856 N N . ILE A 1 370 ? 24.418 3.364 -42.800 1.00 92.69 370 ILE A N 1
ATOM 2857 C CA . ILE A 1 370 ? 23.725 4.468 -43.481 1.00 92.69 370 ILE A CA 1
ATOM 2858 C C . ILE A 1 370 ? 24.317 5.823 -43.074 1.00 92.69 370 ILE A C 1
ATOM 2860 O O . ILE A 1 370 ? 24.629 6.647 -43.938 1.00 92.69 370 ILE A O 1
ATOM 2864 N N . VAL A 1 371 ? 24.483 6.074 -41.771 1.00 92.62 371 VAL A N 1
ATOM 2865 C CA . VAL A 1 371 ? 24.976 7.373 -41.281 1.00 92.62 371 VAL A CA 1
ATOM 2866 C C . VAL A 1 371 ? 26.476 7.546 -41.521 1.00 92.62 371 VAL A C 1
ATOM 2868 O O . VAL A 1 371 ? 26.913 8.656 -41.831 1.00 92.62 371 VAL A O 1
ATOM 2871 N N . LYS A 1 372 ? 27.264 6.460 -41.495 1.00 92.88 372 LYS A N 1
ATOM 2872 C CA . LYS A 1 372 ? 28.691 6.517 -41.831 1.00 92.88 372 LYS A CA 1
ATOM 2873 C C . LYS A 1 372 ? 28.923 7.001 -43.259 1.00 92.88 372 LYS A C 1
ATOM 2875 O O . LYS A 1 372 ? 29.768 7.867 -43.475 1.00 92.88 372 LYS A O 1
ATOM 2880 N N . ARG A 1 373 ? 28.141 6.513 -44.234 1.00 93.12 373 ARG A N 1
ATOM 2881 C CA . ARG A 1 373 ? 28.216 6.986 -45.634 1.00 93.12 373 ARG A CA 1
ATOM 2882 C C . ARG A 1 373 ? 27.900 8.473 -45.787 1.00 93.12 373 ARG A C 1
ATOM 2884 O O . ARG A 1 373 ? 28.303 9.081 -46.772 1.00 93.12 373 ARG A O 1
ATOM 2891 N N . ARG A 1 374 ? 27.211 9.068 -44.811 1.00 91.69 374 ARG A N 1
ATOM 2892 C CA . ARG A 1 374 ? 26.924 10.509 -44.743 1.00 91.69 374 ARG A CA 1
ATOM 2893 C C . ARG A 1 374 ? 28.004 11.304 -43.999 1.00 91.69 374 ARG A C 1
ATOM 2895 O O . ARG A 1 374 ? 27.798 12.478 -43.712 1.00 91.69 374 ARG A O 1
ATOM 2902 N N . GLY A 1 375 ? 29.134 10.680 -43.661 1.00 92.62 375 GLY A N 1
ATOM 2903 C CA . GLY A 1 375 ? 30.236 11.313 -42.933 1.00 92.62 375 GLY A CA 1
ATOM 2904 C C . GLY A 1 375 ? 29.973 11.504 -41.437 1.00 92.62 375 GLY A C 1
ATOM 2905 O O . GLY A 1 375 ? 30.722 12.222 -40.778 1.00 92.62 375 GLY A O 1
ATOM 2906 N N . MET A 1 376 ? 28.924 10.883 -40.888 1.00 94.44 376 MET A N 1
ATOM 2907 C CA . MET A 1 376 ? 28.605 10.966 -39.463 1.00 94.44 376 MET A CA 1
ATOM 2908 C C . MET A 1 376 ? 29.419 9.948 -38.659 1.00 94.44 376 MET A C 1
ATOM 2910 O O . MET A 1 376 ? 29.787 8.883 -39.161 1.00 94.44 376 MET A O 1
ATOM 2914 N N . LYS A 1 377 ? 29.675 10.272 -37.389 1.00 94.88 377 LYS A N 1
ATOM 2915 C CA . LYS A 1 377 ? 30.264 9.339 -36.422 1.00 94.88 377 LYS A CA 1
ATOM 2916 C C . LYS A 1 377 ? 29.202 8.386 -35.879 1.00 94.88 377 LYS A C 1
ATOM 2918 O O . LYS A 1 377 ? 28.051 8.781 -35.701 1.00 94.88 377 LYS A O 1
ATOM 2923 N N . THR A 1 378 ? 29.598 7.146 -35.615 1.00 96.44 378 THR A N 1
ATOM 2924 C CA . THR A 1 378 ? 28.716 6.076 -35.124 1.00 96.44 378 THR A CA 1
ATOM 2925 C C . THR A 1 378 ? 29.093 5.658 -33.708 1.00 96.44 378 THR A C 1
ATOM 2927 O O . THR A 1 378 ? 30.270 5.530 -33.378 1.00 96.44 378 THR A O 1
ATOM 2930 N N . GLY A 1 379 ? 28.093 5.421 -32.860 1.00 96.44 379 GLY A N 1
ATOM 2931 C CA . GLY A 1 379 ? 28.311 4.995 -31.482 1.00 96.44 379 GLY A CA 1
ATOM 2932 C C . GLY A 1 379 ? 27.216 4.055 -30.998 1.00 96.44 379 GLY A C 1
ATOM 2933 O O . GLY A 1 379 ? 26.041 4.314 -31.250 1.00 96.44 379 GLY A O 1
ATOM 2934 N N . VAL A 1 380 ? 27.601 2.990 -30.295 1.00 97.81 380 VAL A N 1
ATOM 2935 C CA . VAL A 1 380 ? 26.689 2.071 -29.598 1.00 97.81 380 VAL A CA 1
ATOM 2936 C C . VAL A 1 380 ? 27.128 1.976 -28.141 1.00 97.81 380 VAL A C 1
ATOM 2938 O O . VAL A 1 380 ? 28.259 1.594 -27.849 1.00 97.81 380 VAL A O 1
ATOM 2941 N N . ILE A 1 381 ? 26.240 2.352 -27.224 1.00 97.25 381 ILE A N 1
ATOM 2942 C CA . ILE A 1 381 ? 26.501 2.356 -25.781 1.00 97.25 381 ILE A CA 1
ATOM 2943 C C . ILE A 1 381 ? 25.377 1.580 -25.104 1.00 97.25 381 ILE A C 1
ATOM 2945 O O . ILE A 1 381 ? 24.206 1.818 -25.398 1.00 97.25 381 ILE A O 1
ATOM 2949 N N . THR A 1 382 ? 25.724 0.665 -24.204 1.00 96.06 382 THR A N 1
ATOM 2950 C CA . THR A 1 382 ? 24.754 -0.137 -23.456 1.00 96.06 382 THR A CA 1
ATOM 2951 C C . THR A 1 382 ? 25.124 -0.239 -21.979 1.00 96.06 382 THR A C 1
ATOM 2953 O O . THR A 1 382 ? 26.298 -0.294 -21.613 1.00 96.06 382 THR A O 1
ATOM 2956 N N . SER A 1 383 ? 24.105 -0.306 -21.125 1.00 92.94 383 SER A N 1
ATOM 2957 C CA . SER A 1 383 ? 24.212 -0.666 -19.710 1.00 92.94 383 SER A CA 1
ATOM 2958 C C . SER A 1 383 ? 23.988 -2.174 -19.525 1.00 92.94 383 SER A C 1
ATOM 2960 O O . SER A 1 383 ? 23.144 -2.596 -18.738 1.00 92.94 383 SER A O 1
ATOM 2962 N N . GLY A 1 384 ? 24.711 -2.984 -20.299 1.00 93.06 384 GLY A N 1
ATOM 2963 C CA . GLY A 1 384 ? 24.602 -4.444 -20.360 1.00 93.06 384 GLY A CA 1
ATOM 2964 C C . GLY A 1 384 ? 25.741 -5.046 -21.181 1.00 93.06 384 GLY A C 1
ATOM 2965 O O . GLY A 1 384 ? 26.724 -4.355 -21.460 1.00 93.06 384 GLY A O 1
ATOM 2966 N N . ASP A 1 385 ? 25.629 -6.313 -21.583 1.00 95.00 385 ASP A N 1
ATOM 2967 C CA . ASP A 1 385 ? 26.608 -6.917 -22.492 1.00 95.00 385 ASP A CA 1
ATOM 2968 C C . ASP A 1 385 ? 26.447 -6.307 -23.891 1.00 95.00 385 ASP A C 1
ATOM 2970 O O . ASP A 1 385 ? 25.345 -6.233 -24.434 1.00 95.00 385 ASP A O 1
ATOM 2974 N N . LEU A 1 386 ? 27.539 -5.853 -24.501 1.00 96.12 386 LEU A N 1
ATOM 2975 C CA . LEU A 1 386 ? 27.499 -5.289 -25.849 1.00 96.12 386 LEU A CA 1
ATOM 2976 C C . LEU A 1 386 ? 27.107 -6.319 -26.910 1.00 96.12 386 LEU A C 1
ATOM 2978 O O . LEU A 1 386 ? 26.690 -5.913 -27.993 1.00 96.12 386 LEU A O 1
ATOM 2982 N N . ARG A 1 387 ? 27.209 -7.618 -26.600 1.00 95.88 387 ARG A N 1
ATOM 2983 C CA . ARG A 1 387 ? 26.788 -8.736 -27.455 1.00 95.88 387 ARG A CA 1
ATOM 2984 C C . ARG A 1 387 ? 25.305 -9.072 -27.312 1.00 95.88 387 ARG A C 1
ATOM 2986 O O . ARG A 1 387 ? 24.793 -9.840 -28.118 1.00 95.88 387 ARG A O 1
ATOM 2993 N N . ASP A 1 388 ? 24.608 -8.502 -26.327 1.00 96.50 388 ASP A N 1
ATOM 2994 C CA . ASP A 1 388 ? 23.165 -8.688 -26.208 1.00 96.50 388 ASP A CA 1
ATOM 2995 C C . ASP A 1 388 ? 22.442 -8.133 -27.440 1.00 96.50 388 ASP A C 1
ATOM 2997 O O . ASP A 1 388 ? 22.925 -7.252 -28.152 1.00 96.50 388 ASP A O 1
ATOM 3001 N N . ALA A 1 389 ? 21.239 -8.643 -27.696 1.00 97.31 389 ALA A N 1
ATOM 3002 C CA . ALA A 1 389 ? 20.567 -8.400 -28.965 1.00 97.31 389 ALA A CA 1
ATOM 3003 C C . ALA A 1 389 ? 20.298 -6.923 -29.278 1.00 97.31 389 ALA A C 1
ATOM 3005 O O . ALA A 1 389 ? 20.391 -6.530 -30.439 1.00 97.31 389 ALA A O 1
ATOM 3006 N N . THR A 1 390 ? 19.972 -6.107 -28.272 1.00 97.62 390 THR A N 1
ATOM 3007 C CA . THR A 1 390 ? 19.645 -4.687 -28.465 1.00 97.62 390 THR A CA 1
ATOM 3008 C C . THR A 1 390 ? 20.827 -3.903 -29.050 1.00 97.62 390 THR A C 1
ATOM 3010 O O . THR A 1 390 ? 20.657 -3.333 -30.128 1.00 97.62 390 THR A O 1
ATOM 3013 N N . PRO A 1 391 ? 22.032 -3.894 -28.439 1.00 97.81 391 PRO A N 1
ATOM 3014 C CA . PRO A 1 391 ? 23.209 -3.291 -29.065 1.00 97.81 391 PRO A CA 1
ATOM 3015 C C . PRO A 1 391 ? 23.673 -4.049 -30.319 1.00 97.81 391 PRO A C 1
ATOM 3017 O O . PRO A 1 391 ? 23.989 -3.404 -31.319 1.00 97.81 391 PRO A O 1
ATOM 3020 N N . ALA A 1 392 ? 23.671 -5.389 -30.310 1.00 98.19 392 ALA A N 1
ATOM 3021 C CA . ALA A 1 392 ? 24.129 -6.199 -31.443 1.00 98.19 392 ALA A CA 1
ATOM 3022 C C . ALA A 1 392 ? 23.339 -5.935 -32.732 1.00 98.19 392 ALA A C 1
ATOM 3024 O O . ALA A 1 392 ? 23.920 -5.913 -33.812 1.00 98.19 392 ALA A O 1
ATOM 3025 N N . SER A 1 393 ? 22.043 -5.627 -32.643 1.00 98.25 393 SER A N 1
ATOM 3026 C CA . SER A 1 393 ? 21.201 -5.337 -33.817 1.00 98.25 393 SER A CA 1
ATOM 3027 C C . SER A 1 393 ? 21.586 -4.063 -34.569 1.00 98.25 393 SER A C 1
ATOM 3029 O O . SER A 1 393 ? 21.018 -3.791 -35.624 1.00 98.25 393 SER A O 1
ATOM 3031 N N . PHE A 1 394 ? 22.536 -3.275 -34.064 1.00 98.06 394 PHE A N 1
ATOM 3032 C CA . PHE A 1 394 ? 23.088 -2.121 -34.770 1.00 98.06 394 PHE A CA 1
ATOM 3033 C C . PHE A 1 394 ? 24.370 -2.440 -35.553 1.00 98.06 394 PHE A C 1
ATOM 3035 O O . PHE A 1 394 ? 24.797 -1.601 -36.341 1.00 98.06 394 PHE A O 1
ATOM 3042 N N . TYR A 1 395 ? 24.978 -3.618 -35.379 1.00 97.38 395 TYR A N 1
ATOM 3043 C CA . TYR A 1 395 ? 26.256 -3.948 -36.028 1.00 97.38 395 TYR A CA 1
ATOM 3044 C C . TYR A 1 395 ? 26.458 -5.431 -36.398 1.00 97.38 395 TYR A C 1
ATOM 3046 O O . TYR A 1 395 ? 27.446 -5.762 -37.041 1.00 97.38 395 TYR A O 1
ATOM 3054 N N . ALA A 1 396 ? 25.593 -6.347 -35.976 1.00 98.25 396 ALA A N 1
ATOM 3055 C CA . ALA A 1 396 ? 25.748 -7.779 -36.222 1.00 98.25 396 ALA A CA 1
ATOM 3056 C C . ALA A 1 396 ? 24.652 -8.324 -37.139 1.00 98.25 396 ALA A C 1
ATOM 3058 O O . ALA A 1 396 ? 23.573 -7.744 -37.251 1.00 98.25 396 ALA A O 1
ATOM 3059 N N . HIS A 1 397 ? 24.939 -9.460 -37.778 1.00 98.31 397 HIS A N 1
ATOM 3060 C CA . HIS A 1 397 ? 24.065 -10.119 -38.746 1.00 98.31 397 HIS A CA 1
ATOM 3061 C C . HIS A 1 397 ? 24.009 -11.617 -38.462 1.00 98.31 397 HIS A C 1
ATOM 3063 O O . HIS A 1 397 ? 24.777 -12.404 -39.017 1.00 98.31 397 HIS A O 1
ATOM 3069 N N . ARG A 1 398 ? 23.104 -12.017 -37.567 1.00 98.19 398 ARG A N 1
ATOM 3070 C CA . ARG A 1 398 ? 23.008 -13.385 -37.060 1.00 98.19 398 ARG A CA 1
ATOM 3071 C C . ARG A 1 398 ? 21.569 -13.892 -37.057 1.00 98.19 398 ARG A C 1
ATOM 3073 O O . ARG A 1 398 ? 20.681 -13.174 -36.605 1.00 98.19 398 ARG A O 1
ATOM 3080 N N . PRO A 1 399 ? 21.324 -15.146 -37.479 1.00 96.50 399 PRO A N 1
ATOM 3081 C CA . PRO A 1 399 ? 20.015 -15.776 -37.301 1.00 96.50 399 PRO A CA 1
ATOM 3082 C C . PRO A 1 399 ? 19.713 -16.061 -35.821 1.00 96.50 399 PRO A C 1
ATOM 3084 O O . PRO A 1 399 ? 18.568 -16.314 -35.466 1.00 96.50 399 PRO A O 1
ATOM 3087 N N . GLU A 1 400 ? 20.738 -16.025 -34.964 1.00 96.56 400 GLU A N 1
ATOM 3088 C CA . GLU A 1 400 ? 20.661 -16.391 -33.559 1.00 96.56 400 GLU A CA 1
ATOM 3089 C C . GLU A 1 400 ? 21.402 -15.372 -32.676 1.00 96.56 400 GLU A C 1
ATOM 3091 O O . GLU A 1 400 ? 22.625 -15.238 -32.750 1.00 96.56 400 GLU A O 1
ATOM 3096 N N . ARG A 1 401 ? 20.659 -14.684 -31.801 1.00 96.50 401 ARG A N 1
ATOM 3097 C CA . ARG A 1 401 ? 21.166 -13.690 -30.843 1.00 96.50 401 ARG A CA 1
ATOM 3098 C C . ARG A 1 401 ? 22.150 -14.244 -29.815 1.00 96.50 401 ARG A C 1
ATOM 3100 O O . ARG A 1 401 ? 22.841 -13.452 -29.189 1.00 96.50 401 ARG A O 1
ATOM 3107 N N . SER A 1 402 ? 22.213 -15.561 -29.607 1.00 96.12 402 SER A N 1
ATOM 3108 C CA . SER A 1 402 ? 23.211 -16.170 -28.715 1.00 96.12 402 SER A CA 1
ATOM 3109 C C . SER A 1 402 ? 24.571 -16.450 -29.374 1.00 96.12 402 SER A C 1
ATOM 3111 O O . SER A 1 402 ? 25.473 -16.939 -28.691 1.00 96.12 402 SER A O 1
ATOM 3113 N N . ASP A 1 403 ? 24.758 -16.159 -30.669 1.00 96.50 403 ASP A N 1
ATOM 3114 C CA . ASP A 1 403 ? 26.054 -16.304 -31.359 1.00 96.50 403 ASP A CA 1
ATOM 3115 C C . ASP A 1 403 ? 27.032 -15.168 -30.994 1.00 96.50 403 ASP A C 1
ATOM 3117 O O . ASP A 1 403 ? 27.388 -14.317 -31.808 1.00 96.50 403 ASP A O 1
ATOM 3121 N N . ASN A 1 404 ? 27.486 -15.154 -29.740 1.00 94.56 404 ASN A N 1
ATOM 3122 C CA . ASN A 1 404 ? 28.369 -14.120 -29.192 1.00 94.56 404 ASN A CA 1
ATOM 3123 C C . ASN A 1 404 ? 29.681 -13.954 -29.979 1.00 94.56 404 ASN A C 1
ATOM 3125 O O . ASN A 1 404 ? 30.151 -12.833 -30.185 1.00 94.56 404 ASN A O 1
ATOM 3129 N N . THR A 1 405 ? 30.289 -15.059 -30.420 1.00 93.81 405 THR A N 1
ATOM 3130 C CA . THR A 1 405 ? 31.530 -15.035 -31.211 1.00 93.81 405 THR A CA 1
ATOM 3131 C C . THR A 1 405 ? 31.279 -14.456 -32.600 1.00 93.81 405 THR A C 1
ATOM 3133 O O . THR A 1 405 ? 32.067 -13.639 -33.088 1.00 93.81 405 THR A O 1
ATOM 3136 N N . GLY A 1 406 ? 30.168 -14.838 -33.227 1.00 96.06 406 GLY A N 1
ATOM 3137 C CA . GLY A 1 406 ? 29.728 -14.280 -34.493 1.00 96.06 406 GLY A CA 1
ATOM 3138 C C . GLY A 1 406 ? 29.438 -12.785 -34.421 1.00 96.06 406 GLY A C 1
ATOM 3139 O O . GLY A 1 406 ? 29.919 -12.029 -35.260 1.00 96.06 406 GLY A O 1
ATOM 3140 N N . ILE A 1 407 ? 28.743 -12.342 -33.375 1.00 97.50 407 ILE A N 1
ATOM 3141 C CA . ILE A 1 407 ? 28.415 -10.931 -33.135 1.00 97.50 407 ILE A CA 1
ATOM 3142 C C . ILE A 1 407 ? 29.683 -10.067 -33.070 1.00 97.50 407 ILE A C 1
ATOM 3144 O O . ILE A 1 407 ? 29.778 -9.053 -33.761 1.00 97.50 407 ILE A O 1
ATOM 3148 N N . ILE A 1 408 ? 30.706 -10.485 -32.315 1.00 96.06 408 ILE A N 1
ATOM 3149 C CA . ILE A 1 408 ? 31.990 -9.761 -32.273 1.00 96.06 408 ILE A CA 1
ATOM 3150 C C . ILE A 1 408 ? 32.736 -9.847 -33.613 1.00 96.06 408 ILE A C 1
ATOM 3152 O O . ILE A 1 408 ? 33.436 -8.911 -33.998 1.00 96.06 408 ILE A O 1
ATOM 3156 N N . THR A 1 409 ? 32.596 -10.952 -34.346 1.00 96.25 409 THR A N 1
ATOM 3157 C CA . THR A 1 409 ? 33.192 -11.074 -35.683 1.00 96.25 409 THR A CA 1
ATOM 3158 C C . THR A 1 409 ? 32.586 -10.063 -36.656 1.00 96.25 409 THR A C 1
ATOM 3160 O O . THR A 1 409 ? 33.340 -9.423 -37.390 1.00 96.25 409 THR A O 1
ATOM 3163 N N . ASP A 1 410 ? 31.266 -9.870 -36.625 1.00 97.31 410 ASP A N 1
ATOM 3164 C CA . ASP A 1 410 ? 30.570 -8.888 -37.464 1.00 97.31 410 ASP A CA 1
ATOM 3165 C C . ASP A 1 410 ? 30.927 -7.453 -37.071 1.00 97.31 410 ASP A C 1
ATOM 3167 O O . ASP A 1 410 ? 31.179 -6.627 -37.945 1.00 97.31 410 ASP A O 1
ATOM 3171 N N . LEU A 1 411 ? 31.071 -7.173 -35.769 1.00 96.56 411 LEU A N 1
ATOM 3172 C CA . LEU A 1 411 ? 31.522 -5.867 -35.276 1.00 96.56 411 LEU A CA 1
ATOM 3173 C C . LEU A 1 411 ? 32.836 -5.410 -35.927 1.00 96.56 411 LEU A C 1
ATOM 3175 O O . LEU A 1 411 ? 32.988 -4.234 -36.244 1.00 96.56 411 LEU A O 1
ATOM 3179 N N . LEU A 1 412 ? 33.791 -6.324 -36.134 1.00 95.19 412 LEU A N 1
ATOM 3180 C CA . LEU A 1 412 ? 35.071 -5.999 -36.777 1.00 95.19 412 LEU A CA 1
ATOM 3181 C C . LEU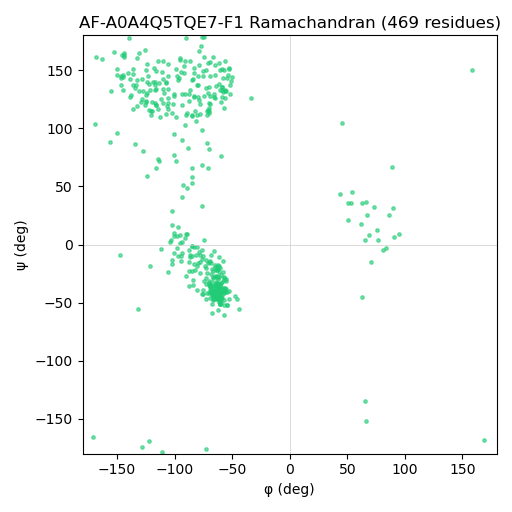 A 1 412 ? 34.911 -5.599 -38.254 1.00 95.19 412 LEU A C 1
ATOM 3183 O O . LEU A 1 412 ? 35.797 -4.936 -38.797 1.00 95.19 412 LEU A O 1
ATOM 3187 N N . ALA A 1 413 ? 33.817 -6.011 -38.898 1.00 93.75 413 ALA A N 1
ATOM 3188 C CA . ALA A 1 413 ? 33.505 -5.714 -40.292 1.00 93.75 413 ALA A CA 1
ATOM 3189 C C . ALA A 1 413 ? 32.611 -4.471 -40.469 1.00 93.75 413 ALA A C 1
ATOM 3191 O O . ALA A 1 413 ? 32.526 -3.953 -41.582 1.00 93.75 413 ALA A O 1
ATOM 3192 N N . GLU A 1 414 ? 31.977 -3.974 -39.403 1.00 93.38 414 GLU A N 1
ATOM 3193 C CA . GLU A 1 414 ? 31.054 -2.837 -39.458 1.00 93.38 414 GLU A CA 1
ATOM 3194 C C . GLU A 1 414 ? 31.699 -1.496 -39.051 1.00 93.38 414 GLU A C 1
ATOM 3196 O O . GLU A 1 414 ? 32.635 -1.446 -38.244 1.00 93.38 414 GLU A O 1
ATOM 3201 N N . PRO A 1 415 ? 31.211 -0.357 -39.581 1.00 92.88 415 PRO A N 1
ATOM 3202 C CA . PRO A 1 415 ? 31.851 0.939 -39.398 1.00 92.88 415 PRO A CA 1
ATOM 3203 C C . PRO A 1 415 ? 31.437 1.622 -38.083 1.00 92.88 415 PRO A C 1
ATOM 3205 O O . PRO A 1 415 ? 30.818 2.690 -38.094 1.00 92.88 415 PRO A O 1
ATOM 3208 N N . ILE A 1 416 ? 31.805 1.034 -36.944 1.00 96.38 416 ILE A N 1
ATOM 3209 C CA . ILE A 1 416 ? 31.541 1.569 -35.598 1.00 96.38 416 ILE A CA 1
ATOM 3210 C C . ILE A 1 416 ? 32.735 2.397 -35.093 1.00 96.38 416 ILE A C 1
ATOM 3212 O O . ILE A 1 416 ? 33.839 1.873 -34.984 1.00 96.38 416 ILE A O 1
ATOM 3216 N N . ASP A 1 417 ? 32.533 3.689 -34.788 1.00 96.50 417 ASP A N 1
ATOM 3217 C CA . ASP A 1 417 ? 33.582 4.552 -34.209 1.00 96.50 417 ASP A CA 1
ATOM 3218 C C . ASP A 1 417 ? 33.692 4.416 -32.682 1.00 96.50 417 ASP A C 1
ATOM 3220 O O . ASP A 1 417 ? 34.778 4.595 -32.135 1.00 96.50 417 ASP A O 1
ATOM 3224 N N . LEU A 1 418 ? 32.589 4.115 -31.992 1.00 97.06 418 LEU A N 1
ATOM 3225 C CA . LEU A 1 418 ? 32.536 3.933 -30.541 1.00 97.06 418 LEU A CA 1
ATOM 3226 C C . LEU A 1 418 ? 31.635 2.747 -30.181 1.00 97.06 418 LEU A C 1
ATOM 3228 O O . LEU A 1 418 ? 30.463 2.725 -30.554 1.00 97.06 418 LEU A O 1
ATOM 3232 N N . ILE A 1 419 ? 32.151 1.807 -29.395 1.00 97.69 419 ILE A N 1
ATOM 3233 C CA . ILE A 1 419 ? 31.347 0.773 -28.741 1.00 97.69 419 ILE A CA 1
ATOM 3234 C C . ILE A 1 419 ? 31.687 0.684 -27.254 1.00 97.69 419 ILE A C 1
ATOM 3236 O O . ILE A 1 419 ? 32.859 0.668 -26.875 1.00 97.69 419 ILE A O 1
ATOM 3240 N N . MET A 1 420 ? 30.662 0.664 -26.405 1.00 97.44 420 MET A N 1
ATOM 3241 C CA . MET A 1 420 ? 30.818 0.669 -24.952 1.00 97.44 420 MET A CA 1
ATOM 3242 C C . MET A 1 420 ? 29.735 -0.169 -24.276 1.00 97.44 420 MET A C 1
ATOM 3244 O O . MET A 1 420 ? 28.548 -0.028 -24.566 1.00 97.44 420 MET A O 1
ATOM 3248 N N . GLY A 1 421 ? 30.160 -1.014 -23.346 1.00 96.62 421 GLY A N 1
ATOM 3249 C CA . GLY A 1 421 ? 29.300 -1.847 -22.515 1.00 96.62 421 GLY A CA 1
ATOM 3250 C C . GLY A 1 421 ? 30.132 -2.881 -21.772 1.00 96.62 421 GLY A C 1
ATOM 3251 O O . GLY A 1 421 ? 31.362 -2.822 -21.783 1.00 96.62 421 GLY A O 1
ATOM 3252 N N . ALA A 1 422 ? 29.481 -3.865 -21.168 1.00 95.62 422 ALA A N 1
ATOM 3253 C CA . ALA A 1 422 ? 30.190 -5.035 -20.689 1.00 95.62 422 ALA A CA 1
ATOM 3254 C C . ALA A 1 422 ? 30.557 -5.934 -21.863 1.00 95.62 422 ALA A C 1
ATOM 3256 O O . ALA A 1 422 ? 29.850 -6.004 -22.864 1.00 95.62 422 ALA A O 1
ATOM 3257 N N . CYS A 1 423 ? 31.670 -6.644 -21.735 1.00 94.31 423 CYS A N 1
ATOM 3258 C CA . CYS A 1 423 ? 32.028 -7.687 -22.679 1.00 94.31 423 CYS A CA 1
ATOM 3259 C C . CYS A 1 423 ? 32.960 -8.679 -21.992 1.00 94.31 423 CYS A C 1
ATOM 3261 O O . CYS A 1 423 ? 34.170 -8.479 -21.999 1.00 94.31 423 CYS A O 1
ATOM 3263 N N . PRO A 1 424 ? 32.434 -9.717 -21.329 1.00 88.56 424 PRO A N 1
ATOM 3264 C CA . PRO A 1 424 ? 33.259 -10.795 -20.806 1.00 88.56 424 PRO A CA 1
ATOM 3265 C C . PRO A 1 424 ? 34.083 -11.446 -21.926 1.00 88.56 424 PRO A C 1
ATOM 3267 O O . PRO A 1 424 ? 33.522 -12.025 -22.863 1.00 88.56 424 PRO A O 1
ATOM 3270 N N . TYR A 1 425 ? 35.411 -11.362 -21.818 1.00 84.50 425 TYR A N 1
ATOM 3271 C CA . TYR A 1 425 ? 36.354 -11.946 -22.772 1.00 84.50 425 TYR A CA 1
ATOM 3272 C C . TYR A 1 425 ? 37.515 -12.652 -22.071 1.00 84.50 425 TYR A C 1
ATOM 3274 O O . TYR A 1 425 ? 37.932 -12.270 -20.978 1.00 84.50 425 TYR A O 1
ATOM 3282 N N . SER A 1 426 ? 38.071 -13.672 -22.729 1.00 81.94 426 SER A N 1
ATOM 3283 C CA . SER A 1 426 ? 39.325 -14.293 -22.299 1.00 81.94 426 SER A CA 1
ATOM 3284 C C . SER A 1 426 ? 40.510 -13.531 -22.898 1.00 81.94 426 SER A C 1
ATOM 3286 O O . SER A 1 426 ? 40.521 -13.294 -24.106 1.00 81.94 426 SER A O 1
ATOM 3288 N N . PRO A 1 427 ? 41.553 -13.179 -22.124 1.00 74.56 427 PRO A N 1
ATOM 3289 C CA . PRO A 1 427 ? 42.761 -12.553 -22.668 1.00 74.56 427 PRO A CA 1
ATOM 3290 C C . PRO A 1 427 ? 43.465 -13.384 -23.752 1.00 74.56 427 PRO A C 1
ATOM 3292 O O . PRO A 1 427 ? 44.177 -12.820 -24.577 1.00 74.56 427 PRO A O 1
ATOM 3295 N N . SER A 1 428 ? 43.254 -14.704 -23.748 1.00 80.75 428 SER A N 1
ATOM 3296 C CA . SER A 1 428 ? 43.790 -15.642 -24.747 1.00 80.75 428 SER A CA 1
ATOM 3297 C C . SER A 1 428 ? 42.933 -15.764 -26.015 1.00 80.75 428 SER A C 1
ATOM 3299 O O . SER A 1 428 ? 43.302 -16.486 -26.938 1.00 80.75 428 SER A O 1
ATOM 3301 N N . ASP A 1 429 ? 41.800 -15.059 -26.089 1.00 86.44 429 ASP A N 1
ATOM 3302 C CA . ASP A 1 429 ? 40.912 -15.101 -27.245 1.00 86.44 429 ASP A CA 1
ATOM 3303 C C . ASP A 1 429 ? 41.541 -14.381 -28.453 1.00 86.44 429 ASP A C 1
ATOM 3305 O O . ASP A 1 429 ? 41.772 -13.163 -28.465 1.00 86.44 429 ASP A O 1
ATOM 3309 N N . SER A 1 430 ? 41.801 -15.154 -29.509 1.00 87.31 430 SER A N 1
ATOM 3310 C CA . SER A 1 430 ? 42.338 -14.654 -30.778 1.00 87.31 430 SER A CA 1
ATOM 3311 C C . SER A 1 430 ? 41.466 -13.561 -31.414 1.00 87.31 430 SER A C 1
ATOM 3313 O O . SER A 1 430 ? 41.989 -12.651 -32.066 1.00 87.31 430 SER A O 1
ATOM 3315 N N . LEU A 1 431 ? 40.150 -13.580 -31.175 1.00 90.06 431 LEU A N 1
ATOM 3316 C CA . LEU A 1 431 ? 39.227 -12.564 -31.665 1.00 90.06 431 LEU A CA 1
ATOM 3317 C C . LEU A 1 431 ? 39.465 -11.219 -30.972 1.00 90.06 431 LEU A C 1
ATOM 3319 O O . LEU A 1 431 ? 39.527 -10.183 -31.634 1.00 90.06 431 LEU A O 1
ATOM 3323 N N . PHE A 1 432 ? 39.720 -11.225 -29.663 1.00 89.88 432 PHE A N 1
ATOM 3324 C CA . PHE A 1 432 ? 40.030 -10.004 -28.914 1.00 89.88 432 PHE A CA 1
ATOM 3325 C C . PHE A 1 432 ? 41.418 -9.447 -29.224 1.00 89.88 432 PHE A C 1
ATOM 3327 O O . PHE A 1 432 ? 41.626 -8.236 -29.135 1.00 89.88 432 PHE A O 1
ATOM 3334 N N . THR A 1 433 ? 42.346 -10.287 -29.685 1.00 91.19 433 THR A N 1
ATOM 3335 C CA . THR A 1 433 ? 43.603 -9.797 -30.273 1.00 91.19 433 THR A CA 1
ATOM 3336 C C . THR A 1 433 ? 43.328 -8.933 -31.509 1.00 91.19 433 THR A C 1
ATOM 3338 O O . THR A 1 433 ? 43.918 -7.861 -31.664 1.00 91.19 433 THR A O 1
ATOM 3341 N N . ARG A 1 434 ? 42.378 -9.338 -32.367 1.00 93.44 434 ARG A N 1
ATOM 3342 C CA . ARG A 1 434 ? 41.956 -8.543 -33.535 1.00 93.44 434 ARG A CA 1
ATOM 3343 C C . ARG A 1 434 ? 41.235 -7.259 -33.122 1.00 93.44 434 ARG A C 1
ATOM 3345 O O . ARG A 1 434 ? 41.568 -6.202 -33.655 1.00 93.44 434 ARG A O 1
ATOM 3352 N N . VAL A 1 435 ? 40.331 -7.328 -32.139 1.00 94.38 435 VAL A N 1
ATOM 3353 C CA . VAL A 1 435 ? 39.655 -6.145 -31.569 1.00 94.38 435 VAL A CA 1
ATOM 3354 C C . VAL A 1 435 ? 40.683 -5.118 -31.090 1.00 94.38 435 VAL A C 1
ATOM 3356 O O . VAL A 1 435 ? 40.659 -3.979 -31.543 1.00 94.38 435 VAL A O 1
ATOM 3359 N N . LYS A 1 436 ? 41.656 -5.521 -30.264 1.00 93.25 436 LYS A N 1
ATOM 3360 C CA . LYS A 1 436 ? 42.705 -4.624 -29.737 1.00 93.25 436 LYS A CA 1
ATOM 3361 C C . LYS A 1 436 ? 43.635 -4.050 -30.812 1.00 93.25 436 LYS A C 1
ATOM 3363 O O . LYS A 1 436 ? 44.271 -3.022 -30.597 1.00 93.25 436 LYS A O 1
ATOM 3368 N N . LYS A 1 437 ? 43.735 -4.695 -31.978 1.00 93.81 437 LYS A N 1
ATOM 3369 C CA . LYS A 1 437 ? 44.492 -4.162 -33.120 1.00 93.81 437 LYS A CA 1
ATOM 3370 C C . LYS A 1 437 ? 43.730 -3.029 -33.820 1.00 93.81 437 LYS A C 1
ATOM 3372 O O . LYS A 1 437 ? 44.345 -2.020 -34.189 1.00 93.81 437 LYS A O 1
ATOM 3377 N N . GLN A 1 438 ? 42.420 -3.207 -33.999 1.00 95.62 438 GLN A N 1
ATOM 3378 C CA . GLN A 1 438 ? 41.537 -2.300 -34.740 1.00 95.62 438 GLN A CA 1
ATOM 3379 C C . GLN A 1 438 ? 41.026 -1.126 -33.890 1.00 95.62 438 GLN A C 1
ATOM 3381 O O . GLN A 1 438 ? 40.933 -0.014 -34.404 1.00 95.62 438 GLN A O 1
ATOM 3386 N N . PHE A 1 439 ? 40.772 -1.348 -32.600 1.00 96.88 439 PHE A N 1
ATOM 3387 C CA . PHE A 1 439 ? 40.216 -0.362 -31.675 1.00 96.88 439 PHE A CA 1
ATOM 3388 C C . PHE A 1 439 ? 41.239 0.075 -30.620 1.00 96.88 439 PHE A C 1
ATOM 3390 O O . PHE A 1 439 ? 42.069 -0.713 -30.167 1.00 96.88 439 PHE A O 1
ATOM 3397 N N . SER A 1 440 ? 41.137 1.324 -30.174 1.00 97.44 440 SER A N 1
ATOM 3398 C CA . SER A 1 440 ? 41.663 1.746 -28.878 1.00 97.44 440 SER A CA 1
ATOM 3399 C C . SER A 1 440 ? 40.808 1.122 -27.779 1.00 97.44 440 SER A C 1
ATOM 3401 O O . SER A 1 440 ? 39.623 1.429 -27.659 1.00 97.44 440 SER A O 1
ATOM 3403 N N . PHE A 1 441 ? 41.413 0.210 -27.022 1.00 95.25 441 PHE A N 1
ATOM 3404 C CA . PHE A 1 441 ? 40.724 -0.646 -26.064 1.00 95.25 441 PHE A CA 1
ATOM 3405 C C . PHE A 1 441 ? 40.875 -0.121 -24.634 1.00 95.25 441 PHE A C 1
ATOM 3407 O O . PHE A 1 441 ? 41.999 0.096 -24.181 1.00 95.25 441 PHE A O 1
ATOM 3414 N N . TYR A 1 442 ? 39.758 0.008 -23.924 1.00 95.94 442 TYR A N 1
ATOM 3415 C CA . TYR A 1 442 ? 39.695 0.452 -22.531 1.00 95.94 442 TYR A CA 1
ATOM 3416 C C . TYR A 1 442 ? 38.795 -0.468 -21.703 1.00 95.94 442 TYR A C 1
ATOM 3418 O O . TYR A 1 442 ? 37.946 -1.181 -22.245 1.00 95.94 442 TYR A O 1
ATOM 3426 N N . THR A 1 443 ? 38.959 -0.428 -20.383 1.00 94.56 443 THR A N 1
ATOM 3427 C CA . THR A 1 443 ? 38.148 -1.202 -19.426 1.00 94.56 443 THR A CA 1
ATOM 3428 C C . THR A 1 443 ? 37.247 -0.329 -18.562 1.00 94.56 443 THR A C 1
ATOM 3430 O O . THR A 1 443 ? 36.443 -0.846 -17.797 1.00 94.56 443 THR A O 1
ATOM 3433 N N . SER A 1 444 ? 37.348 0.993 -18.703 1.00 93.81 444 SER A N 1
ATOM 3434 C CA . SER A 1 444 ? 36.461 1.957 -18.061 1.00 93.81 444 SER A CA 1
ATOM 3435 C C . SER A 1 444 ? 36.215 3.162 -18.977 1.00 93.81 444 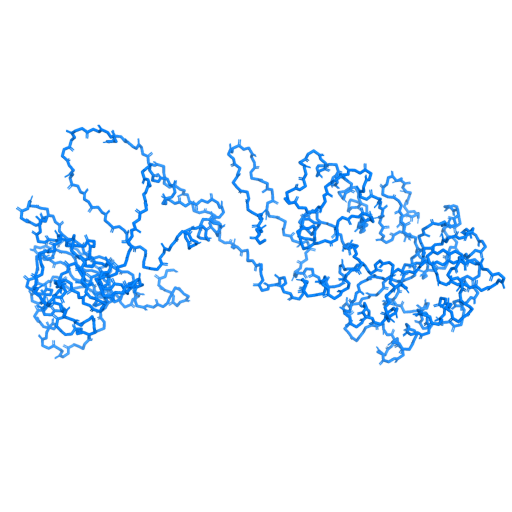SER A C 1
ATOM 3437 O O . SER A 1 444 ? 37.149 3.628 -19.640 1.00 93.81 444 SER A O 1
ATOM 3439 N N . PRO A 1 445 ? 35.000 3.746 -18.981 1.00 93.06 445 PRO A N 1
ATOM 3440 C CA . PRO A 1 445 ? 34.734 5.004 -19.675 1.00 93.06 445 PRO A CA 1
ATOM 3441 C C . PRO A 1 445 ? 35.665 6.149 -19.239 1.00 93.06 445 PRO A C 1
ATOM 3443 O O . PRO A 1 445 ? 36.021 6.995 -20.057 1.00 93.06 445 PRO A O 1
ATOM 3446 N N . SER A 1 446 ? 36.113 6.166 -17.977 1.00 94.50 446 SER A N 1
ATOM 3447 C CA . SER A 1 446 ? 37.003 7.213 -17.444 1.00 94.50 446 SER A CA 1
ATOM 3448 C C . SER A 1 446 ? 38.436 7.157 -17.995 1.00 94.50 446 SER A C 1
ATOM 3450 O O . SER A 1 446 ? 39.186 8.133 -17.889 1.00 94.50 446 SER A O 1
ATOM 3452 N N . GLU A 1 447 ? 38.831 6.043 -18.612 1.00 95.25 447 GLU A N 1
ATOM 3453 C CA . GLU A 1 447 ? 40.159 5.840 -19.207 1.00 95.25 447 GLU A CA 1
ATOM 3454 C C . GLU A 1 447 ? 40.238 6.331 -20.654 1.00 95.25 447 GLU A C 1
ATOM 3456 O O . GLU A 1 447 ? 41.339 6.510 -21.174 1.00 95.25 447 GLU A O 1
ATOM 3461 N N . VAL A 1 448 ? 39.094 6.577 -21.300 1.00 95.12 448 VAL A N 1
ATOM 3462 C CA . VAL A 1 448 ? 39.034 6.971 -22.711 1.00 95.12 448 VAL A CA 1
ATOM 3463 C C . VAL A 1 448 ? 39.792 8.282 -22.926 1.00 95.12 448 VAL A C 1
ATOM 3465 O O . VAL A 1 448 ? 39.644 9.248 -22.172 1.00 95.12 448 VAL A O 1
ATOM 3468 N N . ARG A 1 449 ? 40.635 8.317 -23.959 1.00 91.94 449 ARG A N 1
ATOM 3469 C CA . ARG A 1 449 ? 41.403 9.494 -24.395 1.00 91.94 449 ARG A CA 1
ATOM 3470 C C . ARG A 1 449 ? 41.235 9.680 -25.899 1.00 91.94 449 ARG A C 1
ATOM 3472 O O . ARG A 1 449 ? 40.789 8.769 -26.594 1.00 91.94 449 ARG A O 1
ATOM 3479 N N . GLU A 1 450 ? 41.598 10.858 -26.394 1.00 89.12 450 GLU A N 1
ATOM 3480 C CA . GLU A 1 450 ? 41.608 11.131 -27.830 1.00 89.12 450 GLU A CA 1
ATOM 3481 C C . GLU A 1 450 ? 42.539 10.151 -28.564 1.00 89.12 450 GLU A C 1
ATOM 3483 O O . GLU A 1 450 ? 43.640 9.841 -28.105 1.00 89.12 450 GLU A O 1
ATOM 3488 N N . THR A 1 451 ? 42.069 9.622 -29.691 1.00 90.31 451 THR A N 1
ATOM 3489 C CA . THR A 1 451 ? 42.757 8.590 -30.468 1.00 90.31 451 THR A CA 1
ATOM 3490 C C . THR A 1 451 ? 42.408 8.718 -31.950 1.00 90.31 451 THR A C 1
ATOM 3492 O O . THR A 1 451 ? 41.319 9.160 -32.312 1.00 90.31 451 THR A O 1
ATOM 3495 N N . GLY A 1 452 ? 43.329 8.303 -32.823 1.00 89.94 452 GLY A N 1
ATOM 3496 C CA . GLY A 1 452 ? 43.085 8.188 -34.265 1.00 89.94 452 GLY A CA 1
ATOM 3497 C C . GLY A 1 452 ? 42.347 6.906 -34.677 1.00 89.94 452 GLY A C 1
ATOM 3498 O O . GLY A 1 452 ? 42.088 6.716 -35.864 1.00 89.94 452 GLY A O 1
ATOM 3499 N N . LYS A 1 453 ? 42.041 6.010 -33.728 1.00 94.00 453 LYS A N 1
ATOM 3500 C CA . LYS A 1 453 ? 41.332 4.741 -33.959 1.00 94.00 453 LYS A CA 1
ATOM 3501 C C . LYS A 1 453 ? 39.919 4.768 -33.361 1.00 94.00 453 LYS A C 1
ATOM 3503 O O . LYS A 1 453 ? 39.684 5.513 -32.414 1.00 94.00 453 LYS A O 1
ATOM 3508 N N . PRO A 1 454 ? 38.995 3.921 -33.848 1.00 96.75 454 PRO A N 1
ATOM 3509 C CA . PRO A 1 454 ? 37.742 3.639 -33.153 1.00 96.75 454 PRO A CA 1
ATOM 3510 C C . PRO A 1 454 ? 37.958 3.201 -31.697 1.00 96.75 454 PRO A C 1
ATOM 3512 O O . PRO A 1 454 ? 38.985 2.604 -31.375 1.00 96.75 454 PRO A O 1
ATOM 3515 N N . VAL A 1 455 ? 36.993 3.465 -30.820 1.00 98.06 455 VAL A N 1
ATOM 3516 C CA . VAL A 1 455 ? 37.076 3.198 -29.377 1.00 98.06 455 VAL A CA 1
ATOM 3517 C C . VAL A 1 455 ? 36.223 1.989 -28.998 1.00 98.06 455 VAL A C 1
ATOM 3519 O O . VAL A 1 455 ? 35.064 1.893 -29.394 1.00 98.06 455 VAL A O 1
ATOM 3522 N N . PHE A 1 456 ? 36.793 1.089 -28.196 1.00 97.75 456 PHE A N 1
ATOM 3523 C CA . PHE A 1 456 ? 36.111 -0.061 -27.607 1.00 97.75 456 PHE A CA 1
ATOM 3524 C C . PHE A 1 456 ? 36.283 -0.025 -26.089 1.00 97.75 456 PHE A C 1
ATOM 3526 O O . PHE A 1 456 ? 37.413 -0.023 -25.600 1.00 97.75 456 PHE A O 1
ATOM 3533 N N . VAL A 1 457 ? 35.180 -0.028 -25.341 1.00 97.44 457 VAL A N 1
ATOM 3534 C CA . VAL A 1 457 ? 35.196 -0.045 -23.873 1.00 97.44 457 VAL A CA 1
ATOM 3535 C C . VAL A 1 457 ? 34.470 -1.285 -23.357 1.00 97.44 457 VAL A C 1
ATOM 3537 O O . VAL A 1 457 ? 33.264 -1.416 -23.559 1.00 97.44 457 VAL A O 1
ATOM 3540 N N . ALA A 1 458 ? 35.214 -2.174 -22.691 1.00 95.81 458 ALA A N 1
ATOM 3541 C CA . ALA A 1 458 ? 34.706 -3.363 -22.003 1.00 95.81 458 ALA A CA 1
ATOM 3542 C C . ALA A 1 458 ? 34.597 -3.098 -20.493 1.00 95.81 458 ALA A C 1
ATOM 3544 O O . ALA A 1 458 ? 35.455 -3.535 -19.727 1.00 95.81 458 ALA A O 1
ATOM 3545 N N . ASP A 1 459 ? 33.569 -2.367 -20.070 1.00 95.12 459 ASP A N 1
ATOM 3546 C CA . ASP A 1 459 ? 33.353 -2.029 -18.661 1.00 95.12 459 ASP A CA 1
ATOM 3547 C C . ASP A 1 459 ? 32.604 -3.158 -17.928 1.00 95.12 459 ASP A C 1
ATOM 3549 O O . ASP A 1 459 ? 31.412 -3.365 -18.179 1.00 95.12 459 ASP A O 1
ATOM 3553 N N . PRO A 1 460 ? 33.243 -3.893 -16.998 1.00 92.69 460 PRO A N 1
ATOM 3554 C CA . PRO A 1 460 ? 32.573 -4.957 -16.250 1.00 92.69 460 PRO A CA 1
ATOM 3555 C C . PRO A 1 460 ? 31.429 -4.436 -15.366 1.00 92.69 460 PRO A C 1
ATOM 3557 O O . PRO A 1 460 ? 30.525 -5.198 -15.025 1.00 92.69 460 PRO A O 1
ATOM 3560 N N . THR A 1 461 ? 31.427 -3.149 -15.007 1.00 92.56 461 THR A N 1
ATOM 3561 C CA . THR A 1 461 ? 30.372 -2.520 -14.196 1.00 92.56 461 THR A CA 1
ATOM 3562 C C . THR A 1 461 ? 29.029 -2.539 -14.919 1.00 92.56 461 THR A C 1
ATOM 3564 O O . THR A 1 461 ? 27.996 -2.767 -14.290 1.00 92.56 461 THR A O 1
ATOM 3567 N N . ALA A 1 462 ? 29.038 -2.415 -16.249 1.00 92.25 462 ALA A N 1
ATOM 3568 C CA . ALA A 1 462 ? 27.831 -2.470 -17.067 1.00 92.25 462 ALA A CA 1
ATOM 3569 C C . ALA A 1 462 ? 27.113 -3.836 -17.006 1.00 92.25 462 ALA A C 1
ATOM 3571 O O . ALA A 1 462 ? 25.919 -3.899 -17.287 1.00 92.25 462 ALA A O 1
ATOM 3572 N N . ALA A 1 463 ? 27.790 -4.918 -16.594 1.00 89.62 463 ALA A N 1
ATOM 3573 C CA . ALA A 1 463 ? 27.172 -6.238 -16.424 1.00 89.62 463 ALA A CA 1
ATOM 3574 C C . ALA A 1 463 ? 26.496 -6.433 -15.056 1.00 89.62 463 ALA A C 1
ATOM 3576 O O . ALA A 1 463 ? 25.602 -7.268 -14.939 1.00 89.62 463 ALA A O 1
ATOM 3577 N N . LYS A 1 464 ? 26.887 -5.682 -14.018 1.00 91.00 464 LYS A N 1
ATOM 3578 C CA . LYS A 1 464 ? 26.389 -5.870 -12.637 1.00 91.00 464 LYS A CA 1
ATOM 3579 C C . LYS A 1 464 ? 24.901 -5.570 -12.525 1.00 91.00 464 LYS A C 1
ATOM 3581 O O . LYS A 1 464 ? 24.421 -4.780 -13.317 1.00 91.00 464 LYS A O 1
ATOM 3586 N N . HIS A 1 465 ? 24.141 -6.113 -11.577 1.00 86.75 465 HIS A N 1
ATOM 3587 C CA . HIS A 1 465 ? 22.776 -5.612 -11.354 1.00 86.75 465 HIS A CA 1
ATOM 3588 C C . HIS A 1 465 ? 22.783 -4.170 -10.819 1.00 86.75 465 HIS A C 1
ATOM 3590 O O . HIS A 1 465 ? 23.788 -3.703 -10.284 1.00 86.75 465 HIS A O 1
ATOM 3596 N N . MET A 1 466 ? 21.648 -3.466 -10.938 1.00 82.00 466 MET A N 1
ATOM 3597 C CA . MET A 1 466 ? 21.477 -2.122 -10.361 1.00 82.00 466 MET A CA 1
ATOM 3598 C C . MET A 1 466 ? 21.838 -2.116 -8.868 1.00 82.00 466 MET A C 1
ATOM 3600 O O . MET A 1 466 ? 22.661 -1.317 -8.443 1.00 82.00 466 MET A O 1
ATOM 3604 N N . TYR A 1 467 ? 21.336 -3.094 -8.109 1.00 80.06 467 TYR A N 1
ATOM 3605 C CA . TYR A 1 467 ? 21.630 -3.239 -6.679 1.00 80.06 467 TYR A CA 1
ATOM 3606 C C . TYR A 1 467 ? 23.077 -3.651 -6.360 1.00 80.06 467 TYR A C 1
ATOM 3608 O O . TYR A 1 467 ? 23.513 -3.483 -5.226 1.00 80.06 467 TYR A O 1
ATOM 3616 N N . ASP A 1 468 ? 23.835 -4.117 -7.356 1.00 85.75 468 ASP A N 1
ATOM 3617 C CA . ASP A 1 468 ? 25.222 -4.574 -7.203 1.00 85.75 468 ASP A CA 1
ATOM 3618 C C . ASP A 1 468 ? 26.238 -3.531 -7.706 1.00 85.75 468 ASP A C 1
ATOM 3620 O O . ASP A 1 468 ? 27.407 -3.842 -7.955 1.00 85.75 468 ASP A O 1
ATOM 3624 N N . GLY A 1 469 ? 25.807 -2.277 -7.878 1.00 76.00 469 GLY A N 1
ATOM 3625 C CA . GLY A 1 469 ? 26.687 -1.162 -8.225 1.00 76.00 469 GLY A CA 1
ATOM 3626 C C . GLY A 1 469 ? 26.878 -0.933 -9.724 1.00 76.00 469 GLY A C 1
ATOM 3627 O O . GLY A 1 469 ? 27.950 -0.479 -10.120 1.00 76.00 469 GLY A O 1
ATOM 3628 N N . ARG A 1 470 ? 25.871 -1.238 -10.563 1.00 80.06 470 ARG A N 1
ATOM 3629 C CA . ARG A 1 470 ? 25.798 -0.695 -11.941 1.00 80.06 470 ARG A CA 1
ATOM 3630 C C . ARG A 1 470 ? 25.582 0.826 -11.940 1.00 80.06 470 ARG A C 1
ATOM 3632 O O . ARG A 1 470 ? 25.988 1.489 -12.891 1.00 80.06 470 ARG A O 1
ATOM 3639 N N . GLY A 1 471 ? 24.939 1.359 -10.901 1.00 59.34 471 GLY A N 1
ATOM 3640 C CA . GLY A 1 471 ? 24.609 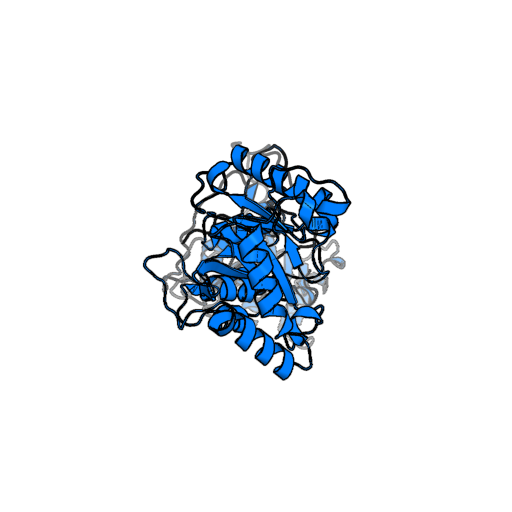2.775 -10.747 1.00 59.34 471 GLY A CA 1
ATOM 3641 C C . GLY A 1 471 ? 23.941 3.035 -9.416 1.00 59.34 471 GLY A C 1
ATOM 3642 O O . GLY A 1 471 ? 22.942 2.330 -9.151 1.00 59.34 471 GLY A O 1
#

Mean predicted aligned error: 7.92 Å

Sequence (471 aa):
NGINLFSQDNGSSLPKTGFTWPGAGFPTTANAHSHNDYEKKAPFTDAYAAGFGSIEADVFLEKGLLLVAHSKDQFDAARTLQSLYLDPINAAISKNGGRIYADSSRSLQLMIDFKTDGGTTMAALLEVLKNYPAITSTASVRIVISGNRPDVAAWNNLPPYIFIDGELEKSYNTAQLSRIPMLSTNFATYSKWNGKGRLPEAERMVISGLIDKAHKSGKKVRFWNAPDILNSWYAFLDEGVDYINTDQVAAISRFFEQLPDRSFTNPVPAYELYKPTYKNDGTTRPIRNVIILIGDGTGLPQWYAGYTANHAGLNVFNMHYTGLSKTSSFDNYITDSAPGATAISSGVKTNNRAVGVDHTGQKLELLPMIVKRRGMKTGVITSGDLRDATPASFYAHRPERSDNTGIITDLLAEPIDLIMGACPYSPSDSLFTRVKKQFSFYTSPSEVRETGKPVFVADPTAAKHMYDGRG

Foldseek 3Di:
DDDDPDDDDPDDDDDCPVPPPPDDDFDALLQAAAPPLVPDPQRPPLSLVLQHVEYEFEWEQDPLFTATDPDPVPGDPCRGCCNRPLVVQLVCCVVCVLANDVPPVGAYEYEYEYPDAAVVVVVSVVVVCVVRVSQLPGPRYAYEYHHNHPDLVCQLVDRPRYAYAAALPDDDDPSNLSRHQAHEDALVVQAPDQLPDDGPVVSLVVVLVSCVSQVVSVHAYDHPNHHADLSVVVVCVSSPHRYYYHNCSVVVNVSRVCVVVVDDAQPDAADDADQDPCPCPPHPDDDQDDDDDDDAVCDPVNVVVVCVSNVNDDNVVNDPDDDDDQQAAPVGSDEHLQQSLLCVFAVAGADHQWAQAHPVLHHGDGNQQVVVVVVDAAEFEALAACLARNNLSRFARDHHSPPSVRSLVRNLVGRHQYYYAAHDDDPPDPSVVSVVVQEDEEQDPVPDDDDPGRHYYRHNLSHDDPVRRVD

Secondary structure (DSSP, 8-state):
---------SSS---------SSSS---GGGEEETTGGGSSSTTHHHHHTT-SEEEEEEEEETTEEEE-SSGGG--TT-BHIIIIIHHHHHHHHHTTSSSSSSTT--EEEEEEE-S-HHHHHHHHHHHHTT-HHHHH-TTEEEEEEESPPPGGGGGGS-TTEEEEEETTS---HHHHHT-SEEEEEGGGT----SSSPPPHHHHHHHHHHHHHHHHTT-EEEEES---SHHHHHHHHHTT-SBEEES-HHHHHHHHHHTGGG-----SPPPPPP----TTTT-------------TT--HHHHHHHHHHTTT--GGGG-S---------SS-SS--HHHHHHHHHHS----TT-BSB-TTSPBPP-HHHHHHHTT---EEEEEEETTSHHHHTTT--BS-TT-HHHHHHHHTTS--SEEEEE----TT-HHHHHHHHHSEEESSGGG----SS-EEEE-GGGGS-GGGTT-

Solvent-accessible surface area (backbone atoms only — not comparable to full-atom values): 26891 Å² total; per-residue (Å²): 144,77,88,83,87,77,82,87,71,96,78,72,75,75,75,78,82,74,64,68,66,96,56,102,61,79,75,44,34,59,30,29,24,33,40,67,26,67,78,42,97,53,39,56,50,59,46,54,74,61,49,31,20,26,41,33,40,42,33,34,66,54,98,89,39,50,34,46,40,97,49,80,92,59,69,42,93,79,38,24,47,49,69,50,42,51,50,56,47,45,52,36,16,64,73,37,79,60,22,59,41,78,54,82,91,51,46,36,33,46,32,40,27,30,76,37,63,23,61,65,41,46,54,53,50,56,59,58,47,70,80,37,57,70,54,63,71,24,92,25,44,41,41,28,35,29,70,37,54,51,62,76,86,55,58,82,77,48,59,93,50,56,32,34,54,35,56,61,88,62,85,73,56,74,75,58,46,74,38,33,68,33,29,34,47,62,35,58,80,65,41,87,66,74,35,66,82,73,70,56,66,75,43,41,54,53,52,44,53,52,46,52,57,34,48,76,69,75,25,38,36,36,42,43,79,49,48,76,46,76,58,22,51,52,52,38,52,65,62,62,49,47,31,48,48,30,81,49,59,73,62,54,43,53,48,34,72,46,41,67,86,73,55,84,81,66,88,64,76,66,76,88,71,72,79,80,80,65,84,67,65,97,54,99,64,87,82,88,77,87,86,88,86,80,65,86,89,60,45,73,68,53,52,52,49,51,20,54,58,33,72,74,45,53,61,79,78,64,51,92,79,83,86,87,81,87,60,47,27,66,78,37,80,74,46,48,58,11,11,45,29,12,26,72,25,49,74,45,61,6,29,65,42,14,15,23,23,39,72,86,56,50,78,54,71,30,46,39,59,60,41,39,77,71,74,44,88,29,75,48,77,46,84,28,50,42,56,38,30,55,58,25,8,47,46,18,68,33,70,46,46,82,45,51,71,56,36,58,55,32,44,77,75,39,73,61,41,31,41,36,16,9,59,95,75,60,94,86,37,68,66,55,55,52,48,55,71,63,24,49,70,38,59,39,84,89,70,68,71,94,66,100,50,32,39,36,30,40,21,65,49,28,58,40,52,59,94,69,63,47,104

Nearest PDB structures (foldseek):
  2iuc-assembly1_B  TM=9.105E-01  e=2.441E-10  Antarctic bacterium TAB5
  2w5v-assembly1_B  TM=9.132E-01  e=5.902E-10  Antarctic bacterium TAB5
  2iuc-assembly1_A  TM=9.044E-01  e=5.565E-10  Antarctic bacterium TAB5
  2w5x-assembly1_B  TM=8.939E-01  e=8.403E-10  Antarctic bacterium TAB5
  6t26-assembly1_A  TM=8.427E-01  e=2.286E-09  Vibrio sp. G15-21